Protein 8ONW (pdb70)

Solvent-accessible surface area: 35210 Å² total; per-residue (Å²): 64,42,19,74,6,66,66,0,68,36,19,103,2,47,3,63,102,60,84,73,0,0,101,6,78,17,0,17,3,14,59,143,78,42,27,9,99,0,1,17,1,23,104,18,36,130,97,32,21,154,33,184,54,201,29,27,89,13,38,8,182,5,4,100,32,32,52,132,53,0,54,0,117,16,79,34,124,162,191,47,150,111,72,154,216,62,119,178,88,65,111,138,164,39,50,7,132,63,4,70,199,44,41,0,21,20,107,80,46,24,63,0,0,34,7,141,9,5,3,0,0,24,35,34,0,15,2,7,1,1,13,0,108,34,54,29,78,13,100,62,12,84,70,45,153,47,21,0,4,0,20,5,57,11,6,132,33,14,166,115,124,0,42,0,35,127,192,70,38,21,71,5,58,72,0,50,30,27,82,0,2,0,36,57,0,70,56,0,0,111,4,70,16,0,9,0,6,20,107,90,63,30,7,77,0,0,13,0,18,107,18,35,133,92,32,22,155,34,186,40,175,31,26,85,11,42,16,188,28,9,84,2,31,36,70,0,0,1,0,112,11,78,30,127,154,176,27,140,113,69,132,216,77,88,179,90,78,106,137,138,104,10,56,8,130,60,4,72,165,52,38,0,21,15,86,112,58,47,64,0,0,20,8,123,12,5,6,0,0,26,28,38,2,18,5,13,1,1,22,0,65,50,108,65,135,9,119,60,14,59,92,57,166,44,34,1,3,0,18,2,44,8,2,105,32,14,145,120,107,0,40,0,38,184,217,150,83,19,62,4,61,67,0,56,34,37,103,0,48,5,65,128,55,124,73,5,0,104,3,82,17,0,26,0,15,51,79,50,71,12,2,80,0,0,18,1,24,110,28,40,158,91,64,36,144,40,200,49,170,30,33,101,13,46,16,156,9,23,113,49,34,46,139,50,0,57,3,113,44,153,147,27,54,6,114,62,4,60,173,52,33,0,21,8,74,89,58,52,58,0,0,31,5,122,11,4,13,0,28,35,175,90,1,53,6,46,29,1,18,0,97,46,108,76,128,10,102,68,12,153,122,108,161,41,28,3,37,0,62,4,134,8,4,153,34,16,153,114,104,0,37,0,36,92,241,153,96,18,75,5,63,67,0,68,34,36,72,0,2,2,40,37,0,64,58,2,0,100,4,84,16,0,6,7,8,38,116,87,78,25,8,121,0,0,19,2,24,119,40,34,183,98,27,11,145,39,185,62,204,21,29,91,14,52,13,196,5,24,101,10,37,25,78,0,0,1,5,114,30,106,122,89,144,22,41,9,134,70,8,66,207,47,31,0,16,25,70,108,45,74,65,0,1,21,10,128,7,6,15,0,24,35,151,92,0,53,7,45,32,2,22,0,102,46,107,80,140,22,125,77,15,154,103,104,160,31,38,1,43,0,54,10,133,13,20,154,34,26,167,112,128,0,33,0,35,177,241

Foldseek 3Di:
DDDDQCLQAQAWEEEPVGHTFAHFHHWDDDPVVRDTFWTWGAPGDVVQDDDDDRTDTGGCVQWDDDDSHTYGHDPSDFDFDDDDPDPDTHTD/DDDPVVLAQAWAAEPVGHTAATWDDWDADPVVRDTFWTWGQGDDDDPLFDDDPRTGTAGPVQFDDRDNYTYGYSD/DDDDPCVQAQAWEAEPVGHTFAHFHDWDADPVVGGTQWTKGAPTDCVQDPDPDRIDTDGPVQWDDDDSHTYGHRPRDFDFDDDDPDPDTHTD/DDDDPVVQAQAWEAEQVGHTAATWDDWDADVVPRDTFWTWGQGPDDDPLFDDDPRTGTGGCVQFDDRDSHTYGYSD/DDDDQVVQAQAWEAEPVGHTFAGFHHWDADPVVRDTQWTWGAVGPVPLDVDPDRTDTHGCVQFDDDDSHTYGHRD/DDDPVVQDQAWEAEPVGHTAATFHDWDADVVPRHTFWTWGQGDDDDPLFDDDPRTTTHGPVQFDDDDSHTYGHSD/DDDDPCVQAQAWEAEPVGHGFAHFHDWDDDPVVGDTQWTWGAPTDVVQDDDDDRTDTGGCVQFDDDDSHTYGHRDD/DDDDPVVLAQAWEAEPVRHGQATWHDWDADPVPRDTFWTWGQGPDDDDLFDADPNTTTGGPVQWDDDDRHTYGHSD

Organism: Archaeoglobus fulgidus (NCBI:txid2234)

B-factor: mean 68.23, std 17.53, range [33.17, 133.88]

Sequence (637 aa):
MIGEITTFFGMRVFTDEGRYVGRVEDVILDQNTKSIRGLAISDYNKALIDSHAKGVIIPYRVVKAVGDIIIIKDLFKRKSRVLDYESRELIEYVPARSLARKSVVLTDGTVVGTLYNITVDFKTGTIVNLLVKPENEIPDFKKEEGLYIIPFECVRSLKDFIVVDRRMIGEITTFFGMRVFTDEGRYVGRVEDVILDQNTKSIRGLAISDYNKALIDSHAKGVIIPYRVVKAVGDIIIIKDLFKRKSRVLDYESRELIEMYVPARSLARKSVVLTDGTVVGTLYNITVDFKTGTIVNLLVKPENEIPDFKKEEGLYIIPFECVRSLKDFIVVDRRMIGEITTFFGMRVFTDEGRYVGRVEDVILDQNTKSIRGLAISDYNKALIDSHAKGVIIPYRVVKAVGDIIIIKDLYVPARSLARKSVVLTDGTVVGTLYNITVDFKTGTIVNLLVKPENEIPDFKKEEGLYIIPFECVRSLKDFIVVDRRMIGEITTFFGMRVFTDEGRYVGRVEDVILDQNTKSIRGLAISDYNKALIDSHAKGVIIPYRVVKAVGDIIIIKDLFMYVPARSLARKSVVLTDGTVVGTLYNITVDFKTGTIVNLLVKPENEIPDFKKEEGLYIIPFECVRSLKDFIVVDRR

Secondary structure (DSSP, 8-state):
-EEEGGGGTT-EEEETTS-EEEEEEEEEEETTTTEEEEEEEES--TTT----SS-EEEEGGGEEEESSSEEE----S---EEETTEEEEE--/-EEEGGGGTT-EEEETTS-EEEEEEEEEEETTTTEEEEEEEES--TTT----SSEEEEEGGGEEEESSSEEE----SPPPEEPSS-SSEE--/--EEGGGGTT-EEEETTS-EEEEEEEEEEETTT-BEEEEEEEESS--SSS-EETTEEEEEGGGEEEESSSEEE---/-EEEGGGGTT-EEEETT--EEEEEEEEEEETTTTEEEEEEEES--TTT----SS-EEEEGGGEEEESSSEEE---/-EESGGGTT-EEEETTS-EEEEEEEEEEETTT-BEEEEEEEESS--TTSEEETTEEEEEGGGEEEESSSEEE---/-EEEGGGGTT-EEEETTS-EEEEEEEEEEETTTTEEEEEEEES--TTT----SS-EEEEGGGEEEESSSEEE----/--EESGGGTT-EEE-TTS-EEEEEEEEEEETTT-BEEEEEEEE-S--SSSEEETTEEEEEGGGEEEESSEEEE---/-EESGGGTT-EEE-SSS-EEEEEEEEEEETTT-BEEEEEEEESS--TTS-EETTEEEEEGGGEEEESSSEEE---

Radius of gyration: 32.05 Å; Cα contacts (8 Å, |Δi|>4): 1484; chains: 8; bounding box: 111×71×64 Å

Nearest PDB structures (foldseek):
  8onw-assembly3_D  TM=1.014E+00  e=5.701E-15  Archaeoglobus fulgidus
  8onw-assembly2_B  TM=1.003E+00  e=2.045E-14  Archaeoglobus fulgidus
  8qzo-assembly3_D  TM=1.014E+00  e=1.097E-13  Archaeoglobus fulgidus
  8qzo-assembly2_B  TM=1.003E+00  e=2.010E-13  Archaeoglobus fulgidus
  8qzo-assembly4_F  TM=1.005E+00  e=1.079E-12  Archaeoglobus fulgidus

InterPro domains:
  IPR011033 PRC-barrel-like superfamily [SSF50346] (7-76)
  IPR027275 PRC-barrel domain [PF05239] (7-76)

Structure (mmCIF, N/CA/C/O backbone):
data_8ONW
#
_entry.id   8ONW
#
_cell.length_a   71.086
_cell.length_b   102.633
_cell.length_c   112.323
_cell.angle_alpha   90.000
_cell.angle_beta   90.000
_cell.angle_gamma   90.000
#
_symmetry.space_group_name_H-M   'P 21 21 21'
#
loop_
_entity.id
_entity.type
_entity.pdbx_description
1 polymer 'PRC-barrel domain-containing protein'
2 polymer 'PRC-barrel domain-containing protein'
3 polymer 'PRC-barrel domain-containing protein'
4 water water
#
loop_
_atom_site.group_PDB
_atom_site.id
_atom_site.type_symbol
_atom_site.label_atom_id
_atom_site.label_alt_id
_atom_site.label_comp_id
_atom_site.label_asym_id
_atom_site.label_entity_id
_atom_site.label_seq_id
_atom_site.pdbx_PDB_ins_code
_atom_site.Cartn_x
_atom_site.Cartn_y
_atom_site.Cartn_z
_atom_site.occupancy
_atom_site.B_iso_or_equiv
_atom_site.auth_seq_id
_atom_site.auth_comp_id
_atom_site.auth_asym_id
_atom_site.auth_atom_id
_atom_site.pdbx_PDB_model_num
ATOM 1 N N . MET A 1 1 ? -1.08700 -32.10700 23.85300 1.000 50.58000 1 MET A N 1
ATOM 2 C CA . MET A 1 1 ? -0.77900 -31.98500 22.42400 1.000 56.93000 1 MET A CA 1
ATOM 3 C C . MET A 1 1 ? -1.21700 -30.66100 21.79300 1.000 62.24000 1 MET A C 1
ATOM 4 O O . MET A 1 1 ? -0.42700 -30.00600 21.09400 1.000 57.65000 1 MET A O 1
ATOM 9 N N . ILE A 1 2 ? -2.48300 -30.28900 22.00800 1.000 58.83000 2 ILE A N 1
ATOM 10 C CA . ILE A 1 2 ? -3.06600 -29.06000 21.47000 1.000 53.81000 2 ILE A CA 1
ATOM 11 C C . ILE A 1 2 ? -3.22600 -28.06000 22.60700 1.000 52.54000 2 ILE A C 1
ATOM 12 O O . ILE A 1 2 ? -3.67100 -28.42600 23.69900 1.000 56.63000 2 ILE A O 1
ATOM 17 N N . GLY A 1 3 ? -2.84000 -26.81400 22.36900 1.000 47.73000 3 GLY A N 1
ATOM 18 C CA . GLY A 1 3 ? -2.79700 -25.83700 23.43700 1.000 45.35000 3 GLY A CA 1
ATOM 19 C C . GLY A 1 3 ? -2.52800 -24.45300 22.90500 1.000 47.26000 3 GLY A C 1
ATOM 20 O O . GLY A 1 3 ? -2.59500 -24.20700 21.70100 1.000 49.30000 3 GLY A O 1
ATOM 21 N N . GLU A 1 4 ? -2.18300 -23.53800 23.79600 1.000 48.95000 4 GLU A N 1
ATOM 22 C CA . GLU A 1 4 ? -2.09300 -22.15300 23.37600 1.000 52.21000 4 GLU A CA 1
ATOM 23 C C . GLU A 1 4 ? -0.64400 -21.71400 23.17900 1.000 58.46000 4 GLU A C 1
ATOM 24 O O . GLU A 1 4 ? 0.27800 -22.21100 23.83500 1.000 55.61000 4 GLU A O 1
ATOM 30 N N . ILE A 1 5 ? -0.46700 -20.77600 22.23500 1.000 56.48000 5 ILE A N 1
ATOM 31 C CA . ILE A 1 5 ? 0.84600 -20.38900 21.72700 1.000 52.18000 5 ILE A CA 1
ATOM 32 C C . ILE A 1 5 ? 1.67300 -19.71800 22.80900 1.000 57.06000 5 ILE A C 1
ATOM 33 O O . ILE A 1 5 ? 2.90800 -19.79300 22.79800 1.000 57.10000 5 ILE A O 1
ATOM 38 N N . THR A 1 6 ? 1.01500 -19.04500 23.75200 1.000 54.47000 6 THR A N 1
ATOM 39 C CA . THR A 1 6 ? 1.72600 -18.39200 24.84300 1.000 56.50000 6 THR A CA 1
ATOM 40 C C . THR A 1 6 ? 2.51300 -19.37700 25.69000 1.000 54.14000 6 THR A C 1
ATOM 41 O O . THR A 1 6 ? 3.44000 -18.97100 26.40100 1.000 55.42000 6 THR A O 1
ATOM 45 N N . THR A 1 7 ? 2.15800 -20.66000 25.64100 1.000 51.70000 7 THR A N 1
ATOM 46 C CA . THR A 1 7 ? 2.87500 -21.65300 26.42700 1.000 45.68000 7 THR A CA 1
ATOM 47 C C . THR A 1 7 ? 4.35100 -21.71300 26.03800 1.000 47.15000 7 THR A C 1
ATOM 48 O O . THR A 1 7 ? 5.20900 -21.91100 26.90200 1.000 54.38000 7 THR A O 1
ATOM 52 N N . PHE A 1 8 ? 4.67400 -21.52200 24.74900 1.000 43.99000 8 PHE A N 1
ATOM 53 C CA . PHE A 1 8 ? 6.07200 -21.58200 24.31500 1.000 48.81000 8 PHE A CA 1
ATOM 54 C C . PHE A 1 8 ? 6.93900 -20.55300 25.00800 1.000 50.27000 8 PHE A C 1
ATOM 55 O O . PHE A 1 8 ? 8.14100 -20.76800 25.18100 1.000 51.94000 8 PHE A O 1
ATOM 63 N N . PHE A 1 9 ? 6.35400 -19.43400 25.38900 1.000 44.78000 9 PHE A N 1
ATOM 64 C CA . PHE A 1 9 ? 7.12300 -18.27500 25.79200 1.000 47.58000 9 PHE A CA 1
ATOM 65 C C . PHE A 1 9 ? 7.85100 -18.53900 27.10100 1.000 45.96000 9 PHE A C 1
ATOM 66 O O . PHE A 1 9 ? 7.24500 -18.95100 28.09200 1.000 49.82000 9 PHE A O 1
ATOM 74 N N . GLY A 1 10 ? 9.16400 -18.32200 27.09400 1.000 47.80000 10 GLY A N 1
ATOM 75 C CA . GLY A 1 10 ? 9.98800 -18.56900 28.25100 1.000 45.56000 10 GLY A CA 1
ATOM 76 C C . GLY A 1 10 ? 10.41800 -20.00400 28.45200 1.000 47.56000 10 GLY A C 1
ATOM 77 O O . GLY A 1 10 ? 11.20600 -20.26500 29.36700 1.000 54.80000 10 GLY A O 1
ATOM 78 N N . MET A 1 11 ? 9.95100 -20.94900 27.63500 1.000 41.22000 11 MET A N 1
ATOM 79 C CA . MET A 1 11 ? 10.34500 -22.33200 27.85800 1.000 48.53000 11 MET A CA 1
ATOM 80 C C . MET A 1 11 ? 11.79800 -22.57000 27.47100 1.000 46.64000 11 MET A C 1
ATOM 81 O O . MET A 1 11 ? 12.29100 -22.07500 26.45400 1.000 47.41000 11 MET A O 1
ATOM 86 N N . ARG A 1 12 ? 12.47400 -23.34100 28.30200 1.000 44.65000 12 ARG A N 1
ATOM 87 C CA . ARG A 1 12 ? 13.83100 -23.77200 28.02600 1.000 50.69000 12 ARG A CA 1
ATOM 88 C C . ARG A 1 12 ? 13.78600 -24.89400 27.00300 1.000 44.48000 12 ARG A C 1
ATOM 89 O O . ARG A 1 12 ? 12.87500 -25.72700 27.02100 1.000 44.58000 12 ARG A O 1
ATOM 97 N N . VAL A 1 13 ? 14.75600 -24.90600 26.09400 1.000 44.56000 13 VAL A N 1
ATOM 98 C CA . VAL A 1 13 ? 14.85100 -25.92600 25.05800 1.000 42.82000 13 VAL A CA 1
ATOM 99 C C . VAL A 1 13 ? 16.08000 -26.77500 25.34900 1.000 47.64000 13 VAL A C 1
ATOM 100 O O . VAL A 1 13 ? 17.16100 -26.23200 25.60400 1.000 44.95000 13 VAL A O 1
ATOM 104 N N . PHE A 1 14 ? 15.91900 -28.10500 25.35400 1.000 50.19000 14 PHE A N 1
ATOM 105 C CA . PHE A 1 14 ? 17.08900 -28.97700 25.42100 1.000 40.00000 14 PHE A CA 1
ATOM 106 C C . PHE A 1 14 ? 17.10000 -29.90200 24.21700 1.000 42.71000 14 PHE A C 1
ATOM 107 O O . PHE A 1 14 ? 16.08200 -30.09000 23.53700 1.000 47.86000 14 PHE A O 1
ATOM 115 N N . THR A 1 15 ? 18.25900 -30.51400 23.96900 1.000 39.22000 15 THR A N 1
ATOM 116 C CA . THR A 1 15 ? 18.34400 -31.52200 22.92400 1.000 44.00000 15 THR A CA 1
ATOM 117 C C . THR A 1 15 ? 17.99900 -32.88100 23.50300 1.000 43.58000 15 THR A C 1
ATOM 118 O O . THR A 1 15 ? 18.06800 -33.09800 24.71400 1.000 41.48000 15 THR A O 1
ATOM 122 N N . ASP A 1 16 ? 17.68500 -33.82600 22.61000 1.000 45.41000 16 ASP A N 1
ATOM 123 C CA . ASP A 1 16 ? 17.46200 -35.18800 23.06800 1.000 49.57000 16 ASP A CA 1
ATOM 124 C C . ASP A 1 16 ? 18.73100 -35.87500 23.50400 1.000 53.32000 16 ASP A C 1
ATOM 125 O O . ASP A 1 16 ? 18.74100 -37.08800 23.72500 1.000 55.05000 16 ASP A O 1
ATOM 130 N N . GLU A 1 17 ? 19.84500 -35.16900 23.64100 1.000 54.48000 17 GLU A N 1
ATOM 131 C CA . GLU A 1 17 ? 20.97300 -35.69900 24.38800 1.000 48.16000 17 GLU A CA 1
ATOM 132 C C . GLU A 1 17 ? 21.18200 -34.96100 25.69800 1.000 48.04000 17 GLU A C 1
ATOM 133 O O . GLU A 1 17 ? 22.23300 -35.09700 26.31900 1.000 51.76000 17 GLU A O 1
ATOM 139 N N . GLY A 1 18 ? 20.18000 -34.21800 26.15200 1.000 45.30000 18 GLY A N 1
ATOM 140 C CA . GLY A 1 18 ? 20.24900 -33.56100 27.43600 1.000 44.18000 18 GLY A CA 1
ATOM 141 C C . GLY A 1 18 ? 20.97000 -32.23500 27.44400 1.000 42.36000 18 GLY A C 1
ATOM 142 O O . GLY A 1 18 ? 21.24700 -31.70700 28.52400 1.000 44.08000 18 GLY A O 1
ATOM 143 N N . ARG A 1 19 ? 21.28500 -31.67100 26.28900 1.000 42.99000 19 ARG A N 1
ATOM 144 C CA . ARG A 1 19 ? 22.12700 -30.49100 26.24700 1.000 44.77000 19 ARG A CA 1
ATOM 145 C C . ARG A 1 19 ? 21.26500 -29.24700 26.08100 1.000 44.63000 19 ARG A C 1
ATOM 146 O O . ARG A 1 19 ? 20.36500 -29.20900 25.23300 1.000 45.84000 19 ARG A O 1
ATOM 154 N N . TYR A 1 20 ? 21.54400 -28.24100 26.90600 1.000 43.55000 20 TYR A N 1
ATOM 155 C CA . TYR A 1 20 ? 20.76100 -27.01300 26.92900 1.000 46.60000 20 TYR A CA 1
ATOM 156 C C . TYR A 1 20 ? 20.94400 -26.20700 25.65300 1.000 47.60000 20 TYR A C 1
ATOM 157 O O . TYR A 1 20 ? 22.07100 -25.98200 25.20400 1.000 50.70000 20 TYR A O 1
ATOM 166 N N . VAL A 1 21 ? 19.84300 -25.74300 25.07900 1.000 48.95000 21 VAL A N 1
ATOM 167 C CA . VAL A 1 21 ? 19.88200 -24.94400 23.86900 1.000 43.78000 21 VAL A CA 1
ATOM 168 C C . VAL A 1 21 ? 19.56200 -23.47600 24.15600 1.000 52.35000 21 VAL A C 1
ATOM 169 O O . VAL A 1 21 ? 20.31100 -22.58000 23.75900 1.000 53.29000 21 VAL A O 1
ATOM 173 N N . GLY A 1 22 ? 18.48300 -23.20700 24.87400 1.000 52.17000 22 GLY A N 1
ATOM 174 C CA . GLY A 1 22 ? 18.16000 -21.83500 25.21100 1.000 51.81000 22 GLY A CA 1
ATOM 175 C C . GLY A 1 22 ? 16.70400 -21.69700 25.60700 1.000 47.49000 22 GLY A C 1
ATOM 176 O O . GLY A 1 22 ? 16.03000 -22.67800 25.90300 1.000 48.16000 22 GLY A O 1
ATOM 177 N N . ARG A 1 23 ? 16.23900 -20.44700 25.60100 1.000 57.73000 23 ARG A N 1
ATOM 178 C CA . ARG A 1 23 ? 14.88400 -20.08300 26.01200 1.000 48.48000 23 ARG A CA 1
ATOM 179 C C . ARG A 1 23 ? 14.08700 -19.53700 24.84000 1.000 49.73000 23 ARG A C 1
ATOM 180 O O . ARG A 1 23 ? 14.56200 -18.65500 24.11500 1.000 51.96000 23 ARG A O 1
ATOM 188 N N . VAL A 1 24 ? 12.85700 -20.01700 24.68500 1.000 47.31000 24 VAL A N 1
ATOM 189 C CA . VAL A 1 24 ? 12.04800 -19.54300 23.57600 1.000 48.94000 24 VAL A CA 1
ATOM 190 C C . VAL A 1 24 ? 11.70600 -18.07600 23.77600 1.000 50.99000 24 VAL A C 1
ATOM 191 O O . VAL A 1 24 ? 11.21300 -17.66800 24.83500 1.000 52.65000 24 VAL A O 1
ATOM 195 N N . GLU A 1 25 ? 11.99200 -17.27000 22.75900 1.000 58.48000 25 GLU A N 1
ATOM 196 C CA . GLU A 1 25 ? 11.65300 -15.85600 22.75000 1.000 58.00000 25 GLU A CA 1
ATOM 197 C C . GLU A 1 25 ? 10.44500 -15.54400 21.88900 1.000 60.91000 25 GLU A C 1
ATOM 198 O O . GLU A 1 25 ? 9.66800 -14.65000 22.23400 1.000 62.14000 25 GLU A O 1
ATOM 204 N N . ASP A 1 26 ? 10.24500 -16.27200 20.79600 1.000 58.07000 26 ASP A N 1
ATOM 205 C CA . ASP A 1 26 ? 9.09300 -16.00700 19.95000 1.000 59.59000 26 ASP A CA 1
ATOM 206 C C . ASP A 1 26 ? 8.84900 -17.24400 19.10200 1.000 55.03000 26 ASP A C 1
ATOM 207 O O . ASP A 1 26 ? 9.65600 -18.17400 19.08200 1.000 58.32000 26 ASP A O 1
ATOM 212 N N . VAL A 1 27 ? 7.71600 -17.24400 18.40900 1.000 55.66000 27 VAL A N 1
ATOM 213 C CA . VAL A 1 27 ? 7.26300 -18.36800 17.59900 1.000 56.38000 27 VAL A CA 1
ATOM 214 C C . VAL A 1 27 ? 6.97500 -17.84700 16.19700 1.000 55.20000 27 VAL A C 1
ATOM 215 O O . VAL A 1 27 ? 6.24600 -16.86300 16.04200 1.000 63.47000 27 VAL A O 1
ATOM 219 N N . ILE A 1 28 ? 7.55300 -18.48900 15.18000 1.000 56.52000 28 ILE A N 1
ATOM 220 C CA . ILE A 1 28 ? 7.48000 -18.01200 13.80100 1.000 54.18000 28 ILE A CA 1
ATOM 221 C C . ILE A 1 28 ? 6.39200 -18.77800 13.05700 1.000 58.48000 28 ILE A C 1
ATOM 222 O O . ILE A 1 28 ? 6.44700 -20.01300 12.94700 1.000 53.47000 28 ILE A O 1
ATOM 227 N N . LEU A 1 29 ? 5.42600 -18.04500 12.50600 1.000 59.94000 29 LEU A N 1
ATOM 228 C CA . LEU A 1 29 ? 4.23200 -18.62800 11.91300 1.000 61.81000 29 LEU A CA 1
ATOM 229 C C . LEU A 1 29 ? 4.24300 -18.50300 10.39300 1.000 71.23000 29 LEU A C 1
ATOM 230 O O . LEU A 1 29 ? 5.00000 -17.72400 9.80600 1.000 71.90000 29 LEU A O 1
ATOM 235 N N . ASP A 1 30 ? 3.36300 -19.28500 9.76700 1.000 70.94000 30 ASP A N 1
ATOM 236 C CA . ASP A 1 30 ? 3.20100 -19.32300 8.31500 1.000 71.22000 30 ASP A CA 1
ATOM 237 C C . ASP A 1 30 ? 1.72000 -19.44700 7.99500 1.000 68.90000 30 ASP A C 1
ATOM 238 O O . ASP A 1 30 ? 1.11600 -20.49300 8.25100 1.000 66.73000 30 ASP A O 1
ATOM 243 N N . GLN A 1 31 ? 1.14000 -18.39900 7.40800 1.000 72.78000 31 GLN A N 1
ATOM 244 C CA . GLN A 1 31 ? -0.25700 -18.47900 6.99400 1.000 73.44000 31 GLN A CA 1
ATOM 245 C C . GLN A 1 31 ? -0.46600 -19.48100 5.86200 1.000 72.94000 31 GLN A C 1
ATOM 246 O O . GLN A 1 31 ? -1.49900 -20.15800 5.81300 1.000 76.16000 31 GLN A O 1
ATOM 252 N N . ASN A 1 32 ? 0.48900 -19.57700 4.93200 1.000 77.14000 32 ASN A N 1
ATOM 253 C CA . ASN A 1 32 ? 0.29300 -20.41400 3.75000 1.000 77.00000 32 ASN A CA 1
ATOM 254 C C . ASN A 1 32 ? 0.12000 -21.88400 4.11600 1.000 75.90000 32 ASN A C 1
ATOM 255 O O . ASN A 1 32 ? -0.72400 -22.57900 3.53900 1.000 78.13000 32 ASN A O 1
ATOM 260 N N . THR A 1 33 ? 0.90700 -22.38000 5.06700 1.000 77.52000 33 THR A N 1
ATOM 261 C CA . THR A 1 33 ? 0.80700 -23.76900 5.49400 1.000 73.61000 33 THR A CA 1
ATOM 262 C C . THR A 1 33 ? 0.09500 -23.94800 6.82200 1.000 66.65000 33 THR A C 1
ATOM 263 O O . THR A 1 33 ? 0.06000 -25.07200 7.32900 1.000 72.29000 33 THR A O 1
ATOM 267 N N . LYS A 1 34 ? -0.45200 -22.88100 7.40200 1.000 66.12000 34 LYS A N 1
ATOM 268 C CA . LYS A 1 34 ? -1.21200 -22.97300 8.64300 1.000 60.72000 34 LYS A CA 1
ATOM 269 C C . LYS A 1 34 ? -0.41800 -23.71200 9.71500 1.000 59.15000 34 LYS A C 1
ATOM 270 O O . LYS A 1 34 ? -0.91000 -24.62600 10.38100 1.000 54.05000 34 LYS A O 1
ATOM 276 N N . SER A 1 35 ? 0.84300 -23.33100 9.86700 1.000 56.82000 35 SER A N 1
ATOM 277 C CA . SER A 1 35 ? 1.69000 -24.12600 10.73200 1.000 55.84000 35 SER A CA 1
ATOM 278 C C . SER A 1 35 ? 2.77000 -23.25700 11.33800 1.000 55.36000 35 SER A C 1
ATOM 279 O O . SER A 1 35 ? 3.09800 -22.18300 10.83200 1.000 55.16000 35 SER A O 1
ATOM 282 N N . ILE A 1 36 ? 3.30900 -23.74600 12.44900 1.000 54.77000 36 ILE A N 1
ATOM 283 C CA . ILE A 1 36 ? 4.46900 -23.12700 13.05800 1.000 54.82000 36 ILE A CA 1
ATOM 284 C C . ILE A 1 36 ? 5.69000 -23.40800 12.19500 1.000 54.93000 36 ILE A C 1
ATOM 285 O O . ILE A 1 36 ? 5.94400 -24.55700 11.81000 1.000 48.22000 36 ILE A O 1
ATOM 290 N N . ARG A 1 37 ? 6.44900 -22.35600 11.88000 1.000 57.35000 37 ARG A N 1
ATOM 291 C CA . ARG A 1 37 ? 7.61200 -22.50500 11.00800 1.000 57.12000 37 ARG A CA 1
ATOM 292 C C . ARG A 1 37 ? 8.86600 -22.79900 11.82200 1.000 52.70000 37 ARG A C 1
ATOM 293 O O . ARG A 1 37 ? 9.62400 -23.72100 11.50500 1.000 57.22000 37 ARG A O 1
ATOM 301 N N . GLY A 1 38 ? 9.10700 -22.00700 12.86700 1.000 47.75000 38 GLY A N 1
ATOM 302 C CA . GLY A 1 38 ? 10.29900 -22.16100 13.67000 1.000 42.85000 38 GLY A CA 1
ATOM 303 C C . GLY A 1 38 ? 10.05100 -21.59100 15.04500 1.000 48.93000 38 GLY A C 1
ATOM 304 O O . GLY A 1 38 ? 8.99100 -21.02900 15.32800 1.000 45.23000 38 GLY A O 1
ATOM 305 N N . LEU A 1 39 ? 11.04900 -21.75100 15.90700 1.000 47.10000 39 LEU A N 1
ATOM 306 C CA . LEU A 1 39 ? 11.05200 -21.15900 17.23500 1.000 47.84000 39 LEU A CA 1
ATOM 307 C C . LEU A 1 39 ? 12.21400 -20.18700 17.34300 1.000 49.41000 39 LEU A C 1
ATOM 308 O O . LEU A 1 39 ? 13.35000 -20.54800 17.02700 1.000 55.39000 39 LEU A O 1
ATOM 313 N N . ALA A 1 40 ? 11.93900 -18.96700 17.79700 1.000 52.50000 40 ALA A N 1
ATOM 314 C CA . ALA A 1 40 ? 12.99100 -17.99000 18.04100 1.000 50.39000 40 ALA A CA 1
ATOM 315 C C . ALA A 1 40 ? 13.55600 -18.20800 19.43600 1.000 53.32000 40 ALA A C 1
ATOM 316 O O . ALA A 1 40 ? 12.81000 -18.18400 20.42000 1.000 54.73000 40 ALA A O 1
ATOM 318 N N . ILE A 1 41 ? 14.87200 -18.38800 19.51600 1.000 51.56000 41 ILE A N 1
ATOM 319 C CA . ILE A 1 41 ? 15.56400 -18.74800 20.74500 1.000 45.74000 41 ILE A CA 1
ATOM 320 C C . ILE A 1 41 ? 16.48500 -17.61000 21.14900 1.000 57.68000 41 ILE A C 1
ATOM 321 O O . ILE A 1 41 ? 17.10600 -16.97100 20.29400 1.000 60.39000 41 ILE A O 1
ATOM 326 N N . SER A 1 42 ? 16.59600 -17.36900 22.45000 1.000 56.29000 42 SER A N 1
ATOM 327 C CA . SER A 1 42 ? 17.56800 -16.42000 22.96400 1.000 59.70000 42 SER A CA 1
ATOM 328 C C . SER A 1 42 ? 18.21500 -17.02600 24.20500 1.000 59.84000 42 SER A C 1
ATOM 329 O O . SER A 1 42 ? 17.83500 -18.11500 24.65100 1.000 58.97000 42 SER A O 1
ATOM 332 N N . ASP A 1 43 ? 19.18200 -16.31100 24.78600 1.000 57.54000 43 ASP A N 1
ATOM 333 C CA . ASP A 1 43 ? 19.93800 -16.82600 25.93100 1.000 62.56000 43 ASP A CA 1
ATOM 334 C C . ASP A 1 43 ? 20.49800 -18.19900 25.58200 1.000 60.15000 43 ASP A C 1
ATOM 335 O O . ASP A 1 43 ? 20.38800 -19.16700 26.33200 1.000 60.84000 43 ASP A O 1
ATOM 340 N N . TYR A 1 44 ? 21.09100 -18.26600 24.40900 1.000 50.10000 44 TYR A N 1
ATOM 341 C CA . TYR A 1 44 ? 21.32600 -19.50400 23.69800 1.000 59.94000 44 TYR A CA 1
ATOM 342 C C . TYR A 1 44 ? 22.75200 -19.97000 23.97700 1.000 55.43000 44 TYR A C 1
ATOM 343 O O . TYR A 1 44 ? 23.61200 -19.17800 24.36100 1.000 56.24000 44 TYR A O 1
ATOM 352 N N . ASN A 1 45 ? 22.96700 -21.27400 23.87400 1.000 53.76000 45 ASN A N 1
ATOM 353 C CA . ASN A 1 45 ? 24.18900 -21.89700 24.38300 1.000 59.98000 45 ASN A CA 1
ATOM 354 C C . ASN A 1 45 ? 25.36300 -21.65600 23.42600 1.000 62.86000 45 ASN A C 1
ATOM 355 O O . ASN A 1 45 ? 25.36500 -22.14600 22.28900 1.000 55.12000 45 ASN A O 1
ATOM 360 N N . LYS A 1 46 ? 26.37200 -20.90400 23.88700 1.000 60.75000 46 LYS A N 1
ATOM 361 C CA . LYS A 1 46 ? 27.51300 -20.57100 23.03200 1.000 65.30000 46 LYS A CA 1
ATOM 362 C C . LYS A 1 46 ? 28.36900 -21.79400 22.72300 1.000 64.20000 46 LYS A C 1
ATOM 363 O O . LYS A 1 46 ? 28.90900 -21.91200 21.61600 1.000 65.45000 46 LYS A O 1
ATOM 369 N N . ALA A 1 47 ? 28.50100 -22.70800 23.68400 1.000 59.19000 47 ALA A N 1
ATOM 370 C CA . ALA A 1 47 ? 29.19700 -23.96900 23.45500 1.000 60.23000 47 ALA A CA 1
ATOM 371 C C . ALA A 1 47 ? 28.65400 -24.73900 22.25600 1.000 60.41000 47 ALA A C 1
ATOM 372 O O . ALA A 1 47 ? 29.39000 -25.53300 21.66000 1.000 62.14000 47 ALA A O 1
ATOM 374 N N . LEU A 1 48 ? 27.39100 -24.53400 21.89300 1.000 58.97000 48 LEU A N 1
ATOM 375 C CA . LEU A 1 48 ? 26.77400 -25.27400 20.80600 1.000 58.20000 48 LEU A CA 1
ATOM 376 C C . LEU A 1 48 ? 26.57000 -24.46300 19.54500 1.000 59.91000 48 LEU A C 1
ATOM 377 O O . LEU A 1 48 ? 26.56600 -25.04200 18.46100 1.000 60.09000 48 LEU A O 1
ATOM 382 N N . ILE A 1 49 ? 26.40200 -23.15000 19.65000 1.000 62.02000 49 ILE A N 1
ATOM 383 C CA . ILE A 1 49 ? 26.08800 -22.30900 18.50100 1.000 64.80000 49 ILE A CA 1
ATOM 384 C C . ILE A 1 49 ? 27.19400 -21.27800 18.32000 1.000 69.68000 49 ILE A C 1
ATOM 385 O O . ILE A 1 49 ? 27.49500 -20.51300 19.24500 1.000 62.43000 49 ILE A O 1
ATOM 390 N N . ASP A 1 50 ? 27.80100 -21.26600 17.13100 1.000 71.00000 50 ASP A N 1
ATOM 391 C CA . ASP A 1 50 ? 28.73900 -20.21200 16.74300 1.000 73.76000 50 ASP A CA 1
ATOM 392 C C . ASP A 1 50 ? 27.95600 -19.14100 15.99700 1.000 70.53000 50 ASP A C 1
ATOM 393 O O . ASP A 1 50 ? 27.57500 -19.32200 14.83600 1.000 73.40000 50 ASP A O 1
ATOM 398 N N . SER A 1 51 ? 27.71800 -18.02000 16.66500 1.000 63.58000 51 SER A N 1
ATOM 399 C CA . SER A 1 51 ? 26.83800 -17.01100 16.10700 1.000 73.20000 51 SER A CA 1
ATOM 400 C C . SER A 1 51 ? 26.88700 -15.78300 17.00000 1.000 76.74000 51 SER A C 1
ATOM 401 O O . SER A 1 51 ? 27.15400 -15.88400 18.20200 1.000 79.47000 51 SER A O 1
ATOM 404 N N . HIS A 1 52 ? 26.62100 -14.62300 16.39600 1.000 76.15000 52 HIS A N 1
ATOM 405 C CA . HIS A 1 52 ? 26.59800 -13.35400 17.11300 1.000 76.87000 52 HIS A CA 1
ATOM 406 C C . HIS A 1 52 ? 25.22100 -12.70400 17.10400 1.000 79.61000 52 HIS A C 1
ATOM 407 O O . HIS A 1 52 ? 25.07900 -11.57600 17.59000 1.000 79.73000 52 HIS A O 1
ATOM 414 N N . ALA A 1 53 ? 24.20400 -13.37900 16.57600 1.000 74.05000 53 ALA A N 1
ATOM 415 C CA . ALA A 1 53 ? 22.86600 -12.80600 16.55400 1.000 72.51000 53 ALA A CA 1
ATOM 416 C C . ALA A 1 53 ? 22.29000 -12.71100 17.96800 1.000 71.24000 53 ALA A C 1
ATOM 417 O O . ALA A 1 53 ? 22.67700 -13.45600 18.87300 1.000 75.64000 53 ALA A O 1
ATOM 419 N N . LYS A 1 54 ? 21.36600 -11.75900 18.15600 1.000 70.05000 54 LYS A N 1
ATOM 420 C CA . LYS A 1 54 ? 20.61600 -11.69600 19.41000 1.000 73.31000 54 LYS A CA 1
ATOM 421 C C . LYS A 1 54 ? 19.91300 -13.02000 19.68100 1.000 70.36000 54 LYS A C 1
ATOM 422 O O . LYS A 1 54 ? 19.84200 -13.47700 20.82900 1.000 71.83000 54 LYS A O 1
ATOM 428 N N . GLY A 1 55 ? 19.37300 -13.63600 18.63500 1.000 62.30000 55 GLY A N 1
ATOM 429 C CA . GLY A 1 55 ? 18.66100 -14.88900 18.76500 1.000 60.44000 55 GLY A CA 1
ATOM 430 C C . GLY A 1 55 ? 18.78000 -15.68500 17.48600 1.000 64.96000 55 GLY A C 1
ATOM 431 O O . GLY A 1 55 ? 19.12800 -15.15300 16.42800 1.000 68.36000 55 GLY A O 1
ATOM 432 N N . VAL A 1 56 ? 18.50800 -16.98200 17.59900 1.000 54.96000 56 VAL A N 1
ATOM 433 C CA . VAL A 1 56 ? 18.55400 -17.88600 16.46200 1.000 53.28000 56 VAL A CA 1
ATOM 434 C C . VAL A 1 56 ? 17.19200 -18.54400 16.32100 1.000 56.63000 56 VAL A C 1
ATOM 435 O O . VAL A 1 56 ? 16.40700 -18.61200 17.26900 1.000 55.92000 56 VAL A O 1
ATOM 439 N N . ILE A 1 57 ? 16.91600 -19.03400 15.11600 1.000 54.47000 57 ILE A N 1
ATOM 440 C CA . ILE A 1 57 ? 15.65100 -19.68100 14.79700 1.000 51.34000 57 ILE A CA 1
ATOM 441 C C . ILE A 1 57 ? 15.91100 -21.15200 14.53200 1.000 56.85000 57 ILE A C 1
ATOM 442 O O . ILE A 1 57 ? 16.73800 -21.50500 13.68400 1.000 65.29000 57 ILE A O 1
ATOM 447 N N . ILE A 1 58 ? 15.20300 -22.00000 15.25800 1.000 56.98000 58 ILE A N 1
ATOM 448 C CA . ILE A 1 58 ? 15.24300 -23.44400 15.07000 1.000 52.57000 58 ILE A CA 1
ATOM 449 C C . ILE A 1 58 ? 14.00300 -23.83700 14.27700 1.000 51.71000 58 ILE A C 1
ATOM 450 O O . ILE A 1 58 ? 12.89900 -23.41000 14.63500 1.000 55.21000 58 ILE A O 1
ATOM 455 N N . PRO A 1 59 ? 14.13100 -24.60700 13.20800 1.000 52.52000 59 PRO A N 1
ATOM 456 C CA . PRO A 1 59 ? 12.94000 -24.97800 12.43800 1.000 52.28000 59 PRO A CA 1
ATOM 457 C C . PRO A 1 59 ? 12.07700 -25.91200 13.26300 1.000 53.69000 59 PRO A C 1
ATOM 458 O O . PRO A 1 59 ? 12.58200 -26.68000 14.08500 1.000 51.26000 59 PRO A O 1
ATOM 462 N N . TYR A 1 60 ? 10.75500 -25.82500 13.06700 1.000 44.76000 60 TYR A N 1
ATOM 463 C CA . TYR A 1 60 ? 9.88600 -26.51400 14.01300 1.000 49.35000 60 TYR A CA 1
ATOM 464 C C . TYR A 1 60 ? 9.94500 -28.02500 13.83900 1.000 46.29000 60 TYR A C 1
ATOM 465 O O . TYR A 1 60 ? 9.68400 -28.75600 14.79700 1.000 47.86000 60 TYR A O 1
ATOM 474 N N . ARG A 1 61 ? 10.31900 -28.50000 12.65000 1.000 52.62000 61 ARG A N 1
ATOM 475 C CA . ARG A 1 61 ? 10.36100 -29.92700 12.36600 1.000 49.35000 61 ARG A CA 1
ATOM 476 C C . ARG A 1 61 ? 11.35400 -30.68400 13.23700 1.000 50.06000 61 ARG A C 1
ATOM 477 O O . ARG A 1 61 ? 11.26000 -31.91000 13.32800 1.000 49.34000 61 ARG A O 1
ATOM 485 N N . VAL A 1 62 ? 12.32500 -30.00900 13.86000 1.000 46.79000 62 VAL A N 1
ATOM 486 C CA . VAL A 1 62 ? 13.24100 -30.73200 14.73500 1.000 50.14000 62 VAL A CA 1
ATOM 487 C C . VAL A 1 62 ? 12.74100 -30.78700 16.16900 1.000 47.72000 62 VAL A C 1
ATOM 488 O O . VAL A 1 62 ? 13.42800 -31.35000 17.03000 1.000 45.22000 62 VAL A O 1
ATOM 492 N N . VAL A 1 63 ? 11.56000 -30.23200 16.45000 1.000 47.56000 63 VAL A N 1
ATOM 493 C CA . VAL A 1 63 ? 10.97900 -30.30500 17.78500 1.000 44.23000 63 VAL A CA 1
ATOM 494 C C . VAL A 1 63 ? 10.38700 -31.69000 17.99800 1.000 45.17000 63 VAL A C 1
ATOM 495 O O . VAL A 1 63 ? 9.61400 -32.18900 17.17000 1.000 44.52000 63 VAL A O 1
ATOM 499 N N . LYS A 1 64 ? 10.74700 -32.31900 19.11000 1.000 47.46000 64 LYS A N 1
ATOM 500 C CA . LYS A 1 64 ? 10.27700 -33.66100 19.40700 1.000 45.78000 64 LYS A CA 1
ATOM 501 C C . LYS A 1 64 ? 9.18800 -33.68200 20.45900 1.000 50.87000 64 LYS A C 1
ATOM 502 O O . LYS A 1 64 ? 8.28400 -34.51600 20.37500 1.000 50.81000 64 LYS A O 1
ATOM 508 N N . ALA A 1 65 ? 9.23800 -32.77500 21.43200 1.000 47.70000 65 ALA A N 1
ATOM 509 C CA . ALA A 1 65 ? 8.31500 -32.83000 22.55200 1.000 42.03000 65 ALA A CA 1
ATOM 510 C C . ALA A 1 65 ? 8.19000 -31.44400 23.15400 1.000 47.58000 65 ALA A C 1
ATOM 511 O O . ALA A 1 65 ? 9.16800 -30.69100 23.19000 1.000 47.55000 65 ALA A O 1
ATOM 513 N N . VAL A 1 66 ? 6.97900 -31.10600 23.60400 1.000 46.62000 66 VAL A N 1
ATOM 514 C CA . VAL A 1 66 ? 6.71900 -29.88000 24.35500 1.000 49.70000 66 VAL A CA 1
ATOM 515 C C . VAL A 1 66 ? 5.99900 -30.28000 25.63400 1.000 55.08000 66 VAL A C 1
ATOM 516 O O . VAL A 1 66 ? 4.86200 -30.77600 25.58900 1.000 51.25000 66 VAL A O 1
ATOM 520 N N . GLY A 1 67 ? 6.65300 -30.07100 26.76700 1.000 49.70000 67 GLY A N 1
ATOM 521 C CA . GLY A 1 67 ? 6.09100 -30.45800 28.03900 1.000 48.11000 67 GLY A CA 1
ATOM 522 C C . GLY A 1 67 ? 6.31400 -29.36300 29.05100 1.000 50.18000 67 GLY A C 1
ATOM 523 O O . GLY A 1 67 ? 5.71600 -28.29100 28.94700 1.000 54.15000 67 GLY A O 1
ATOM 524 N N . ASP A 1 68 ? 7.16200 -29.63000 30.04400 1.000 48.18000 68 ASP A N 1
ATOM 525 C CA . ASP A 1 68 ? 7.69900 -28.58000 30.89800 1.000 44.47000 68 ASP A CA 1
ATOM 526 C C . ASP A 1 68 ? 8.91100 -27.91900 30.26300 1.000 43.09000 68 ASP A C 1
ATOM 527 O O . ASP A 1 68 ? 9.22400 -26.76500 30.57800 1.000 45.19000 68 ASP A O 1
ATOM 532 N N . ILE A 1 69 ? 9.57000 -28.63100 29.35000 1.000 45.56000 69 ILE A N 1
ATOM 533 C CA . ILE A 1 69 ? 10.66400 -28.14100 28.52700 1.000 43.96000 69 ILE A CA 1
ATOM 534 C C . ILE A 1 69 ? 10.35900 -28.56300 27.09900 1.000 41.64000 69 ILE A C 1
ATOM 535 O O . ILE A 1 69 ? 9.47900 -29.38600 26.84700 1.000 42.35000 69 ILE A O 1
ATOM 540 N N . ILE A 1 70 ? 11.09200 -27.98500 26.15900 1.000 44.68000 70 ILE A N 1
ATOM 541 C CA . ILE A 1 70 ? 11.02800 -28.38800 24.76000 1.000 39.50000 70 ILE A CA 1
ATOM 542 C C . ILE A 1 70 ? 12.26600 -29.21500 24.46600 1.000 42.12000 70 ILE A C 1
ATOM 543 O O . ILE A 1 70 ? 13.38900 -28.78600 24.75700 1.000 40.46000 70 ILE A O 1
ATOM 548 N N . ILE A 1 71 ? 12.07000 -30.39500 23.89100 1.000 44.96000 71 ILE A N 1
ATOM 549 C CA . ILE A 1 71 ? 13.16400 -31.26300 23.48400 1.000 44.79000 71 ILE A CA 1
ATOM 550 C C . ILE A 1 71 ? 13.25000 -31.23600 21.96900 1.000 44.68000 71 ILE A C 1
ATOM 551 O O . ILE A 1 71 ? 12.23800 -31.44700 21.29000 1.000 42.76000 71 ILE A O 1
ATOM 556 N N . ILE A 1 72 ? 14.45400 -31.02000 21.43300 1.000 40.99000 72 ILE A N 1
ATOM 557 C CA . ILE A 1 72 ? 14.64400 -31.05700 19.98700 1.000 45.58000 72 ILE A CA 1
ATOM 558 C C . ILE A 1 72 ? 15.69600 -32.10600 19.62800 1.000 47.63000 72 ILE A C 1
ATOM 559 O O . ILE A 1 72 ? 16.46900 -32.56900 20.47200 1.000 47.85000 72 ILE A O 1
ATOM 564 N N . LYS A 1 73 ? 15.69600 -32.50000 18.35500 1.000 47.55000 73 LYS A N 1
ATOM 565 C CA . LYS A 1 73 ? 16.75700 -33.35000 17.82200 1.000 52.52000 73 LYS A CA 1
ATOM 566 C C . LYS A 1 73 ? 18.10600 -32.65600 17.94300 1.000 50.02000 73 LYS A C 1
ATOM 567 O O . LYS A 1 73 ? 18.25400 -31.50200 17.53600 1.000 50.77000 73 LYS A O 1
ATOM 573 N N . ASP A 1 74 ? 19.09700 -33.35800 18.49100 1.000 52.55000 74 ASP A N 1
ATOM 574 C CA . ASP A 1 74 ? 20.41500 -32.75300 18.66300 1.000 55.32000 74 ASP A CA 1
ATOM 575 C C . ASP A 1 74 ? 21.09200 -32.63600 17.31300 1.000 61.26000 74 ASP A C 1
ATOM 576 O O . ASP A 1 74 ? 21.47600 -33.63900 16.70800 1.000 68.19000 74 ASP A O 1
ATOM 581 N N . LEU A 1 75 ? 21.24800 -31.40600 16.84700 1.000 57.96000 75 LEU A N 1
ATOM 582 C CA . LEU A 1 75 ? 21.87600 -31.16100 15.56100 1.000 62.01000 75 LEU A CA 1
ATOM 583 C C . LEU A 1 75 ? 23.17000 -30.36100 15.69400 1.000 59.59000 75 LEU A C 1
ATOM 584 O O . LEU A 1 75 ? 23.70600 -29.89100 14.68800 1.000 63.91000 75 LEU A O 1
ATOM 589 N N . PHE A 1 76 ? 23.70400 -30.24000 16.90600 1.000 52.48000 76 PHE A N 1
ATOM 590 C CA . PHE A 1 76 ? 24.86200 -29.38700 17.17700 1.000 58.47000 76 PHE A CA 1
ATOM 591 C C . PHE A 1 76 ? 26.14400 -30.21700 17.21200 1.000 62.34000 76 PHE A C 1
ATOM 592 O O . PHE A 1 76 ? 26.90300 -30.22600 18.17800 1.000 63.69000 76 PHE A O 1
ATOM 600 N N . LYS A 1 77 ? 26.36900 -30.92000 16.11100 1.000 58.70000 77 LYS A N 1
ATOM 601 C CA . LYS A 1 77 ? 27.47900 -31.83900 15.96300 1.000 62.45000 77 LYS A CA 1
ATOM 602 C C . LYS A 1 77 ? 28.16700 -31.55800 14.64000 1.000 63.39000 77 LYS A C 1
ATOM 603 O O . LYS A 1 77 ? 27.67400 -30.79800 13.80400 1.000 66.09000 77 LYS A O 1
ATOM 609 N N . ARG A 1 78 ? 29.31200 -32.18900 14.44200 1.000 64.83000 78 ARG A N 1
ATOM 610 C CA . ARG A 1 78 ? 30.03900 -32.06200 13.19200 1.000 66.07000 78 ARG A CA 1
ATOM 611 C C . ARG A 1 78 ? 29.96300 -33.37700 12.44000 1.000 67.74000 78 ARG A C 1
ATOM 612 O O . ARG A 1 78 ? 30.18300 -34.44800 13.02200 1.000 65.68000 78 ARG A O 1
ATOM 620 N N . LYS A 1 79 ? 29.60200 -33.28800 11.16400 1.000 65.75000 79 LYS A N 1
ATOM 621 C CA . LYS A 1 79 ? 29.79300 -34.39200 10.24700 1.000 68.27000 79 LYS A CA 1
ATOM 622 C C . LYS A 1 79 ? 31.28400 -34.56600 9.97300 1.000 63.48000 79 LYS A C 1
ATOM 623 O O . LYS A 1 79 ? 32.07500 -33.62500 10.08500 1.000 62.38000 79 LYS A O 1
ATOM 629 N N . SER A 1 80 ? 31.66200 -35.78200 9.59000 1.000 68.34000 80 SER A N 1
ATOM 630 C CA . SER A 1 80 ? 33.03000 -36.10700 9.20000 1.000 71.20000 80 SER A CA 1
ATOM 631 C C . SER A 1 80 ? 33.09300 -36.44100 7.71000 1.000 73.70000 80 SER A C 1
ATOM 632 O O . SER A 1 80 ? 32.36900 -37.32300 7.24100 1.000 70.47000 80 SER A O 1
ATOM 635 N N . ARG A 1 81 ? 33.96000 -35.73500 6.97300 1.000 72.06000 81 ARG A N 1
ATOM 636 C CA . ARG A 1 81 ? 34.13000 -35.96900 5.54000 1.000 68.02000 81 ARG A CA 1
ATOM 637 C C . ARG A 1 81 ? 34.87800 -37.27200 5.31500 1.000 68.92000 81 ARG A C 1
ATOM 638 O O . ARG A 1 81 ? 35.83300 -37.58300 6.02800 1.000 68.92000 81 ARG A O 1
ATOM 646 N N . VAL A 1 82 ? 34.47100 -38.01300 4.29500 1.000 74.00000 82 VAL A N 1
ATOM 647 C CA . VAL A 1 82 ? 35.11100 -39.28500 3.98600 1.000 75.74000 82 VAL A CA 1
ATOM 648 C C . VAL A 1 82 ? 36.38900 -39.03500 3.19600 1.000 74.95000 82 VAL A C 1
ATOM 649 O O . VAL A 1 82 ? 36.47300 -38.10000 2.39600 1.000 83.46000 82 VAL A O 1
ATOM 653 N N . LEU A 1 83 ? 37.40700 -39.85300 3.44500 1.000 78.22000 83 LEU A N 1
ATOM 654 C CA . LEU A 1 83 ? 38.67900 -39.75700 2.74400 1.000 84.18000 83 LEU A CA 1
ATOM 655 C C . LEU A 1 83 ? 38.88900 -41.02500 1.93900 1.000 93.66000 83 LEU A C 1
ATOM 656 O O . LEU A 1 83 ? 38.66200 -42.13100 2.44200 1.000 95.04000 83 LEU A O 1
ATOM 661 N N . ASP A 1 84 ? 39.33200 -40.86000 0.69200 1.000 100.80000 84 ASP A N 1
ATOM 662 C CA . ASP A 1 84 ? 39.35700 -41.98900 -0.23200 1.000 105.68000 84 ASP A CA 1
ATOM 663 C C . ASP A 1 84 ? 40.45700 -42.98300 0.13100 1.000 105.02000 84 ASP A C 1
ATOM 664 O O . ASP A 1 84 ? 40.27300 -44.20000 -0.00900 1.000 107.36000 84 ASP A O 1
ATOM 669 N N . TYR A 1 85 ? 41.60200 -42.49300 0.60600 1.000 98.73000 85 TYR A N 1
ATOM 670 C CA . TYR A 1 85 ? 42.73200 -43.35400 0.92400 1.000 103.24000 85 TYR A CA 1
ATOM 671 C C . TYR A 1 85 ? 42.90300 -43.55200 2.42900 1.000 103.55000 85 TYR A C 1
ATOM 672 O O . TYR A 1 85 ? 43.91600 -44.10000 2.87500 1.000 105.63000 85 TYR A O 1
ATOM 681 N N . GLU A 1 86 ? 41.90700 -43.17400 3.22100 1.000 100.64000 86 GLU A N 1
ATOM 682 C CA . GLU A 1 86 ? 41.98100 -43.27700 4.67000 1.000 90.96000 86 GLU A CA 1
ATOM 683 C C . GLU A 1 86 ? 40.66100 -43.83400 5.18400 1.000 85.26000 86 GLU A C 1
ATOM 684 O O . GLU A 1 86 ? 39.59500 -43.29300 4.87600 1.000 87.79000 86 GLU A O 1
ATOM 690 N N . SER A 1 87 ? 40.72800 -44.92100 5.95700 1.000 79.75000 87 SER A N 1
ATOM 691 C CA . SER A 1 87 ? 39.52800 -45.40800 6.63600 1.000 74.85000 87 SER A CA 1
ATOM 692 C C . SER A 1 87 ? 39.03400 -44.41900 7.68700 1.000 74.43000 87 SER A C 1
ATOM 693 O O . SER A 1 87 ? 37.84700 -44.42000 8.03000 1.000 71.16000 87 SER A O 1
ATOM 696 N N . ARG A 1 88 ? 39.92400 -43.59400 8.23000 1.000 71.15000 88 ARG A N 1
ATOM 697 C CA . ARG A 1 88 ? 39.49200 -42.54000 9.12700 1.000 68.33000 88 ARG A CA 1
ATOM 698 C C . ARG A 1 88 ? 38.79700 -41.45000 8.31900 1.000 63.72000 88 ARG A C 1
ATOM 699 O O . ARG A 1 88 ? 38.94000 -41.36600 7.09700 1.000 71.07000 88 ARG A O 1
ATOM 707 N N . GLU A 1 89 ? 38.02700 -40.61600 9.00400 1.000 60.17000 89 GLU A N 1
ATOM 708 C CA . GLU A 1 89 ? 37.34100 -39.51200 8.35200 1.000 63.99000 89 GLU A CA 1
ATOM 709 C C . GLU A 1 89 ? 37.77600 -38.18300 8.95700 1.000 56.25000 89 GLU A C 1
ATOM 710 O O . GLU A 1 89 ? 38.16900 -38.10600 10.12100 1.000 56.96000 89 GLU A O 1
ATOM 716 N N . LEU A 1 90 ? 37.70000 -37.13800 8.14900 1.000 60.70000 90 LEU A N 1
ATOM 717 C CA . LEU A 1 90 ? 38.22700 -35.82800 8.49500 1.000 59.41000 90 LEU A CA 1
ATOM 718 C C . LEU A 1 90 ? 37.15400 -34.94400 9.12900 1.000 63.07000 90 LEU A C 1
ATOM 719 O O . LEU A 1 90 ? 35.96000 -35.08400 8.85300 1.000 64.48000 90 LEU A O 1
ATOM 724 N N . ILE A 1 91 ? 37.59400 -34.02300 9.98700 1.000 60.46000 91 ILE A N 1
ATOM 725 C CA . ILE A 1 91 ? 36.72900 -33.01800 10.59400 1.000 60.81000 91 ILE A CA 1
ATOM 726 C C . ILE A 1 91 ? 37.41300 -31.67100 10.47800 1.000 56.82000 91 ILE A C 1
ATOM 727 O O . ILE A 1 91 ? 38.50100 -31.48900 11.02900 1.000 60.38000 91 ILE A O 1
ATOM 732 N N . GLU A 1 92 ? 36.77400 -30.72200 9.80200 1.000 68.13000 92 GLU A N 1
ATOM 733 C CA . GLU A 1 92 ? 37.27400 -29.34400 9.78300 1.000 68.39000 92 GLU A CA 1
ATOM 734 C C . GLU A 1 92 ? 36.27100 -28.30900 10.25700 1.000 58.84000 92 GLU A C 1
ATOM 735 O O . GLU A 1 92 ? 36.58400 -27.11600 10.29400 1.000 70.40000 92 GLU A O 1
ATOM 741 N N . TYR B 2 2 ? 6.45100 -14.94000 6.40800 1.000 90.11000 2 TYR H N 1
ATOM 742 C CA . TYR B 2 2 ? 6.53900 -15.46200 7.76800 1.000 84.63000 2 TYR H CA 1
ATOM 743 C C . TYR B 2 2 ? 6.29500 -14.37900 8.80500 1.000 78.09000 2 TYR H C 1
ATOM 744 O O . TYR B 2 2 ? 6.74900 -13.25100 8.64800 1.000 75.91000 2 TYR H O 1
ATOM 753 N N . VAL B 2 3 ? 5.60200 -14.72700 9.88400 1.000 70.97000 3 VAL H N 1
ATOM 754 C CA . VAL B 2 3 ? 5.21100 -13.74200 10.88900 1.000 70.75000 3 VAL H CA 1
ATOM 755 C C . VAL B 2 3 ? 5.55200 -14.24000 12.29100 1.000 68.79000 3 VAL H C 1
ATOM 756 O O . VAL B 2 3 ? 5.14100 -15.34800 12.66400 1.000 68.32000 3 VAL H O 1
ATOM 760 N N . PRO B 2 4 ? 6.29400 -13.47700 13.09700 1.000 69.45000 4 PRO H N 1
ATOM 761 C CA . PRO B 2 4 ? 6.47600 -13.86100 14.49900 1.000 67.52000 4 PRO H CA 1
ATOM 762 C C . PRO B 2 4 ? 5.17200 -13.67900 15.24800 1.000 65.71000 4 PRO H C 1
ATOM 763 O O . PRO B 2 4 ? 4.37100 -12.79600 14.94100 1.000 73.99000 4 PRO H O 1
ATOM 767 N N . ALA B 2 5 ? 4.95000 -14.54800 16.22800 1.000 62.94000 5 ALA H N 1
ATOM 768 C CA . ALA B 2 5 ? 3.66300 -14.56900 16.90900 1.000 61.82000 5 ALA H CA 1
ATOM 769 C C . ALA B 2 5 ? 3.47400 -13.33200 17.78000 1.000 66.20000 5 ALA H C 1
ATOM 770 O O . ALA B 2 5 ? 2.37400 -12.76500 17.83400 1.000 73.36000 5 ALA H O 1
ATOM 772 N N . ARG B 2 6 ? 4.52400 -12.90800 18.48700 1.000 62.31000 6 ARG H N 1
ATOM 773 C CA . ARG B 2 6 ? 4.39600 -11.77600 19.40100 1.000 65.78000 6 ARG H CA 1
ATOM 774 C C . ARG B 2 6 ? 4.09000 -10.48200 18.66600 1.000 72.96000 6 ARG H C 1
ATOM 775 O O . ARG B 2 6 ? 3.47300 -9.58500 19.24400 1.000 75.46000 6 ARG H O 1
ATOM 783 N N . SER B 2 7 ? 4.49800 -10.36700 17.40300 1.000 73.15000 7 SER H N 1
ATOM 784 C CA . SER B 2 7 ? 4.13400 -9.20400 16.60700 1.000 71.07000 7 SER H CA 1
ATOM 785 C C . SER B 2 7 ? 2.65000 -9.16300 16.26000 1.000 74.58000 7 SER H C 1
ATOM 786 O O . SER B 2 7 ? 2.19300 -8.15600 15.71300 1.000 79.13000 7 SER H O 1
ATOM 789 N N . LEU B 2 8 ? 1.89700 -10.22900 16.53200 1.000 73.57000 8 LEU H N 1
ATOM 790 C CA . LEU B 2 8 ? 0.44600 -10.21800 16.40200 1.000 74.23000 8 LEU H CA 1
ATOM 791 C C . LEU B 2 8 ? -0.24400 -9.87900 17.71300 1.000 77.74000 8 LEU H C 1
ATOM 792 O O . LEU B 2 8 ? -1.46900 -10.02000 17.81400 1.000 75.93000 8 LEU H O 1
ATOM 797 N N . ALA B 2 9 ? 0.51500 -9.45500 18.71900 1.000 76.18000 9 ALA H N 1
ATOM 798 C CA . ALA B 2 9 ? -0.03900 -9.26900 20.05100 1.000 82.71000 9 ALA H CA 1
ATOM 799 C C . ALA B 2 9 ? -1.15300 -8.23300 20.02800 1.000 82.02000 9 ALA H C 1
ATOM 800 O O . ALA B 2 9 ? -0.93100 -7.07800 19.65200 1.000 81.74000 9 ALA H O 1
ATOM 802 N N . ARG B 2 10 ? -2.35700 -8.67200 20.40200 1.000 78.61000 10 ARG H N 1
ATOM 803 C CA . ARG B 2 10 ? -3.51200 -7.79700 20.59300 1.000 77.58000 10 ARG H CA 1
ATOM 804 C C . ARG B 2 10 ? -3.79100 -6.92800 19.37000 1.000 82.66000 10 ARG H C 1
ATOM 805 O O . ARG B 2 10 ? -4.26600 -5.79800 19.49500 1.000 87.57000 10 ARG H O 1
ATOM 813 N N . LYS B 2 11 ? -3.50700 -7.44100 18.17400 1.000 79.92000 11 LYS H N 1
ATOM 814 C CA . LYS B 2 11 ? -3.91800 -6.72700 16.97800 1.000 80.05000 11 LYS H CA 1
ATOM 815 C C . LYS B 2 11 ? -5.43100 -6.78200 16.83600 1.000 80.39000 11 LYS H C 1
ATOM 816 O O . LYS B 2 11 ? -6.11100 -7.58600 17.47600 1.000 76.80000 11 LYS H O 1
ATOM 822 N N . SER B 2 12 ? -5.95000 -5.92900 15.95900 1.000 82.93000 12 SER H N 1
ATOM 823 C CA . SER B 2 12 ? -7.36800 -5.91000 15.64400 1.000 79.71000 12 SER H CA 1
ATOM 824 C C . SER B 2 12 ? -7.67500 -6.91600 14.54700 1.000 76.96000 12 SER H C 1
ATOM 825 O O . SER B 2 12 ? -6.89700 -7.09100 13.60600 1.000 83.27000 12 SER H O 1
ATOM 828 N N . VAL B 2 13 ? -8.82600 -7.56400 14.67800 1.000 75.24000 13 VAL H N 1
ATOM 829 C CA . VAL B 2 13 ? -9.28200 -8.61500 13.78000 1.000 74.03000 13 VAL H CA 1
ATOM 830 C C . VAL B 2 13 ? -10.53400 -8.10500 13.08500 1.000 80.85000 13 VAL H C 1
ATOM 831 O O . VAL B 2 13 ? -11.46400 -7.64200 13.75200 1.000 86.50000 13 VAL H O 1
ATOM 835 N N . VAL B 2 14 ? -10.56100 -8.17800 11.75100 1.000 84.57000 14 VAL H N 1
ATOM 836 C CA . VAL B 2 14 ? -11.65600 -7.61900 10.96600 1.000 83.54000 14 VAL H CA 1
ATOM 837 C C . VAL B 2 14 ? -12.15600 -8.64400 9.95100 1.000 87.08000 14 VAL H C 1
ATOM 838 O O . VAL B 2 14 ? -11.43300 -9.55900 9.55100 1.000 90.75000 14 VAL H O 1
ATOM 842 N N . LEU B 2 15 ? -13.41600 -8.48000 9.53500 1.000 90.37000 15 LEU H N 1
ATOM 843 C CA . LEU B 2 15 ? -14.01400 -9.34400 8.52100 1.000 91.99000 15 LEU H CA 1
ATOM 844 C C . LEU B 2 15 ? -13.65300 -8.88900 7.10700 1.000 96.66000 15 LEU H C 1
ATOM 845 O O . LEU B 2 15 ? -12.89000 -7.94000 6.90100 1.000 96.58000 15 LEU H O 1
ATOM 850 N N . THR B 2 16 ? -14.21700 -9.59000 6.11000 1.000 94.59000 16 THR H N 1
ATOM 851 C CA . THR B 2 16 ? -13.96600 -9.27100 4.70300 1.000 99.29000 16 THR H CA 1
ATOM 852 C C . THR B 2 16 ? -14.61100 -7.95300 4.28600 1.000 101.53000 16 THR H C 1
ATOM 853 O O . THR B 2 16 ? -14.09500 -7.27000 3.39200 1.000 98.93000 16 THR H O 1
ATOM 857 N N . ASP B 2 17 ? -15.72900 -7.58400 4.92200 1.000 102.43000 17 ASP H N 1
ATOM 858 C CA . ASP B 2 17 ? -16.44200 -6.35600 4.58600 1.000 98.40000 17 ASP H CA 1
ATOM 859 C C . ASP B 2 17 ? -15.84600 -5.13600 5.28500 1.000 97.56000 17 ASP H C 1
ATOM 860 O O . ASP B 2 17 ? -15.77900 -4.05800 4.68500 1.000 100.91000 17 ASP H O 1
ATOM 865 N N . GLY B 2 18 ? -15.38900 -5.29000 6.52900 1.000 94.90000 18 GLY H N 1
ATOM 866 C CA . GLY B 2 18 ? -14.76200 -4.20200 7.25900 1.000 90.45000 18 GLY H CA 1
ATOM 867 C C . GLY B 2 18 ? -15.12900 -4.15600 8.73200 1.000 88.30000 18 GLY H C 1
ATOM 868 O O . GLY B 2 18 ? -14.55100 -3.37300 9.49100 1.000 88.78000 18 GLY H O 1
ATOM 869 N N . THR B 2 19 ? -16.10000 -4.98100 9.13400 1.000 83.71000 19 THR H N 1
ATOM 870 C CA . THR B 2 19 ? -16.48900 -5.11700 10.53600 1.000 85.65000 19 THR H CA 1
ATOM 871 C C . THR B 2 19 ? -15.27700 -5.34500 11.43300 1.000 89.42000 19 THR H C 1
ATOM 872 O O . THR B 2 19 ? -14.40200 -6.15500 11.12000 1.000 90.44000 19 THR H O 1
ATOM 876 N N . VAL B 2 20 ? -15.24100 -4.65300 12.56800 1.000 86.03000 20 VAL H N 1
ATOM 877 C CA . VAL B 2 20 ? -14.19300 -4.84800 13.56700 1.000 83.88000 20 VAL H CA 1
ATOM 878 C C . VAL B 2 20 ? -14.62400 -5.97300 14.50900 1.000 85.13000 20 VAL H C 1
ATOM 879 O O . VAL B 2 20 ? -15.55900 -5.81100 15.29700 1.000 76.05000 20 VAL H O 1
ATOM 883 N N . VAL B 2 21 ? -13.92200 -7.11100 14.43900 1.000 86.59000 21 VAL H N 1
ATOM 884 C CA . VAL B 2 21 ? -14.32700 -8.30200 15.18500 1.000 84.66000 21 VAL H CA 1
ATOM 885 C C . VAL B 2 21 ? -13.82200 -8.24100 16.62100 1.000 80.96000 21 VAL H C 1
ATOM 886 O O . VAL B 2 21 ? -14.53400 -8.61900 17.56000 1.000 76.36000 21 VAL H O 1
ATOM 890 N N . GLY B 2 22 ? -12.59000 -7.79000 16.81600 1.000 80.09000 22 GLY H N 1
ATOM 891 C CA . GLY B 2 22 ? -12.06300 -7.64500 18.15800 1.000 78.52000 22 GLY H CA 1
ATOM 892 C C . GLY B 2 22 ? -10.55300 -7.53600 18.11700 1.000 72.96000 22 GLY H C 1
ATOM 893 O O . GLY B 2 22 ? -9.97200 -7.19200 17.09000 1.000 74.21000 22 GLY H O 1
ATOM 894 N N . THR B 2 23 ? -9.94200 -7.82800 19.25900 1.000 70.76000 23 THR H N 1
ATOM 895 C CA . THR B 2 23 ? -8.49400 -7.87800 19.38200 1.000 69.55000 23 THR H CA 1
ATOM 896 C C . THR B 2 23 ? -8.05600 -9.31100 19.65800 1.000 74.87000 23 THR H C 1
ATOM 897 O O . THR B 2 23 ? -8.65800 -10.00500 20.48500 1.000 71.04000 23 THR H O 1
ATOM 901 N N . LEU B 2 24 ? -7.01500 -9.75000 18.94600 1.000 79.43000 24 LEU H N 1
ATOM 902 C CA . LEU B 2 24 ? -6.48500 -11.09800 19.11800 1.000 71.21000 24 LEU H CA 1
ATOM 903 C C . LEU B 2 24 ? -6.05100 -11.32700 20.55600 1.000 65.68000 24 LEU H C 1
ATOM 904 O O . LEU B 2 24 ? -5.29100 -10.53600 21.12000 1.000 71.57000 24 LEU H O 1
ATOM 909 N N . TYR B 2 25 ? -6.52000 -12.42100 21.15100 1.000 65.10000 25 TYR H N 1
ATOM 910 C CA . TYR B 2 25 ? -6.10400 -12.76500 22.50400 1.000 68.11000 25 TYR H CA 1
ATOM 911 C C . TYR B 2 25 ? -5.03300 -13.84700 22.53600 1.000 71.69000 25 TYR H C 1
ATOM 912 O O . TYR B 2 25 ? -4.05500 -13.72300 23.28300 1.000 71.67000 25 TYR H O 1
ATOM 921 N N . ASN B 2 26 ? -5.17800 -14.89700 21.73400 1.000 66.13000 26 ASN H N 1
ATOM 922 C CA . ASN B 2 26 ? -4.23400 -16.00000 21.78300 1.000 65.16000 26 ASN H CA 1
ATOM 923 C C . ASN B 2 26 ? -4.42000 -16.84100 20.52600 1.000 65.35000 26 ASN H C 1
ATOM 924 O O . ASN B 2 26 ? -5.29600 -16.57400 19.69900 1.000 62.33000 26 ASN H O 1
ATOM 929 N N . ILE B 2 27 ? -3.58100 -17.86100 20.38200 1.000 59.16000 27 ILE H N 1
ATOM 930 C CA . ILE B 2 27 ? -3.57000 -18.70600 19.19800 1.000 55.13000 27 ILE H CA 1
ATOM 931 C C . ILE B 2 27 ? -3.47900 -20.15100 19.65900 1.000 53.55000 27 ILE H C 1
ATOM 932 O O . ILE B 2 27 ? -2.60800 -20.49400 20.46300 1.000 58.09000 27 ILE H O 1
ATOM 937 N N . THR B 2 28 ? -4.38000 -20.99000 19.16900 1.000 54.73000 28 THR H N 1
ATOM 938 C CA . THR B 2 28 ? -4.37900 -22.40900 19.49700 1.000 53.31000 28 THR H CA 1
ATOM 939 C C . THR B 2 28 ? -3.55800 -23.18200 18.46900 1.000 59.11000 28 THR H C 1
ATOM 940 O O . THR B 2 28 ? -3.76000 -23.02200 17.25900 1.000 57.21000 28 THR H O 1
ATOM 944 N N . VAL B 2 29 ? -2.65100 -24.03700 18.94800 1.000 55.02000 29 VAL H N 1
ATOM 945 C CA . VAL B 2 29 ? -1.77200 -24.80400 18.07100 1.000 54.90000 29 VAL H CA 1
ATOM 946 C C . VAL B 2 29 ? -1.64100 -26.23600 18.57500 1.000 47.00000 29 VAL H C 1
ATOM 947 O O . VAL B 2 29 ? -1.77300 -26.50900 19.77200 1.000 48.00000 29 VAL H O 1
ATOM 951 N N . ASP B 2 30 ? -1.37300 -27.15100 17.64300 1.000 47.71000 30 ASP H N 1
ATOM 952 C CA . ASP B 2 30 ? -0.99000 -28.53100 17.95000 1.000 51.83000 30 ASP H CA 1
ATOM 953 C C . ASP B 2 30 ? 0.53000 -28.62800 18.10600 1.000 49.65000 30 ASP H C 1
ATOM 954 O O . ASP B 2 30 ? 1.27800 -28.32600 17.17000 1.000 48.02000 30 ASP H O 1
ATOM 959 N N . PHE B 2 31 ? 0.98800 -29.08000 19.27900 1.000 49.98000 31 PHE H N 1
ATOM 960 C CA . PHE B 2 31 ? 2.42200 -29.01800 19.56600 1.000 49.63000 31 PHE H CA 1
ATOM 961 C C . PHE B 2 31 ? 3.21100 -30.09600 18.83300 1.000 48.46000 31 PHE H C 1
ATOM 962 O O . PHE B 2 31 ? 4.38400 -29.88800 18.50400 1.000 42.61000 31 PHE H O 1
ATOM 970 N N . LYS B 2 32 ? 2.61500 -31.26600 18.60200 1.000 48.58000 32 LYS H N 1
ATOM 971 C CA . LYS B 2 32 ? 3.31900 -32.30700 17.85600 1.000 55.62000 32 LYS H CA 1
ATOM 972 C C . LYS B 2 32 ? 3.34400 -31.97200 16.37700 1.000 55.02000 32 LYS H C 1
ATOM 973 O O . LYS B 2 32 ? 4.40400 -31.91900 15.74600 1.000 59.57000 32 LYS H O 1
ATOM 979 N N . THR B 2 33 ? 2.17300 -31.71200 15.82200 1.000 57.71000 33 THR H N 1
ATOM 980 C CA . THR B 2 33 ? 2.03500 -31.44900 14.40000 1.000 51.47000 33 THR H CA 1
ATOM 981 C C . THR B 2 33 ? 2.57700 -30.07900 14.01700 1.000 49.55000 33 THR H C 1
ATOM 982 O O . THR B 2 33 ? 3.10400 -29.90300 12.91300 1.000 52.15000 33 THR H O 1
ATOM 986 N N . GLY B 2 34 ? 2.44800 -29.09100 14.89600 1.000 52.27000 34 GLY H N 1
ATOM 987 C CA . GLY B 2 34 ? 2.74600 -27.72600 14.50800 1.000 52.80000 34 GLY H CA 1
ATOM 988 C C . GLY B 2 34 ? 1.65100 -27.02200 13.73000 1.000 49.65000 34 GLY H C 1
ATOM 989 O O . GLY B 2 34 ? 1.86100 -25.88400 13.29200 1.000 52.45000 34 GLY H O 1
ATOM 990 N N . THR B 2 35 ? 0.50200 -27.66100 13.53000 1.000 52.60000 35 THR H N 1
ATOM 991 C CA . THR B 2 35 ? -0.62100 -27.00400 12.86900 1.000 54.51000 35 THR H CA 1
ATOM 992 C C . THR B 2 35 ? -1.21400 -25.92000 13.76400 1.000 52.35000 35 THR H C 1
ATOM 993 O O . THR B 2 35 ? -1.40800 -26.11700 14.96700 1.000 52.80000 35 THR H O 1
ATOM 997 N N . ILE B 2 36 ? -1.48400 -24.76400 13.16500 1.000 54.22000 36 ILE H N 1
ATOM 998 C CA . ILE B 2 36 ? -2.29600 -23.73300 13.79300 1.000 54.84000 36 ILE H CA 1
ATOM 999 C C . ILE B 2 36 ? -3.76300 -24.11800 13.66900 1.000 55.32000 36 ILE H C 1
ATOM 1000 O O . ILE B 2 36 ? -4.23700 -24.44000 12.57300 1.000 56.56000 36 ILE H O 1
ATOM 1005 N N . VAL B 2 37 ? -4.49100 -24.09900 14.79100 1.000 53.39000 37 VAL H N 1
ATOM 1006 C CA . VAL B 2 37 ? -5.87700 -24.58700 14.82500 1.000 56.14000 37 VAL H CA 1
ATOM 1007 C C . VAL B 2 37 ? -6.87300 -23.41100 14.83300 1.000 60.73000 37 VAL H C 1
ATOM 1008 O O . VAL B 2 37 ? -7.68100 -23.26000 13.91900 1.000 60.11000 37 VAL H O 1
ATOM 1012 N N . ASN B 2 38 ? -6.80300 -22.54400 15.85300 1.000 57.18000 38 ASN H N 1
ATOM 1013 C CA . ASN B 2 38 ? -7.80000 -21.48700 16.03500 1.000 58.06000 38 ASN H CA 1
ATOM 1014 C C . ASN B 2 38 ? -7.12900 -20.13400 16.22200 1.000 62.65000 38 ASN H C 1
ATOM 1015 O O . ASN B 2 38 ? -5.94600 -20.03600 16.55200 1.000 61.23000 38 ASN H O 1
ATOM 1020 N N . LEU B 2 39 ? -7.91900 -19.08500 16.05000 1.000 63.71000 39 LEU H N 1
ATOM 1021 C CA . LEU B 2 39 ? -7.64100 -17.80900 16.68100 1.000 59.00000 39 LEU H CA 1
ATOM 1022 C C . LEU B 2 39 ? -8.58300 -17.67000 17.85900 1.000 57.23000 39 LEU H C 1
ATOM 1023 O O . LEU B 2 39 ? -9.67400 -18.24200 17.85800 1.000 61.85000 39 LEU H O 1
ATOM 1028 N N . LEU B 2 40 ? -8.14300 -16.94300 18.88000 1.000 55.33000 40 LEU H N 1
ATOM 1029 C CA . LEU B 2 40 ? -9.00600 -16.59500 20.00000 1.000 59.85000 40 LEU H CA 1
ATOM 1030 C C . LEU B 2 40 ? -9.05300 -15.07100 20.05900 1.000 65.72000 40 LEU H C 1
ATOM 1031 O O . LEU B 2 40 ? -8.03500 -14.42400 20.33700 1.000 57.73000 40 LEU H O 1
ATOM 1036 N N . VAL B 2 41 ? -10.21700 -14.49400 19.75800 1.000 63.68000 41 VAL H N 1
ATOM 1037 C CA . VAL B 2 41 ? -10.35100 -13.04600 19.61800 1.000 70.15000 41 VAL H CA 1
ATOM 1038 C C . VAL B 2 41 ? -11.22400 -12.51100 20.74500 1.000 63.55000 41 VAL H C 1
ATOM 1039 O O . VAL B 2 41 ? -12.36500 -12.95700 20.92900 1.000 61.44000 41 VAL H O 1
ATOM 1043 N N . LYS B 2 42 ? -10.68000 -11.55400 21.49000 1.000 62.81000 42 LYS H N 1
ATOM 1044 C CA . LYS B 2 42 ? -11.44900 -10.75400 22.43500 1.000 70.93000 42 LYS H CA 1
ATOM 1045 C C . LYS B 2 42 ? -12.52200 -9.97300 21.67700 1.000 73.59000 42 LYS H C 1
ATOM 1046 O O . LYS B 2 42 ? -12.18000 -9.14600 20.81500 1.000 71.46000 42 LYS H O 1
ATOM 1052 N N . PRO B 2 43 ? -13.80900 -10.20200 21.95000 1.000 69.58000 43 PRO H N 1
ATOM 1053 C CA . PRO B 2 43 ? -14.86300 -9.63200 21.09800 1.000 73.85000 43 PRO H CA 1
ATOM 1054 C C . PRO B 2 43 ? -15.06100 -8.13300 21.30300 1.000 78.79000 43 PRO H C 1
ATOM 1055 O O . PRO B 2 43 ? -14.81900 -7.57700 22.37800 1.000 70.27000 43 PRO H O 1
ATOM 1059 N N . GLU B 2 44 ? -15.50500 -7.47300 20.23900 1.000 82.06000 44 GLU H N 1
ATOM 1060 C CA . GLU B 2 44 ? -15.89200 -6.06900 20.31800 1.000 84.24000 44 GLU H CA 1
ATOM 1061 C C . GLU B 2 44 ? -17.26400 -5.84900 19.68200 1.000 85.43000 44 GLU H C 1
ATOM 1062 O O . GLU B 2 44 ? -18.04500 -5.02000 20.16000 1.000 91.59000 44 GLU H O 1
ATOM 1068 N N . ASN B 2 45 ? -17.57400 -6.58700 18.61700 1.000 81.76000 45 ASN H N 1
ATOM 1069 C CA . ASN B 2 45 ? -18.88900 -6.55600 17.99900 1.000 84.41000 45 ASN H CA 1
ATOM 1070 C C . ASN B 2 45 ? -19.56300 -7.91800 18.17200 1.000 85.05000 45 ASN H C 1
ATOM 1071 O O . ASN B 2 45 ? -19.05200 -8.80700 18.85700 1.000 91.53000 45 ASN H O 1
ATOM 1076 N N . GLU B 2 46 ? -20.72200 -8.08600 17.54200 1.000 82.54000 46 GLU H N 1
ATOM 1077 C CA . GLU B 2 46 ? -21.52200 -9.30500 17.66700 1.000 91.43000 46 GLU H CA 1
ATOM 1078 C C . GLU B 2 46 ? -21.72200 -9.87800 16.27600 1.000 96.42000 46 GLU H C 1
ATOM 1079 O O . GLU B 2 46 ? -22.74500 -9.65400 15.62400 1.000 96.04000 46 GLU H O 1
ATOM 1085 N N . ILE B 2 47 ? -20.72900 -10.63000 15.82200 1.000 95.60000 47 ILE H N 1
ATOM 1086 C CA . ILE B 2 47 ? -20.85900 -11.39100 14.58700 1.000 92.98000 47 ILE H CA 1
ATOM 1087 C C . ILE B 2 47 ? -21.40000 -12.76500 14.95400 1.000 93.05000 47 ILE H C 1
ATOM 1088 O O . ILE B 2 47 ? -20.86800 -13.41500 15.86400 1.000 93.51000 47 ILE H O 1
ATOM 1093 N N . PRO B 2 48 ? -22.47500 -13.22500 14.31700 1.000 96.90000 48 PRO H N 1
ATOM 1094 C CA . PRO B 2 48 ? -22.94900 -14.59200 14.55100 1.000 96.37000 48 PRO H CA 1
ATOM 1095 C C . PRO B 2 48 ? -22.16000 -15.66600 13.81300 1.000 94.26000 48 PRO H C 1
ATOM 1096 O O . PRO B 2 48 ? -22.44800 -16.85600 13.99800 1.000 96.86000 48 PRO H O 1
ATOM 1100 N N . ASP B 2 49 ? -21.17000 -15.29000 12.99900 1.000 95.83000 49 ASP H N 1
ATOM 1101 C CA . ASP B 2 49 ? -20.45400 -16.25000 12.16500 1.000 99.05000 49 ASP H CA 1
ATOM 1102 C C . ASP B 2 49 ? -19.43200 -17.09100 12.92800 1.000 95.62000 49 ASP H C 1
ATOM 1103 O O . ASP B 2 49 ? -18.95500 -18.08900 12.37500 1.000 95.41000 49 ASP H O 1
ATOM 1108 N N . PHE B 2 50 ? -19.08500 -16.73400 14.16700 1.000 91.24000 50 PHE H N 1
ATOM 1109 C CA . PHE B 2 50 ? -18.09000 -17.47200 14.93900 1.000 87.89000 50 PHE H CA 1
ATOM 1110 C C . PHE B 2 50 ? -18.67000 -17.88300 16.28200 1.000 83.79000 50 PHE H C 1
ATOM 1111 O O . PHE B 2 50 ? -19.23600 -17.04900 16.99500 1.000 80.83000 50 PHE H O 1
ATOM 1119 N N . LYS B 2 51 ? -18.50900 -19.15800 16.63100 1.000 80.64000 51 LYS H N 1
ATOM 1120 C CA . LYS B 2 51 ? -18.95200 -19.64700 17.92600 1.000 75.49000 51 LYS H CA 1
ATOM 1121 C C . LYS B 2 51 ? -18.04300 -19.11400 19.03400 1.000 70.83000 51 LYS H C 1
ATOM 1122 O O . LYS B 2 51 ? -17.00600 -18.48700 18.78800 1.000 70.94000 51 LYS H O 1
ATOM 1128 N N . LYS B 2 52 ? -18.45000 -19.35900 20.27700 1.000 73.00000 52 LYS H N 1
ATOM 1129 C CA . LYS B 2 52 ? -17.80900 -18.74700 21.43100 1.000 74.20000 52 LYS H CA 1
ATOM 1130 C C . LYS B 2 52 ? -17.50000 -19.79100 22.49300 1.000 72.72000 52 LYS H C 1
ATOM 1131 O O . LYS B 2 52 ? -18.17800 -20.81700 22.59500 1.000 77.58000 52 LYS H O 1
ATOM 1137 N N . GLU B 2 53 ? -16.46200 -19.51200 23.28300 1.000 71.63000 53 GLU H N 1
ATOM 1138 C CA . GLU B 2 53 ? -16.09700 -20.31600 24.44500 1.000 79.66000 53 GLU H CA 1
ATOM 1139 C C . GLU B 2 53 ? -15.31200 -19.41800 25.38800 1.000 79.62000 53 GLU H C 1
ATOM 1140 O O . GLU B 2 53 ? -14.39700 -18.72000 24.94200 1.000 74.63000 53 GLU H O 1
ATOM 1146 N N . GLU B 2 54 ? -15.66300 -19.43300 26.67700 1.000 80.40000 54 GLU H N 1
ATOM 1147 C CA . GLU B 2 54 ? -15.05000 -18.53000 27.65400 1.000 82.46000 54 GLU H CA 1
ATOM 1148 C C . GLU B 2 54 ? -15.04700 -17.08200 27.16900 1.000 85.47000 54 GLU H C 1
ATOM 1149 O O . GLU B 2 54 ? -14.13100 -16.31200 27.47300 1.000 81.53000 54 GLU H O 1
ATOM 1155 N N . GLY B 2 55 ? -16.06100 -16.70800 26.38900 1.000 80.50000 55 GLY H N 1
ATOM 1156 C CA . GLY B 2 55 ? -16.21000 -15.33000 25.95800 1.000 82.61000 55 GLY H CA 1
ATOM 1157 C C . GLY B 2 55 ? -15.22200 -14.85700 24.91500 1.000 80.97000 55 GLY H C 1
ATOM 1158 O O . GLY B 2 55 ? -14.96300 -13.65200 24.82000 1.000 77.95000 55 GLY H O 1
ATOM 1159 N N . LEU B 2 56 ? -14.66000 -15.77000 24.12700 1.000 76.10000 56 LEU H N 1
ATOM 1160 C CA . LEU B 2 56 ? -13.77900 -15.41800 23.02500 1.000 70.54000 56 LEU H CA 1
ATOM 1161 C C . LEU B 2 56 ? -14.32500 -16.02100 21.74100 1.000 68.59000 56 LEU H C 1
ATOM 1162 O O . LEU B 2 56 ? -14.95100 -17.08500 21.75900 1.000 69.70000 56 LEU H O 1
ATOM 1167 N N . TYR B 2 57 ? -14.09800 -15.32600 20.62500 1.000 65.21000 57 TYR H N 1
ATOM 1168 C CA . TYR B 2 57 ? -14.41000 -15.89900 19.32100 1.000 71.78000 57 TYR H CA 1
ATOM 1169 C C . TYR B 2 57 ? -13.41900 -16.99600 18.94900 1.000 70.04000 57 TYR H C 1
ATOM 1170 O O . TYR B 2 57 ? -12.19900 -16.80700 19.02800 1.000 61.30000 57 TYR H O 1
ATOM 1179 N N . ILE B 2 58 ? -13.95400 -18.13000 18.51100 1.000 69.85000 58 ILE H N 1
ATOM 1180 C CA . ILE B 2 58 ? -13.15300 -19.25900 18.05400 1.000 62.97000 58 ILE H CA 1
ATOM 1181 C C . ILE B 2 58 ? -13.14900 -19.20900 16.53100 1.000 67.37000 58 ILE H C 1
ATOM 1182 O O . ILE B 2 58 ? -14.04000 -19.74300 15.87300 1.000 72.71000 58 ILE H O 1
ATOM 1187 N N . ILE B 2 59 ? -12.12200 -18.58900 15.96100 1.000 64.23000 59 ILE H N 1
ATOM 1188 C CA . ILE B 2 59 ? -11.99600 -18.45200 14.51000 1.000 69.03000 59 ILE H CA 1
ATOM 1189 C C . ILE B 2 59 ? -11.07800 -19.54700 14.00200 1.000 69.86000 59 ILE H C 1
ATOM 1190 O O . ILE B 2 59 ? -9.85000 -19.47600 14.21700 1.000 64.29000 59 ILE H O 1
ATOM 1195 N N . PRO B 2 60 ? -11.58700 -20.57000 13.30200 1.000 67.37000 60 PRO H N 1
ATOM 1196 C CA . PRO B 2 60 ? -10.71700 -21.55200 12.64900 1.000 67.73000 60 PRO H CA 1
ATOM 1197 C C . PRO B 2 60 ? -9.69300 -20.87000 11.75900 1.000 68.04000 60 PRO H C 1
ATOM 1198 O O . PRO B 2 60 ? -10.02200 -19.96200 10.99500 1.000 69.47000 60 PRO H O 1
ATOM 1202 N N . PHE B 2 61 ? -8.43900 -21.32000 11.85400 1.000 68.18000 61 PHE H N 1
ATOM 1203 C CA . PHE B 2 61 ? -7.39100 -20.65800 11.08900 1.000 65.44000 61 PHE H CA 1
ATOM 1204 C C . PHE B 2 61 ? -7.56700 -20.86700 9.58600 1.000 67.23000 61 PHE H C 1
ATOM 1205 O O . PHE B 2 61 ? -7.02500 -20.08700 8.79400 1.000 67.56000 61 PHE H O 1
ATOM 1213 N N . GLU B 2 62 ? -8.34100 -21.88300 9.18900 1.000 67.29000 62 GLU H N 1
ATOM 1214 C CA . GLU B 2 62 ? -8.74500 -22.06800 7.79700 1.000 77.07000 62 GLU H CA 1
ATOM 1215 C C . GLU B 2 62 ? -9.33000 -20.79700 7.18900 1.000 80.01000 62 GLU H C 1
ATOM 1216 O O . GLU B 2 62 ? -9.19400 -20.56400 5.98200 1.000 87.41000 62 GLU H O 1
ATOM 1222 N N . CYS B 2 63 ? -9.98900 -19.96900 8.00400 1.000 77.49000 63 CYS H N 1
ATOM 1223 C CA . CYS B 2 63 ? -10.74000 -18.80600 7.54100 1.000 83.04000 63 CYS H CA 1
ATOM 1224 C C . CYS B 2 63 ? -9.91400 -17.52500 7.49500 1.000 80.82000 63 CYS H C 1
ATOM 1225 O O . CYS B 2 63 ? -10.42900 -16.49300 7.05100 1.000 86.74000 63 CYS H O 1
ATOM 1228 N N . VAL B 2 64 ? -8.66600 -17.56300 7.95300 1.000 72.62000 64 VAL H N 1
ATOM 1229 C CA . VAL B 2 64 ? -7.80200 -16.39000 7.93300 1.000 75.57000 64 VAL H CA 1
ATOM 1230 C C . VAL B 2 64 ? -7.26900 -16.19500 6.52600 1.000 82.44000 64 VAL H C 1
ATOM 1231 O O . VAL B 2 64 ? -6.82200 -17.14700 5.87900 1.000 84.27000 64 VAL H O 1
ATOM 1235 N N . ARG B 2 65 ? -7.27300 -14.94800 6.05800 1.000 82.81000 65 ARG H N 1
ATOM 1236 C CA . ARG B 2 65 ? -6.87200 -14.67100 4.69200 1.000 82.93000 65 ARG H CA 1
ATOM 1237 C C . ARG B 2 65 ? -5.69200 -13.73100 4.58200 1.000 86.14000 65 ARG H C 1
ATOM 1238 O O . ARG B 2 65 ? -5.07200 -13.68900 3.51700 1.000 87.80000 65 ARG H O 1
ATOM 1246 N N . SER B 2 66 ? -5.35200 -12.99700 5.64100 1.000 85.79000 66 SER H N 1
ATOM 1247 C CA . SER B 2 66 ? -4.07600 -12.29300 5.68900 1.000 89.09000 66 SER H CA 1
ATOM 1248 C C . SER B 2 66 ? -3.79400 -11.90500 7.13300 1.000 89.80000 66 SER H C 1
ATOM 1249 O O . SER B 2 66 ? -4.66300 -11.97600 8.00700 1.000 87.62000 66 SER H O 1
ATOM 1252 N N . LEU B 2 67 ? -2.55900 -11.48600 7.36700 1.000 90.16000 67 LEU H N 1
ATOM 1253 C CA . LEU B 2 67 ? -2.08500 -11.20600 8.70900 1.000 85.80000 67 LEU H CA 1
ATOM 1254 C C . LEU B 2 67 ? -1.09200 -10.05500 8.66600 1.000 89.97000 67 LEU H C 1
ATOM 1255 O O . LEU B 2 67 ? -0.03100 -10.10000 9.28600 1.000 93.16000 67 LEU H O 1
ATOM 1260 N N . LYS B 2 68 ? -1.40800 -9.00100 7.91500 1.000 92.90000 68 LYS H N 1
ATOM 1261 C CA . LYS B 2 68 ? -0.52200 -7.83900 7.97000 1.000 92.82000 68 LYS H CA 1
ATOM 1262 C C . LYS B 2 68 ? -0.96300 -6.89800 9.07700 1.000 102.01000 68 LYS H C 1
ATOM 1263 O O . LYS B 2 68 ? -1.12200 -7.34500 10.21400 1.000 106.37000 68 LYS H O 1
ATOM 1269 N N . ASP B 2 69 ? -1.14600 -5.60600 8.80000 1.000 102.83000 69 ASP H N 1
ATOM 1270 C CA . ASP B 2 69 ? -1.39900 -4.70900 9.92900 1.000 104.85000 69 ASP H CA 1
ATOM 1271 C C . ASP B 2 69 ? -2.77100 -4.93600 10.54700 1.000 100.31000 69 ASP H C 1
ATOM 1272 O O . ASP B 2 69 ? -2.98300 -4.53800 11.69400 1.000 98.41000 69 ASP H O 1
ATOM 1277 N N . PHE B 2 70 ? -3.69700 -5.55400 9.81500 1.000 98.89000 70 PHE H N 1
ATOM 1278 C CA . PHE B 2 70 ? -4.99000 -5.95700 10.34700 1.000 94.47000 70 PHE H CA 1
ATOM 1279 C C . PHE B 2 70 ? -5.17700 -7.43800 10.05000 1.000 90.50000 70 PHE H C 1
ATOM 1280 O O . PHE B 2 70 ? -4.99900 -7.87300 8.90500 1.000 89.91000 70 PHE H O 1
ATOM 1288 N N . ILE B 2 71 ? -5.51900 -8.21300 11.07800 1.000 85.43000 71 ILE H N 1
ATOM 1289 C CA . ILE B 2 71 ? -5.87800 -9.61000 10.86300 1.000 83.89000 71 ILE H CA 1
ATOM 1290 C C . ILE B 2 71 ? -7.21200 -9.66900 10.14400 1.000 79.92000 71 ILE H C 1
ATOM 1291 O O . ILE B 2 71 ? -8.22300 -9.16300 10.64500 1.000 84.42000 71 ILE H O 1
ATOM 1296 N N . VAL B 2 72 ? -7.23000 -10.31500 8.98500 1.000 81.77000 72 VAL H N 1
ATOM 1297 C CA . VAL B 2 72 ? -8.39100 -10.32600 8.10300 1.000 81.78000 72 VAL H CA 1
ATOM 1298 C C . VAL B 2 72 ? -8.95300 -11.73600 8.05900 1.000 78.51000 72 VAL H C 1
ATOM 1299 O O . VAL B 2 72 ? -8.20200 -12.69800 7.86900 1.000 85.78000 72 VAL H O 1
ATOM 1303 N N . VAL B 2 73 ? -10.27600 -11.85700 8.18800 1.000 80.35000 73 VAL H N 1
ATOM 1304 C CA . VAL B 2 73 ? -10.93800 -13.12700 8.45800 1.000 82.95000 73 VAL H CA 1
ATOM 1305 C C . VAL B 2 73 ? -12.22400 -13.21000 7.65400 1.000 85.68000 73 VAL H C 1
ATOM 1306 O O . VAL B 2 73 ? -12.92500 -12.21200 7.47900 1.000 96.37000 73 VAL H O 1
ATOM 1310 N N . ASP B 2 74 ? -12.56400 -14.41500 7.20400 1.000 86.08000 74 ASP H N 1
ATOM 1311 C CA . ASP B 2 74 ? -13.77400 -14.62200 6.42400 1.000 90.38000 74 ASP H CA 1
ATOM 1312 C C . ASP B 2 74 ? -14.64400 -15.66800 7.10100 1.000 96.12000 74 ASP H C 1
ATOM 1313 O O . ASP B 2 74 ? -14.19100 -16.41800 7.96800 1.000 96.00000 74 ASP H O 1
ATOM 1318 N N . ARG B 2 75 ? -15.91400 -15.71700 6.69200 1.000 104.40000 75 ARG H N 1
ATOM 1319 C CA . ARG B 2 75 ? -16.85100 -16.66100 7.29800 1.000 103.21000 75 ARG H CA 1
ATOM 1320 C C . ARG B 2 75 ? -16.55400 -18.10100 6.88100 1.000 104.82000 75 ARG H C 1
ATOM 1321 O O . ARG B 2 75 ? -16.88400 -19.03700 7.61800 1.000 104.02000 75 ARG H O 1
ATOM 1329 N N . ARG B 2 76 ? -15.93100 -18.30700 5.72000 1.000 106.61000 76 ARG H N 1
ATOM 1330 C CA . ARG B 2 76 ? -15.55600 -19.65600 5.29000 1.000 106.32000 76 ARG H CA 1
ATOM 1331 C C . ARG B 2 76 ? -14.08800 -19.73500 4.85700 1.000 102.30000 76 ARG H C 1
ATOM 1332 O O . ARG B 2 76 ? -13.47200 -20.80600 4.90300 1.000 100.15000 76 ARG H O 1
ATOM 1340 N N . MET C 1 1 ? -12.87500 -28.01700 24.70200 1.000 59.66000 1 MET B N 1
ATO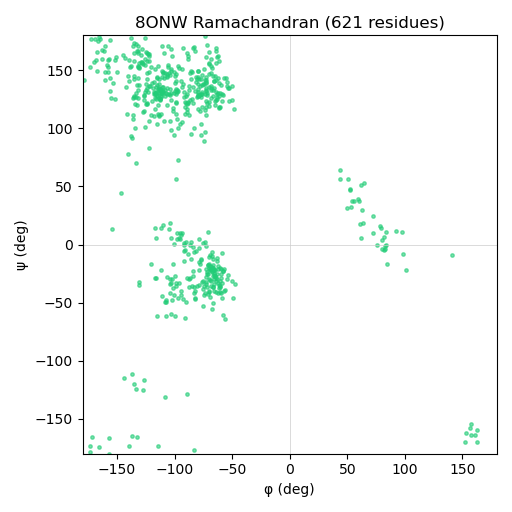M 1341 C CA . MET C 1 1 ? -13.07300 -27.57500 23.31900 1.000 61.05000 1 MET B CA 1
ATOM 1342 C C . MET C 1 1 ? -12.65900 -28.56400 22.22700 1.000 59.42000 1 MET B C 1
ATOM 1343 O O . MET C 1 1 ? -13.42100 -28.76700 21.27900 1.000 60.09000 1 MET B O 1
ATOM 1348 N N . ILE C 1 2 ? -11.45100 -29.13400 22.32400 1.000 53.76000 2 ILE B N 1
ATOM 1349 C CA . ILE C 1 2 ? -10.93600 -30.08100 21.33500 1.000 50.96000 2 ILE B CA 1
ATOM 1350 C C . ILE C 1 2 ? -10.66800 -31.41800 22.00800 1.000 48.72000 2 ILE B C 1
ATOM 1351 O O . ILE C 1 2 ? -10.09500 -31.46300 23.09800 1.000 53.70000 2 ILE B O 1
ATOM 1356 N N . GLY C 1 3 ? -11.08800 -32.50100 21.36800 1.000 48.28000 3 GLY B N 1
ATOM 1357 C CA . GLY C 1 3 ? -10.99400 -33.79900 22.00300 1.000 43.62000 3 GLY B CA 1
ATOM 1358 C C . GLY C 1 3 ? -11.36800 -34.91100 21.05100 1.000 46.37000 3 GLY B C 1
ATOM 1359 O O . GLY C 1 3 ? -11.58900 -34.69100 19.86000 1.000 50.82000 3 GLY B O 1
ATOM 1360 N N . GLU C 1 4 ? -11.44000 -36.12000 21.59300 1.000 44.94000 4 GLU B N 1
ATOM 1361 C CA . GLU C 1 4 ? -11.65100 -37.28700 20.75600 1.000 46.93000 4 GLU B CA 1
ATOM 1362 C C . GLU C 1 4 ? -13.10800 -37.37600 20.31900 1.000 52.10000 4 GLU B C 1
ATOM 1363 O O . GLU C 1 4 ? -14.02700 -37.00800 21.05600 1.000 54.06000 4 GLU B O 1
ATOM 1369 N N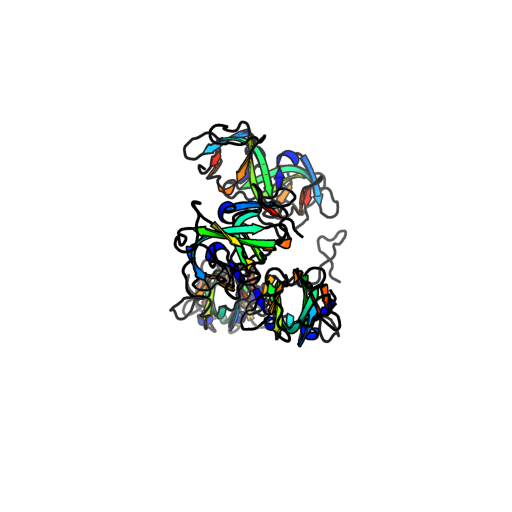 . ILE C 1 5 ? -13.31900 -37.88200 19.10000 1.000 47.20000 5 ILE B N 1
ATOM 1370 C CA . ILE C 1 5 ? -14.66900 -37.91600 18.56700 1.000 50.60000 5 ILE B CA 1
ATOM 1371 C C . ILE C 1 5 ? -15.52800 -38.92200 19.31700 1.000 55.57000 5 ILE B C 1
ATOM 1372 O O . ILE C 1 5 ? -16.76000 -38.80400 19.31600 1.000 52.47000 5 ILE B O 1
ATOM 1377 N N . THR C 1 6 ? -14.91300 -39.90300 19.98100 1.000 51.47000 6 THR B N 1
ATOM 1378 C CA . THR C 1 6 ? -15.69300 -40.92500 20.66500 1.000 54.71000 6 THR B CA 1
ATOM 1379 C C . THR C 1 6 ? -16.51000 -40.37100 21.83200 1.000 53.51000 6 THR B C 1
ATOM 1380 O O . THR C 1 6 ? -17.54700 -40.95400 22.16600 1.000 52.03000 6 THR B O 1
ATOM 1384 N N . THR C 1 7 ? -16.10100 -39.24100 22.42600 1.000 53.18000 7 THR B N 1
ATOM 1385 C CA . THR C 1 7 ? -16.81600 -38.71300 23.58600 1.000 50.88000 7 THR B CA 1
ATOM 1386 C C . THR C 1 7 ? -18.26300 -38.33600 23.25800 1.000 51.47000 7 THR B C 1
ATOM 1387 O O . THR C 1 7 ? -19.08300 -38.23800 24.17600 1.000 56.84000 7 THR B O 1
ATOM 1391 N N . PHE C 1 8 ? -18.59000 -38.10600 21.98000 1.000 49.40000 8 PHE B N 1
ATOM 1392 C CA . PHE C 1 8 ? -19.98200 -37.88100 21.59000 1.000 50.07000 8 PHE B CA 1
ATOM 1393 C C . PHE C 1 8 ? -20.86200 -39.07400 21.92100 1.000 50.68000 8 PHE B C 1
ATOM 1394 O O . PHE C 1 8 ? -22.03800 -38.90800 22.26500 1.000 52.43000 8 PHE B O 1
ATOM 1402 N N . PHE C 1 9 ? -20.32300 -40.28200 21.77900 1.000 45.34000 9 PHE B N 1
ATOM 1403 C CA . PHE C 1 9 ? -21.16700 -41.46600 21.73200 1.000 49.53000 9 PHE B CA 1
ATOM 1404 C C . PHE C 1 9 ? -21.91900 -41.61800 23.03800 1.000 48.62000 9 PHE B C 1
ATOM 1405 O O . PHE C 1 9 ? -21.33000 -41.52700 24.11900 1.000 50.85000 9 PHE B O 1
ATOM 1413 N N . GLY C 1 10 ? -23.23200 -41.81700 22.93500 1.000 49.15000 10 GLY B N 1
ATOM 1414 C CA . GLY C 1 10 ? -24.07100 -42.00800 24.09900 1.000 49.57000 10 GLY B CA 1
ATOM 1415 C C . GLY C 1 10 ? -24.38100 -40.75800 24.89600 1.000 50.44000 10 GLY B C 1
ATOM 1416 O O . GLY C 1 10 ? -25.09200 -40.85400 25.90300 1.000 52.78000 10 GLY B O 1
ATOM 1417 N N . MET C 1 11 ? -23.88000 -39.59200 24.49500 1.000 44.43000 11 MET B N 1
ATOM 1418 C CA . MET C 1 11 ? -24.25700 -38.38000 25.20000 1.000 41.95000 11 MET B CA 1
ATOM 1419 C C . MET C 1 11 ? -25.71200 -38.02400 24.94500 1.000 43.98000 11 MET B C 1
ATOM 1420 O O . MET C 1 11 ? -26.30300 -38.39100 23.92700 1.000 45.64000 11 MET B O 1
ATOM 1425 N N . ARG C 1 12 ? -26.27200 -37.27100 25.88500 1.000 48.42000 12 ARG B N 1
ATOM 1426 C CA . ARG C 1 12 ? -27.65900 -36.83500 25.85400 1.000 47.49000 12 ARG B CA 1
ATOM 1427 C C . ARG C 1 12 ? -27.75100 -35.47500 25.19600 1.000 47.13000 12 ARG B C 1
ATOM 1428 O O . ARG C 1 12 ? -26.93100 -34.59000 25.46400 1.000 48.02000 12 ARG B O 1
ATOM 1436 N N . VAL C 1 13 ? -28.76600 -35.30300 24.35300 1.000 45.00000 13 VAL B N 1
ATOM 1437 C CA . VAL C 1 13 ? -28.97400 -34.07600 23.60000 1.000 45.68000 13 VAL B CA 1
ATOM 1438 C C . VAL C 1 13 ? -30.22900 -33.39300 24.12300 1.000 45.20000 13 VAL B C 1
ATOM 1439 O O . VAL C 1 13 ? -31.28000 -34.03200 24.25100 1.000 48.35000 13 VAL B O 1
ATOM 1443 N N . PHE C 1 14 ? -30.12500 -32.09000 24.38300 1.000 51.80000 14 PHE B N 1
ATOM 1444 C CA . PHE C 1 14 ? -31.21000 -31.24600 24.87700 1.000 43.52000 14 PHE B CA 1
ATOM 1445 C C . PHE C 1 14 ? -31.28800 -29.99500 24.01200 1.000 47.60000 14 PHE B C 1
ATOM 1446 O O . PHE C 1 14 ? -30.28400 -29.55700 23.44900 1.000 49.71000 14 PHE B O 1
ATOM 1454 N N . THR C 1 15 ? -32.48100 -29.40200 23.90400 1.000 48.15000 15 THR B N 1
ATOM 1455 C CA . THR C 1 15 ? -32.57400 -28.12400 23.21300 1.000 50.45000 15 THR B CA 1
ATOM 1456 C C . THR C 1 15 ? -32.22000 -26.99400 24.16000 1.000 51.03000 15 THR B C 1
ATOM 1457 O O . THR C 1 15 ? -32.13000 -27.17500 25.37500 1.000 53.52000 15 THR B O 1
ATOM 1461 N N . ASP C 1 16 ? -32.06100 -25.79700 23.59900 1.000 51.13000 16 ASP B N 1
ATOM 1462 C CA . ASP C 1 16 ? -31.75200 -24.64800 24.44100 1.000 54.45000 16 ASP B CA 1
ATOM 1463 C C . ASP C 1 16 ? -32.98000 -24.09300 25.15300 1.000 60.34000 16 ASP B C 1
ATOM 1464 O O . ASP C 1 16 ? -32.87200 -23.06400 25.83300 1.000 63.88000 16 ASP B O 1
ATOM 1469 N N . GLU C 1 17 ? -34.13500 -24.74600 25.01100 1.000 55.30000 17 GLU B N 1
ATOM 1470 C CA . GLU C 1 17 ? -35.28700 -24.54100 25.87700 1.000 54.53000 17 GLU B CA 1
ATOM 1471 C C . GLU C 1 17 ? -35.47700 -25.67300 26.88300 1.000 54.41000 17 GLU B C 1
ATOM 1472 O O . GLU C 1 17 ? -36.57400 -25.83300 27.42600 1.000 55.58000 17 GLU B O 1
ATOM 1478 N N . GLY C 1 18 ? -34.43900 -26.46600 27.12200 1.000 49.90000 18 GLY B N 1
ATOM 1479 C CA . GLY C 1 18 ? -34.47500 -27.49000 28.14200 1.000 50.63000 18 GLY B CA 1
ATOM 1480 C C . GLY C 1 18 ? -35.19800 -28.77300 27.79000 1.000 53.36000 18 GLY B C 1
ATOM 1481 O O . GLY C 1 18 ? -35.48000 -29.57200 28.69100 1.000 53.56000 18 GLY B O 1
ATOM 1482 N N . ARG C 1 19 ? -35.51000 -29.02000 26.52400 1.000 48.65000 19 ARG B N 1
ATOM 1483 C CA . ARG C 1 19 ? -36.28600 -30.20200 26.16800 1.000 50.09000 19 ARG B CA 1
ATOM 1484 C C . ARG C 1 19 ? -35.36000 -31.32200 25.67900 1.000 53.78000 19 ARG B C 1
ATOM 1485 O O . ARG C 1 19 ? -34.37400 -31.06300 24.98200 1.000 49.17000 19 ARG B O 1
ATOM 1493 N N . TYR C 1 20 ? -35.67200 -32.56900 26.06700 1.000 48.46000 20 TYR B N 1
ATOM 1494 C CA . TYR C 1 20 ? -34.81900 -33.72100 25.76200 1.000 47.99000 20 TYR B CA 1
ATOM 1495 C C . TYR C 1 20 ? -35.04400 -34.18600 24.33200 1.000 51.59000 20 TYR B C 1
ATOM 1496 O O . TYR C 1 20 ? -36.19100 -34.31700 23.88800 1.000 51.06000 20 TYR B O 1
ATOM 1505 N N . VAL C 1 21 ? -33.95000 -34.43500 23.60400 1.000 47.60000 21 VAL B N 1
ATOM 1506 C CA . VAL C 1 21 ? -34.02300 -34.82900 22.20400 1.000 43.99000 21 VAL B CA 1
ATOM 1507 C C . VAL C 1 21 ? -33.67200 -36.30400 22.01200 1.000 46.55000 21 VAL B C 1
ATOM 1508 O O . VAL C 1 21 ? -34.39900 -37.03500 21.34000 1.000 53.45000 21 VAL B O 1
ATOM 1512 N N . GLY C 1 22 ? -32.58200 -36.76600 22.60200 1.000 45.75000 22 GLY B N 1
ATOM 1513 C CA . GLY C 1 22 ? -32.19300 -38.15100 22.43500 1.000 46.35000 22 GLY B CA 1
ATOM 1514 C C . GLY C 1 22 ? -30.74500 -38.36100 22.82800 1.000 46.81000 22 GLY B C 1
ATOM 1515 O O . GLY C 1 22 ? -30.11200 -37.49300 23.42400 1.000 47.61000 22 GLY B O 1
ATOM 1516 N N . ARG C 1 23 ? -30.24600 -39.55300 22.51100 1.000 52.39000 23 ARG B N 1
ATOM 1517 C CA . ARG C 1 23 ? -28.86200 -39.91600 22.77800 1.000 48.01000 23 ARG B CA 1
ATOM 1518 C C . ARG C 1 23 ? -28.12000 -40.02600 21.45200 1.000 49.09000 23 ARG B C 1
ATOM 1519 O O . ARG C 1 23 ? -28.70800 -40.42200 20.43900 1.000 46.45000 23 ARG B O 1
ATOM 1527 N N . VAL C 1 24 ? -26.84800 -39.61800 21.44600 1.000 48.34000 24 VAL B N 1
ATOM 1528 C CA . VAL C 1 24 ? -26.04400 -39.66000 20.22600 1.000 46.08000 24 VAL B CA 1
ATOM 1529 C C . VAL C 1 24 ? -25.58900 -41.08300 19.97000 1.000 45.09000 24 VAL B C 1
ATOM 1530 O O . VAL C 1 24 ? -24.98400 -41.72900 20.83400 1.000 50.36000 24 VAL B O 1
ATOM 1534 N N . GLU C 1 25 ? -25.83700 -41.55400 18.76200 1.000 49.13000 25 GLU B N 1
ATOM 1535 C CA . GLU C 1 25 ? -25.48000 -42.89100 18.32800 1.000 50.45000 25 GLU B CA 1
ATOM 1536 C C . GLU C 1 25 ? -24.22500 -42.89600 17.48100 1.000 55.93000 25 GLU B C 1
ATOM 1537 O O . GLU C 1 25 ? -23.41600 -43.83000 17.56000 1.000 57.93000 25 GLU B O 1
ATOM 1543 N N . ASP C 1 26 ? -24.06900 -41.86700 16.65300 1.000 55.05000 26 ASP B N 1
ATOM 1544 C CA . ASP C 1 26 ? -22.94000 -41.77700 15.74600 1.000 53.23000 26 ASP B CA 1
ATOM 1545 C C . ASP C 1 26 ? -22.78900 -40.32500 15.30400 1.000 50.05000 26 ASP B C 1
ATOM 1546 O O . ASP C 1 26 ? -23.67900 -39.49600 15.50600 1.000 50.30000 26 ASP B O 1
ATOM 1551 N N . VAL C 1 27 ? -21.64200 -40.02800 14.70800 1.000 46.73000 27 VAL B N 1
ATOM 1552 C CA . VAL C 1 27 ? -21.29100 -38.69000 14.25200 1.000 50.67000 27 VAL B CA 1
ATOM 1553 C C . VAL C 1 27 ? -21.02100 -38.76900 12.75800 1.000 52.93000 27 VAL B C 1
ATOM 1554 O O . VAL C 1 27 ? -20.38300 -39.72100 12.29200 1.000 55.24000 27 VAL B O 1
ATOM 1558 N N . ILE C 1 28 ? -21.52700 -37.80500 11.99800 1.000 48.81000 28 ILE B N 1
ATOM 1559 C CA . ILE C 1 28 ? -21.39200 -37.83700 10.54500 1.000 52.77000 28 ILE B CA 1
ATOM 1560 C C . ILE C 1 28 ? -20.33200 -36.82600 10.13100 1.000 49.11000 28 ILE B C 1
ATOM 1561 O O . ILE C 1 28 ? -20.39100 -35.65200 10.51700 1.000 54.27000 28 ILE B O 1
ATOM 1566 N N . LEU C 1 29 ? -19.38000 -37.26700 9.32500 1.000 49.14000 29 LEU B N 1
ATOM 1567 C CA . LEU C 1 29 ? -18.23500 -36.44600 8.96400 1.000 56.83000 29 LEU B CA 1
ATOM 1568 C C . LEU C 1 29 ? -18.31600 -36.05100 7.49600 1.000 58.88000 29 LEU B C 1
ATOM 1569 O O . LEU C 1 29 ? -18.85500 -36.79400 6.67200 1.000 58.26000 29 LEU B O 1
ATOM 1574 N N . ASP C 1 30 ? -17.77400 -34.86700 7.17300 1.000 65.03000 30 ASP B N 1
ATOM 1575 C CA . ASP C 1 30 ? -17.66500 -34.38800 5.79100 1.000 68.60000 30 ASP B CA 1
ATOM 1576 C C . ASP C 1 30 ? -16.18800 -34.27900 5.43100 1.000 56.26000 30 ASP B C 1
ATOM 1577 O O . ASP C 1 30 ? -15.51500 -33.33300 5.84400 1.000 60.89000 30 ASP B O 1
ATOM 1582 N N . GLN C 1 31 ? -15.68600 -35.23500 4.65100 1.000 62.35000 31 GLN B N 1
ATOM 1583 C CA . GLN C 1 31 ? -14.26900 -35.20400 4.29700 1.000 66.34000 31 GLN B CA 1
ATOM 1584 C C . GLN C 1 31 ? -13.91500 -33.95100 3.50300 1.000 67.07000 31 GLN B C 1
ATOM 1585 O O . GLN C 1 31 ? -12.82200 -33.39900 3.67000 1.000 68.38000 31 GLN B O 1
ATOM 1591 N N . ASN C 1 32 ? -14.84700 -33.46200 2.68100 1.000 70.86000 32 ASN B N 1
ATOM 1592 C CA . ASN C 1 32 ? -14.57800 -32.32700 1.80400 1.000 67.60000 32 ASN B CA 1
ATOM 1593 C C . ASN C 1 32 ? -14.35600 -31.04500 2.59600 1.000 67.96000 32 ASN B C 1
ATOM 1594 O O . ASN C 1 32 ? -13.37000 -30.33100 2.37800 1.000 65.51000 32 ASN B O 1
ATOM 1599 N N . THR C 1 33 ? -15.26300 -30.73000 3.51700 1.000 70.18000 33 THR B N 1
ATOM 1600 C CA . THR C 1 33 ? -15.15200 -29.51700 4.31500 1.000 61.79000 33 THR B CA 1
ATOM 1601 C C . THR C 1 33 ? -14.42200 -29.72900 5.62800 1.000 57.49000 33 THR B C 1
ATOM 1602 O O . THR C 1 33 ? -14.31700 -28.77700 6.41200 1.000 60.05000 33 THR B O 1
ATOM 1606 N N . LYS C 1 34 ? -13.94900 -30.94600 5.90500 1.000 54.96000 34 LYS B N 1
ATOM 1607 C CA . LYS C 1 34 ? -13.12000 -31.21600 7.08300 1.000 58.20000 34 LYS B CA 1
ATOM 1608 C C . LYS C 1 34 ? -13.85400 -30.89100 8.38700 1.000 55.18000 34 LYS B C 1
ATOM 1609 O O . LYS C 1 34 ? -13.26400 -30.38700 9.34800 1.000 51.98000 34 LYS B O 1
ATOM 1615 N N . SER C 1 35 ? -15.15300 -31.16600 8.42200 1.000 51.59000 35 SER B N 1
ATOM 1616 C CA . SER C 1 35 ? -15.94300 -30.84300 9.59700 1.000 54.07000 35 SER B CA 1
ATOM 1617 C C . SER C 1 35 ? -17.00800 -31.90100 9.82600 1.000 53.49000 35 SER B C 1
ATOM 1618 O O . SER C 1 35 ? -17.33000 -32.70800 8.94700 1.000 56.50000 35 SER B O 1
ATOM 1621 N N . ILE C 1 36 ? -17.53900 -31.88500 11.04500 1.000 54.28000 36 ILE B N 1
ATOM 1622 C CA . ILE C 1 36 ? -18.65800 -32.74500 11.38700 1.000 53.87000 36 ILE B CA 1
ATOM 1623 C C . ILE C 1 36 ? -19.90500 -32.23600 10.69300 1.000 44.40000 36 ILE B C 1
ATOM 1624 O O . ILE C 1 36 ? -20.25500 -31.05700 10.79800 1.000 45.67000 36 ILE B O 1
ATOM 1629 N N . ARG C 1 37 ? -20.59100 -33.11800 9.98900 1.000 49.16000 37 ARG B N 1
ATOM 1630 C CA . ARG C 1 37 ? -21.80300 -32.64900 9.33600 1.000 53.78000 37 ARG B CA 1
ATOM 1631 C C . ARG C 1 37 ? -23.02000 -32.74300 10.23900 1.000 50.31000 37 ARG B C 1
ATOM 1632 O O . ARG C 1 37 ? -23.91800 -31.89800 10.16600 1.000 50.83000 37 ARG B O 1
ATOM 1640 N N . GLY C 1 38 ? -23.10000 -33.77800 11.06200 1.000 53.38000 38 GLY B N 1
ATOM 1641 C CA . GLY C 1 38 ? -24.23900 -33.84900 11.95400 1.000 49.01000 38 GLY B CA 1
ATOM 1642 C C . GLY C 1 38 ? -24.10200 -34.99000 12.93400 1.000 54.61000 38 GLY B C 1
ATOM 1643 O O . GLY C 1 38 ? -23.11900 -35.74100 12.93000 1.000 50.60000 38 GLY B O 1
ATOM 1644 N N . LEU C 1 39 ? -25.13200 -35.12200 13.76600 1.000 53.94000 39 LEU B N 1
ATOM 1645 C CA . LEU C 1 39 ? -25.17900 -36.12500 14.82200 1.000 50.90000 39 LEU B CA 1
ATOM 1646 C C . LEU C 1 39 ? -26.31300 -37.09800 14.54200 1.000 49.64000 39 LEU B C 1
ATOM 1647 O O . LEU C 1 39 ? -27.43600 -36.67800 14.24700 1.000 46.42000 39 LEU B O 1
ATOM 1652 N N . ALA C 1 40 ? -26.00800 -38.38900 14.60400 1.000 49.85000 40 ALA B N 1
ATOM 1653 C CA . ALA C 1 40 ? -27.02100 -39.43100 14.51700 1.000 53.84000 40 ALA B CA 1
ATOM 1654 C C . ALA C 1 40 ? -27.55700 -39.71700 15.91400 1.000 52.20000 40 ALA B C 1
ATOM 1655 O O . ALA C 1 40 ? -26.79400 -40.09400 16.81000 1.000 46.95000 40 ALA B O 1
ATOM 1657 N N . ILE C 1 41 ? -28.87000 -39.57700 16.08000 1.000 49.27000 41 ILE B N 1
ATOM 1658 C CA . ILE C 1 41 ? -29.53200 -39.63800 17.37600 1.000 49.93000 41 ILE B CA 1
ATOM 1659 C C . ILE C 1 41 ? -30.53000 -40.78800 17.37900 1.000 52.64000 41 ILE B C 1
ATOM 1660 O O . ILE C 1 41 ? -31.23800 -41.00400 16.39000 1.000 52.00000 41 ILE B O 1
ATOM 1665 N N . SER C 1 42 ? -30.58200 -41.52600 18.48900 1.000 52.77000 42 SER B N 1
ATOM 1666 C CA . SER C 1 42 ? -31.52900 -42.61800 18.68400 1.000 54.25000 42 SER B CA 1
ATOM 1667 C C . SER C 1 42 ? -32.16000 -42.49700 20.06800 1.000 54.06000 42 SER B C 1
ATOM 1668 O O . SER C 1 42 ? -31.73500 -41.68300 20.89200 1.000 53.10000 42 SER B O 1
ATOM 1671 N N . ASP C 1 43 ? -33.16300 -43.33600 20.33800 1.000 54.06000 43 ASP B N 1
ATOM 1672 C CA . ASP C 1 43 ? -33.94800 -43.26400 21.58000 1.000 56.63000 43 ASP B CA 1
ATOM 1673 C C . ASP C 1 43 ? -34.43400 -41.83600 21.79400 1.000 56.02000 43 ASP B C 1
ATOM 1674 O O . ASP C 1 43 ? -34.20400 -41.19000 22.81900 1.000 58.58000 43 ASP B O 1
ATOM 1679 N N . TYR C 1 44 ? -35.13100 -41.37100 20.78500 1.000 46.27000 44 TYR B N 1
ATOM 1680 C CA . TYR C 1 44 ? -35.31700 -39.96400 20.51500 1.000 55.85000 44 TYR B CA 1
ATOM 1681 C C . TYR C 1 44 ? -36.74600 -39.58800 20.89700 1.000 55.89000 44 TYR B C 1
ATOM 1682 O O . TYR C 1 44 ? -37.63600 -40.44300 20.93400 1.000 54.66000 44 TYR B O 1
ATOM 1691 N N . ASN C 1 45 ? -36.95500 -38.32700 21.24800 1.000 53.43000 45 ASN B N 1
ATOM 1692 C CA . ASN C 1 45 ? -38.18600 -37.94500 21.93200 1.000 55.26000 45 ASN B CA 1
ATOM 1693 C C . ASN C 1 45 ? -39.33600 -37.87300 20.93300 1.000 50.39000 45 ASN B C 1
ATOM 1694 O O . ASN C 1 45 ? -39.42900 -36.92600 20.14800 1.000 48.73000 45 ASN B O 1
ATOM 1699 N N . LYS C 1 46 ? -40.20600 -38.89000 20.95300 1.000 57.78000 46 LYS B N 1
ATOM 1700 C CA . LYS C 1 46 ? -41.35900 -38.95000 20.05300 1.000 59.05000 46 LYS B CA 1
ATOM 1701 C C . LYS C 1 46 ? -42.28600 -37.74900 20.19300 1.000 59.68000 46 LYS B C 1
ATOM 1702 O O . LYS C 1 46 ? -43.03900 -37.44600 19.25800 1.000 62.92000 46 LYS B O 1
ATOM 1708 N N . ALA C 1 47 ? -42.25700 -37.06400 21.33500 1.000 54.90000 47 ALA B N 1
ATOM 1709 C CA . ALA C 1 47 ? -43.06000 -35.85600 21.49200 1.000 63.73000 47 ALA B CA 1
ATOM 1710 C C . ALA C 1 47 ? -42.59700 -34.72000 20.57900 1.000 62.51000 47 ALA B C 1
ATOM 1711 O O . ALA C 1 47 ? -43.41000 -33.86600 20.20300 1.000 59.65000 47 ALA B O 1
ATOM 1713 N N . LEU C 1 48 ? -41.31700 -34.69300 20.20300 1.000 55.39000 48 LEU B N 1
ATOM 1714 C CA . LEU C 1 48 ? -40.77000 -33.61300 19.39200 1.000 55.08000 48 LEU B CA 1
ATOM 1715 C C . LEU C 1 48 ? -40.61900 -33.96800 17.92400 1.000 57.87000 48 LEU B C 1
ATOM 1716 O O . LEU C 1 48 ? -40.48600 -33.06200 17.09400 1.000 58.77000 48 LEU B O 1
ATOM 1721 N N . ILE C 1 49 ? -40.66200 -35.25100 17.58300 1.000 59.21000 49 ILE B N 1
ATOM 1722 C CA . ILE C 1 49 ? -40.29100 -35.72600 16.26000 1.000 59.22000 49 ILE B CA 1
ATOM 1723 C C . ILE C 1 49 ? -41.34800 -36.70400 15.80900 1.000 54.10000 49 ILE B C 1
ATOM 1724 O O . ILE C 1 49 ? -41.56000 -37.73000 16.46100 1.000 60.00000 49 ILE B O 1
ATOM 1729 N N . ASP C 1 50 ? -41.99600 -36.41200 14.69500 1.000 66.95000 50 ASP B N 1
ATOM 1730 C CA . ASP C 1 50 ? -42.85800 -37.40700 14.07500 1.000 69.16000 50 ASP B CA 1
ATOM 1731 C C . ASP C 1 50 ? -42.04700 -38.11600 13.00500 1.000 69.89000 50 ASP B C 1
ATOM 1732 O O . ASP C 1 50 ? -41.79600 -37.57400 11.92400 1.000 70.48000 50 ASP B O 1
ATOM 1737 N N . SER C 1 51 ? -41.62200 -39.33200 13.31700 1.000 69.31000 51 SER B N 1
ATOM 1738 C CA . SER C 1 51 ? -40.84100 -40.09000 12.36400 1.000 66.34000 51 SER B CA 1
ATOM 1739 C C . SER C 1 51 ? -40.97500 -41.55700 12.71700 1.000 66.44000 51 SER B C 1
ATOM 1740 O O . SER C 1 51 ? -41.12900 -41.92000 13.88700 1.000 61.72000 51 SER B O 1
ATOM 1743 N N . HIS C 1 52 ? -40.91500 -42.38700 11.68600 1.000 69.34000 52 HIS B N 1
ATOM 1744 C CA . HIS C 1 52 ? -40.82200 -43.82700 11.84800 1.000 76.07000 52 HIS B CA 1
ATOM 1745 C C . HIS C 1 52 ? -39.38500 -44.32900 11.88300 1.000 79.24000 52 HIS B C 1
ATOM 1746 O O . HIS C 1 52 ? -39.15300 -45.47600 12.28900 1.000 77.58000 52 HIS B O 1
ATOM 1753 N N . ALA C 1 53 ? -38.42000 -43.49800 11.48600 1.000 71.35000 53 ALA B N 1
ATOM 1754 C CA . ALA C 1 53 ? -37.03600 -43.93700 11.40000 1.000 62.57000 53 ALA B CA 1
ATOM 1755 C C . ALA C 1 53 ? -36.49000 -44.29800 12.77500 1.000 64.46000 53 ALA B C 1
ATOM 1756 O O . ALA C 1 53 ? -36.84300 -43.69600 13.79200 1.000 68.36000 53 ALA B O 1
ATOM 1758 N N . LYS C 1 54 ? -35.62100 -45.31000 12.80000 1.000 66.46000 54 LYS B N 1
ATOM 1759 C CA . LYS C 1 54 ? -35.01700 -45.72300 14.06000 1.000 65.53000 54 LYS B CA 1
ATOM 1760 C C . LYS C 1 54 ? -34.12400 -44.62900 14.62100 1.000 62.39000 54 LYS B C 1
ATOM 1761 O O . LYS C 1 54 ? -34.03900 -44.45700 15.84400 1.000 67.33000 54 LYS B O 1
ATOM 1767 N N . GLY C 1 55 ? -33.46500 -43.87600 13.74600 1.000 56.50000 55 GLY B N 1
ATOM 1768 C CA . GLY C 1 55 ? -32.63000 -42.77800 14.17400 1.000 56.23000 55 GLY B CA 1
ATOM 1769 C C . GLY C 1 55 ? -32.80000 -41.59500 13.24400 1.000 56.54000 55 GLY B C 1
ATOM 1770 O O . GLY C 1 55 ? -33.26000 -41.73000 12.10500 1.000 57.28000 55 GLY B O 1
ATOM 1771 N N . VAL C 1 56 ? -32.44600 -40.42100 13.76000 1.000 48.91000 56 VAL B N 1
ATOM 1772 C CA . VAL C 1 56 ? -32.51400 -39.18800 12.99300 1.000 52.81000 56 VAL B CA 1
ATOM 1773 C C . VAL C 1 56 ? -31.16500 -38.49800 13.06000 1.000 47.47000 56 VAL B C 1
ATOM 1774 O O . VAL C 1 56 ? -30.38900 -38.68600 14.00100 1.000 51.36000 56 VAL B O 1
ATOM 1778 N N . ILE C 1 57 ? -30.89500 -37.68200 12.05200 1.000 49.83000 57 ILE B N 1
ATOM 1779 C CA . ILE C 1 57 ? -29.65500 -36.93500 11.95900 1.000 52.07000 57 ILE B CA 1
ATOM 1780 C C . ILE C 1 57 ? -29.97000 -35.45900 12.09200 1.000 55.58000 57 ILE B C 1
ATOM 1781 O O . ILE C 1 57 ? -30.85700 -34.94300 11.40400 1.000 55.86000 57 ILE B O 1
ATOM 1786 N N . ILE C 1 58 ? -29.23900 -34.79500 12.97500 1.000 55.92000 58 ILE B N 1
ATOM 1787 C CA . ILE C 1 58 ? -29.37300 -33.36900 13.25800 1.000 53.43000 58 ILE B CA 1
ATOM 1788 C C . ILE C 1 58 ? -28.15100 -32.65700 12.68500 1.000 55.85000 58 ILE B C 1
ATOM 1789 O O . ILE C 1 58 ? -27.02700 -33.12100 12.89800 1.000 52.41000 58 ILE B O 1
ATOM 1794 N N . PRO C 1 59 ? -28.32000 -31.54700 11.96300 1.000 57.03000 59 PRO B N 1
ATOM 1795 C CA . PRO C 1 59 ? -27.15600 -30.82300 11.43800 1.000 54.51000 59 PRO B CA 1
ATOM 1796 C C . PRO C 1 59 ? -26.26600 -30.30500 12.55400 1.000 52.57000 59 PRO B C 1
ATOM 1797 O O . PRO C 1 59 ? -26.74000 -29.87200 13.60600 1.000 52.46000 59 PRO B O 1
ATOM 1801 N N . TYR C 1 60 ? -24.95800 -30.33100 12.31700 1.000 49.89000 60 TYR B N 1
ATOM 1802 C CA . TYR C 1 60 ? -24.08100 -29.92100 13.39800 1.000 48.78000 60 TYR B CA 1
ATOM 1803 C C . TYR C 1 60 ? -24.16500 -28.42600 13.64600 1.000 49.08000 60 TYR B C 1
ATOM 1804 O O . TYR C 1 60 ? -23.91200 -27.98000 14.77000 1.000 50.31000 60 TYR B O 1
ATOM 1813 N N . ARG C 1 61 ? -24.54500 -27.64600 12.63900 1.000 52.28000 61 ARG B N 1
ATOM 1814 C CA . ARG C 1 61 ? -24.57400 -26.19900 12.80800 1.000 54.15000 61 ARG B CA 1
ATOM 1815 C C . ARG C 1 61 ? -25.63200 -25.71600 13.78800 1.000 54.60000 61 ARG B C 1
ATOM 1816 O O . ARG C 1 61 ? -25.63200 -24.52500 14.10800 1.000 58.42000 61 ARG B O 1
ATOM 1824 N N . VAL C 1 62 ? -26.55400 -26.57100 14.25300 1.000 49.83000 62 VAL B N 1
ATOM 1825 C CA . VAL C 1 62 ? -27.46900 -26.12600 15.30000 1.000 53.42000 62 VAL B CA 1
ATOM 1826 C C . VAL C 1 62 ? -26.98500 -26.51200 16.68400 1.000 49.95000 62 VAL B C 1
ATOM 1827 O O . VAL C 1 62 ? -27.68800 -26.24300 17.66400 1.000 53.59000 62 VAL B O 1
ATOM 1831 N N . VAL C 1 63 ? -25.79700 -27.10100 16.80200 1.000 43.48000 63 VAL B N 1
ATOM 1832 C CA . VAL C 1 63 ? -25.21700 -27.39200 18.10800 1.000 48.60000 63 VAL B CA 1
ATOM 1833 C C . VAL C 1 63 ? -24.66100 -26.11100 18.71400 1.000 51.16000 63 VAL B C 1
ATOM 1834 O O . VAL C 1 63 ? -23.91300 -25.37100 18.06400 1.000 53.17000 63 VAL B O 1
ATOM 1838 N N . LYS C 1 64 ? -25.00800 -25.85800 19.97300 1.000 60.58000 64 LYS B N 1
ATOM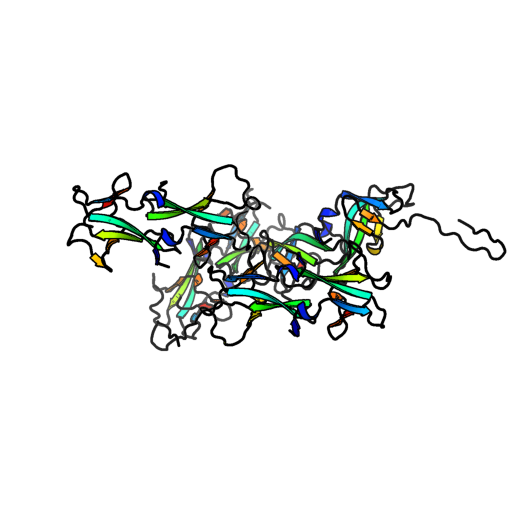 1839 C CA . LYS C 1 64 ? -24.51500 -24.69500 20.69900 1.000 51.60000 64 LYS B CA 1
ATOM 1840 C C . LYS C 1 64 ? -23.43000 -25.02900 21.70700 1.000 56.57000 64 LYS B C 1
ATOM 1841 O O . LYS C 1 64 ? -22.58000 -24.18200 21.99000 1.000 62.80000 64 LYS B O 1
ATOM 1847 N N . ALA C 1 65 ? -23.43600 -26.23000 22.27000 1.000 56.82000 65 ALA B N 1
ATOM 1848 C CA . ALA C 1 65 ? -22.51100 -26.51600 23.35000 1.000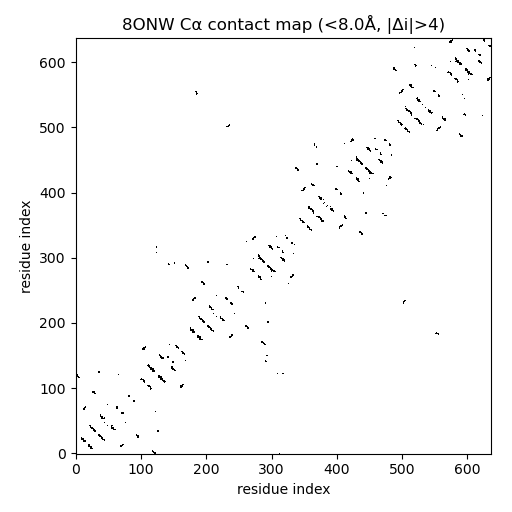 53.48000 65 ALA B CA 1
ATOM 1849 C C . ALA C 1 65 ? -22.37700 -28.01800 23.47800 1.000 58.48000 65 ALA B C 1
ATOM 1850 O O . ALA C 1 65 ? -23.35900 -28.74700 23.31100 1.000 56.79000 65 ALA B O 1
ATOM 1852 N N . VAL C 1 66 ? -21.15900 -28.47500 23.75800 1.000 55.66000 66 VAL B N 1
ATOM 1853 C CA . VAL C 1 66 ? -20.90200 -29.87200 24.06000 1.000 48.88000 66 VAL B CA 1
ATOM 1854 C C . VAL C 1 66 ? -20.17200 -29.89900 25.38400 1.000 58.68000 66 VAL B C 1
ATOM 1855 O O . VAL C 1 66 ? -19.03900 -29.41200 25.48100 1.000 66.53000 66 VAL B O 1
ATOM 1859 N N . GLY C 1 67 ? -20.81000 -30.46900 26.40200 1.000 59.80000 67 GLY B N 1
ATOM 1860 C CA . GLY C 1 67 ? -20.19200 -30.55300 27.70800 1.000 52.51000 67 GLY B CA 1
ATOM 1861 C C . GLY C 1 67 ? -20.54600 -31.83700 28.41900 1.000 61.42000 67 GLY B C 1
ATOM 1862 O O . GLY C 1 67 ? -20.15500 -32.92500 27.98800 1.000 62.92000 67 GLY B O 1
ATOM 1863 N N . ASP C 1 68 ? -21.26700 -31.72500 29.53300 1.000 55.45000 68 ASP B N 1
ATOM 1864 C CA . ASP C 1 68 ? -21.86200 -32.91800 30.11400 1.000 57.73000 68 ASP B CA 1
ATOM 1865 C C . ASP C 1 68 ? -23.03900 -33.38000 29.26400 1.000 54.98000 68 ASP B C 1
ATOM 1866 O O . ASP C 1 68 ? -23.29100 -34.58100 29.13700 1.000 57.31000 68 ASP B O 1
ATOM 1871 N N . ILE C 1 69 ? -23.73400 -32.43800 28.63600 1.000 53.51000 69 ILE B N 1
ATOM 1872 C CA . ILE C 1 69 ? -24.76400 -32.71800 27.65500 1.000 54.43000 69 ILE B CA 1
ATOM 1873 C C . ILE C 1 69 ? -24.46100 -31.90000 26.41000 1.000 50.49000 69 ILE B C 1
ATOM 1874 O O . ILE C 1 69 ? -23.62800 -30.99300 26.41600 1.000 53.41000 69 ILE B O 1
ATOM 1879 N N . ILE C 1 70 ? -25.16200 -32.22100 25.34300 1.000 49.35000 70 ILE B N 1
ATOM 1880 C CA . ILE C 1 70 ? -25.14800 -31.42200 24.13000 1.000 48.63000 70 ILE B CA 1
ATOM 1881 C C . ILE C 1 70 ? -26.38400 -30.54700 24.14800 1.000 45.08000 70 ILE B C 1
ATOM 1882 O O . ILE C 1 70 ? -27.48500 -31.02800 24.43900 1.000 50.91000 70 ILE B O 1
ATOM 1887 N N . ILE C 1 71 ? -26.21400 -29.26700 23.84700 1.000 49.23000 71 ILE B N 1
ATOM 1888 C CA . ILE C 1 71 ? -27.33200 -28.35100 23.66100 1.000 47.68000 71 ILE B CA 1
ATOM 1889 C C . ILE C 1 71 ? -27.39900 -27.97600 22.18900 1.000 54.21000 71 ILE B C 1
ATOM 1890 O O . ILE C 1 71 ? -26.37400 -27.63800 21.58100 1.000 55.02000 71 ILE B O 1
ATOM 1895 N N . ILE C 1 72 ? -28.60400 -28.05000 21.61700 1.000 48.03000 72 ILE B N 1
ATOM 1896 C CA . ILE C 1 72 ? -28.85900 -27.66200 20.24000 1.000 46.85000 72 ILE B CA 1
ATOM 1897 C C . ILE C 1 72 ? -29.96600 -26.62000 20.22600 1.000 50.44000 72 ILE B C 1
ATOM 1898 O O . ILE C 1 72 ? -30.77400 -26.52500 21.14900 1.000 54.54000 72 ILE B O 1
ATOM 1903 N N . LYS C 1 73 ? -30.00600 -25.83700 19.15100 1.000 49.56000 73 LYS B N 1
ATOM 1904 C CA . LYS C 1 73 ? -31.12000 -24.92100 18.96200 1.000 58.04000 73 LYS B CA 1
ATOM 1905 C C . LYS C 1 73 ? -32.43000 -25.70000 18.89600 1.000 60.52000 73 LYS B C 1
ATOM 1906 O O . LYS C 1 73 ? -32.50200 -26.76400 18.27300 1.000 54.77000 73 LYS B O 1
ATOM 1912 N N . ASP C 1 74 ? -33.45600 -25.18400 19.57400 1.000 57.84000 74 ASP B N 1
ATOM 1913 C CA . ASP C 1 74 ? -34.74900 -25.86100 19.63500 1.000 58.87000 74 ASP B CA 1
ATOM 1914 C C . ASP C 1 74 ? -35.47000 -25.64400 18.32100 1.000 55.26000 74 ASP B C 1
ATOM 1915 O O . ASP C 1 74 ? -36.16300 -24.64500 18.13900 1.000 62.26000 74 ASP B O 1
ATOM 1920 N N . LEU C 1 75 ? -35.34300 -26.57800 17.40200 1.000 54.95000 75 LEU B N 1
ATOM 1921 C CA . LEU C 1 75 ? -36.01100 -26.43200 16.12400 1.000 60.86000 75 LEU B CA 1
ATOM 1922 C C . LEU C 1 75 ? -37.32300 -27.19800 16.06400 1.000 62.01000 75 LEU B C 1
ATOM 1923 O O . LEU C 1 75 ? -37.91400 -27.31600 14.98600 1.000 65.18000 75 LEU B O 1
ATOM 1928 N N . PHE C 1 76 ? -37.80200 -27.71500 17.18900 1.000 60.21000 76 PHE B N 1
ATOM 1929 C CA . PHE C 1 76 ? -38.96500 -28.59500 17.17100 1.000 61.55000 76 PHE B CA 1
ATOM 1930 C C . PHE C 1 76 ? -40.21700 -27.78600 17.50300 1.000 64.63000 76 PHE B C 1
ATOM 1931 O O . PHE C 1 76 ? -40.79400 -27.85800 18.59000 1.000 65.96000 76 PHE B O 1
ATOM 1939 N N . LYS C 1 77 ? -40.62000 -26.98300 16.52700 1.000 58.95000 77 LYS B N 1
ATOM 1940 C CA . LYS C 1 77 ? -41.73600 -26.07400 16.69700 1.000 59.18000 77 LYS B CA 1
ATOM 1941 C C . LYS C 1 77 ? -42.50100 -26.00700 15.38800 1.000 67.18000 77 LYS B C 1
ATOM 1942 O O . LYS C 1 77 ? -41.99600 -26.38600 14.33000 1.000 72.64000 77 LYS B O 1
ATOM 1948 N N . ARG C 1 78 ? -43.74000 -25.55600 15.47200 1.000 61.48000 78 ARG B N 1
ATOM 1949 C CA . ARG C 1 78 ? -44.51700 -25.22100 14.29400 1.000 62.93000 78 ARG B CA 1
ATOM 1950 C C . ARG C 1 78 ? -44.46000 -23.72100 14.08700 1.000 69.72000 78 ARG B C 1
ATOM 1951 O O . ARG C 1 78 ? -44.83100 -22.95500 14.98200 1.000 74.65000 78 ARG B O 1
ATOM 1959 N N . LYS C 1 79 ? -43.96900 -23.30800 12.92700 1.000 68.93000 79 LYS B N 1
ATOM 1960 C CA . LYS C 1 79 ? -44.04600 -21.91400 12.54600 1.000 68.46000 79 LYS B CA 1
ATOM 1961 C C . LYS C 1 79 ? -45.44800 -21.62400 12.02500 1.000 70.52000 79 LYS B C 1
ATOM 1962 O O . LYS C 1 79 ? -46.12600 -22.50100 11.48300 1.000 72.21000 79 LYS B O 1
ATOM 1968 N N . SER C 1 80 ? -45.89500 -20.39300 12.21600 1.000 69.68000 80 SER B N 1
ATOM 1969 C CA . SER C 1 80 ? -47.21200 -19.97700 11.76500 1.000 69.61000 80 SER B CA 1
ATOM 1970 C C . SER C 1 80 ? -47.12200 -19.18700 10.46200 1.000 70.73000 80 SER B C 1
ATOM 1971 O O . SER C 1 80 ? -46.14300 -18.47900 10.21500 1.000 75.87000 80 SER B O 1
ATOM 1974 N N . ARG C 1 81 ? -48.15900 -19.31200 9.62900 1.000 65.96000 81 ARG B N 1
ATOM 1975 C CA . ARG C 1 81 ? -48.24900 -18.58500 8.36800 1.000 66.78000 81 ARG B CA 1
ATOM 1976 C C . ARG C 1 81 ? -49.14300 -17.35700 8.52700 1.000 68.28000 81 ARG B C 1
ATOM 1977 O O . ARG C 1 81 ? -50.11400 -17.36500 9.28700 1.000 70.65000 81 ARG B O 1
ATOM 1985 N N . VAL C 1 82 ? -48.80800 -16.29600 7.79900 1.000 64.26000 82 VAL B N 1
ATOM 1986 C CA . VAL C 1 82 ? -49.51300 -15.02800 7.94500 1.000 63.52000 82 VAL B CA 1
ATOM 1987 C C . VAL C 1 82 ? -50.82900 -15.07400 7.17700 1.000 66.47000 82 VAL B C 1
ATOM 1988 O O . VAL C 1 82 ? -50.92000 -15.68200 6.10300 1.000 64.43000 82 VAL B O 1
ATOM 1992 N N . LEU C 1 83 ? -51.86100 -14.43800 7.73300 1.000 70.53000 83 LEU B N 1
ATOM 1993 C CA . LEU C 1 83 ? -53.13600 -14.26100 7.05100 1.000 76.81000 83 LEU B CA 1
ATOM 1994 C C . LEU C 1 83 ? -53.27600 -12.84900 6.51100 1.000 85.48000 83 LEU B C 1
ATOM 1995 O O . LEU C 1 83 ? -52.60500 -11.91100 6.94700 1.000 86.19000 83 LEU B O 1
ATOM 2000 N N . ASP C 1 84 ? -54.21300 -12.70900 5.57800 1.000 91.32000 84 ASP B N 1
ATOM 2001 C CA . ASP C 1 84 ? -54.33300 -11.48500 4.79900 1.000 99.26000 84 ASP B CA 1
ATOM 2002 C C . ASP C 1 84 ? -54.92700 -10.35600 5.61500 1.000 96.86000 84 ASP B C 1
ATOM 2003 O O . ASP C 1 84 ? -54.45400 -9.21500 5.55000 1.000 98.15000 84 ASP B O 1
ATOM 2008 N N . TYR C 1 85 ? -55.96100 -10.64900 6.37400 1.000 95.55000 85 TYR B N 1
ATOM 2009 C CA . TYR C 1 85 ? -56.63900 -9.61900 7.13100 1.000 97.90000 85 TYR B CA 1
ATOM 2010 C C . TYR C 1 85 ? -56.55900 -9.82400 8.62500 1.000 94.04000 85 TYR B C 1
ATOM 2011 O O . TYR C 1 85 ? -56.58000 -8.84200 9.36500 1.000 96.61000 85 TYR B O 1
ATOM 2020 N N . GLU C 1 86 ? -56.45000 -11.06200 9.08500 1.000 92.51000 86 GLU B N 1
ATOM 2021 C CA . GLU C 1 86 ? -56.16700 -11.30000 10.48900 1.000 88.66000 86 GLU B CA 1
ATOM 2022 C C . GLU C 1 86 ? -54.77200 -10.80200 10.85200 1.000 89.76000 86 GLU B C 1
ATOM 2023 O O . GLU C 1 86 ? -53.81900 -10.92400 10.07300 1.000 88.95000 86 GLU B O 1
ATOM 2029 N N . SER C 1 87 ? -54.66500 -10.20900 12.04100 1.000 87.06000 87 SER B N 1
ATOM 2030 C CA . SER C 1 87 ? -53.36500 -9.95800 12.64400 1.000 81.57000 87 SER B CA 1
ATOM 2031 C C . SER C 1 87 ? -52.78200 -11.21800 13.26000 1.000 77.92000 87 SER B C 1
ATOM 2032 O O . SER C 1 87 ? -51.57700 -11.27000 13.52500 1.000 80.03000 87 SER B O 1
ATOM 2035 N N . ARG C 1 88 ? -53.61100 -12.22800 13.48600 1.000 78.10000 88 ARG B N 1
ATOM 2036 C CA . ARG C 1 88 ? -53.15800 -13.50600 13.99600 1.000 73.41000 88 ARG B CA 1
ATOM 2037 C C . ARG C 1 88 ? -52.62000 -14.36000 12.84800 1.000 72.32000 88 ARG B C 1
ATOM 2038 O O . ARG C 1 88 ? -52.83000 -14.06400 11.66700 1.000 77.84000 88 ARG B O 1
ATOM 2046 N N . GLU C 1 89 ? -51.92800 -15.43900 13.19800 1.000 67.11000 89 GLU B N 1
ATOM 2047 C CA . GLU C 1 89 ? -51.31200 -16.30700 12.20600 1.000 68.74000 89 GLU B CA 1
ATOM 2048 C C . GLU C 1 89 ? -51.82300 -17.73700 12.35100 1.000 61.58000 89 GLU B C 1
ATOM 2049 O O . GLU C 1 89 ? -52.15000 -18.19200 13.44700 1.000 64.53000 89 GLU B O 1
ATOM 2055 N N . LEU C 1 90 ? -51.89000 -18.43900 11.23000 1.000 60.43000 90 LEU B N 1
ATOM 2056 C CA . LEU C 1 90 ? -52.45100 -19.77700 11.17400 1.000 61.68000 90 LEU B CA 1
ATOM 2057 C C . LEU C 1 90 ? -51.39100 -20.81700 11.49100 1.000 63.68000 90 LEU B C 1
ATOM 2058 O O . LEU C 1 90 ? -50.21500 -20.64500 11.17100 1.000 65.47000 90 LEU B O 1
ATOM 2063 N N . ILE C 1 91 ? -51.81500 -21.90700 12.11400 1.000 64.39000 91 ILE B N 1
ATOM 2064 C CA . ILE C 1 91 ? -50.95600 -23.06500 12.31800 1.000 64.11000 91 ILE B CA 1
ATOM 2065 C C . ILE C 1 91 ? -51.64700 -24.27400 11.72700 1.000 70.13000 91 ILE B C 1
ATOM 2066 O O . ILE C 1 91 ? -52.84100 -24.48500 11.95500 1.000 71.28000 91 ILE B O 1
ATOM 2071 N N . GLU C 1 92 ? -50.89900 -25.07500 10.98800 1.000 68.54000 92 GLU B N 1
ATOM 2072 C CA . GLU C 1 92 ? -51.53000 -26.08100 10.16900 1.000 68.91000 92 GLU B CA 1
ATOM 2073 C C . GLU C 1 92 ? -50.72800 -27.36800 10.16500 1.000 71.74000 92 GLU B C 1
ATOM 2074 O O . GLU C 1 92 ? -49.72800 -27.47200 10.87600 1.000 73.11000 92 GLU B O 1
ATOM 2080 N N . MET D 2 1 ? -20.61800 -34.93900 3.70600 1.000 85.86000 1 MET C N 1
ATOM 2081 C CA . MET D 2 1 ? -21.99600 -35.34600 3.98700 1.000 78.03000 1 MET C CA 1
ATOM 2082 C C . MET D 2 1 ? -22.24800 -36.82800 4.22300 1.000 83.38000 1 MET C C 1
ATOM 2083 O O . MET D 2 1 ? -23.40300 -37.22700 4.27900 1.000 92.46000 1 MET C O 1
ATOM 2088 N N . TYR D 2 2 ? -21.21500 -37.65200 4.40100 1.000 76.64000 2 TYR C N 1
ATOM 2089 C CA . TYR D 2 2 ? -21.28900 -38.94900 3.75200 1.000 72.50000 2 TYR C CA 1
ATOM 2090 C C . TYR D 2 2 ? -20.46900 -40.05900 4.40800 1.000 66.63000 2 TYR C C 1
ATOM 2091 O O . TYR D 2 2 ? -20.32300 -41.13400 3.81100 1.000 75.43000 2 TYR C O 1
ATOM 2100 N N . VAL D 2 3 ? -19.96500 -39.87500 5.63500 1.000 61.69000 3 VAL C N 1
ATOM 2101 C CA . VAL D 2 3 ? -19.26100 -40.91700 6.37100 1.000 65.15000 3 VAL C CA 1
ATOM 2102 C C . VAL D 2 3 ? -19.73000 -40.93200 7.83000 1.000 56.94000 3 VAL C C 1
ATOM 2103 O O . VAL D 2 3 ? -19.46900 -39.95200 8.55200 1.000 52.51000 3 VAL C O 1
ATOM 2107 N N . PRO D 2 4 ? -20.44400 -41.95700 8.28500 1.000 63.57000 4 PRO C N 1
ATOM 2108 C CA . PRO D 2 4 ? -20.63200 -42.14500 9.73100 1.000 53.69000 4 PRO C CA 1
ATOM 2109 C C . PRO D 2 4 ? -19.30200 -42.48700 10.39800 1.000 55.33000 4 PRO C C 1
ATOM 2110 O O . PRO D 2 4 ? -18.58200 -43.36900 9.94000 1.000 61.60000 4 PRO C O 1
ATOM 2114 N N . ALA D 2 5 ? -18.99000 -41.82100 11.51400 1.000 53.01000 5 ALA C N 1
ATOM 2115 C CA . ALA D 2 5 ? -17.67300 -41.99900 12.13000 1.000 54.11000 5 ALA C CA 1
ATOM 2116 C C . ALA D 2 5 ? -17.43300 -43.44500 12.57000 1.000 54.74000 5 ALA C C 1
ATOM 2117 O O . ALA D 2 5 ? -16.30300 -43.94600 12.49000 1.000 52.09000 5 ALA C O 1
ATOM 2119 N N . ARG D 2 6 ? -18.47400 -44.13700 13.02800 1.000 53.12000 6 ARG C N 1
ATOM 2120 C CA . ARG D 2 6 ? -18.28400 -45.52500 13.43500 1.000 57.50000 6 ARG C CA 1
ATOM 2121 C C . ARG D 2 6 ? -17.94900 -46.43800 12.26800 1.000 54.83000 6 ARG C C 1
ATOM 2122 O O . ARG D 2 6 ? -17.36200 -47.50100 12.48300 1.000 55.32000 6 ARG C O 1
ATOM 2130 N N . SER D 2 7 ? -18.28800 -46.05500 11.04000 1.000 54.33000 7 SER C N 1
ATOM 2131 C CA . SER D 2 7 ? -17.85100 -46.86500 9.91000 1.000 54.89000 7 SER C CA 1
ATOM 2132 C C . SER D 2 7 ? -16.35000 -46.77900 9.66500 1.000 62.01000 7 SER C C 1
ATOM 2133 O O . SER D 2 7 ? -15.82800 -47.55900 8.86300 1.000 64.11000 7 SER C O 1
ATOM 2136 N N . LEU D 2 8 ? -15.64100 -45.86000 10.31400 1.000 58.05000 8 LEU C N 1
ATOM 2137 C CA . LEU D 2 8 ? -14.21100 -45.73900 10.09300 1.000 50.52000 8 LEU C CA 1
ATOM 2138 C C . LEU D 2 8 ? -13.40400 -46.57000 11.06500 1.000 57.85000 8 LEU C C 1
ATOM 2139 O O . LEU D 2 8 ? -12.17400 -46.62500 10.93300 1.000 56.96000 8 LEU C O 1
ATOM 2144 N N . ALA D 2 9 ? -14.06400 -47.19800 12.03300 1.000 56.27000 9 ALA C N 1
ATOM 2145 C CA . ALA D 2 9 ? -13.37700 -47.83700 13.14800 1.000 55.24000 9 ALA C CA 1
ATOM 2146 C C . ALA D 2 9 ? -12.30000 -48.79300 12.66000 1.000 51.55000 9 ALA C C 1
ATOM 2147 O O . ALA D 2 9 ? -12.57100 -49.69500 11.86300 1.000 54.50000 9 ALA C O 1
ATOM 2149 N N . ARG D 2 10 ? -11.06900 -48.57200 13.11200 1.000 53.52000 10 ARG C N 1
ATOM 2150 C CA . ARG D 2 10 ? -9.95800 -49.48500 12.86400 1.000 59.99000 10 ARG C CA 1
ATOM 2151 C C . ARG D 2 10 ? -9.63000 -49.66700 11.38100 1.000 57.08000 10 ARG C C 1
ATOM 2152 O O . ARG D 2 10 ? -8.95800 -50.63500 11.01900 1.000 58.61000 10 ARG C O 1
ATOM 2160 N N . LYS D 2 11 ? -10.07900 -48.78200 10.49500 1.000 54.96000 11 LYS C N 1
ATOM 2161 C CA . LYS D 2 11 ? -9.67300 -48.91500 9.10100 1.000 49.17000 11 LYS C CA 1
ATOM 2162 C C . LYS D 2 11 ? -8.16600 -48.72500 8.94700 1.000 49.85000 11 LYS C C 1
ATOM 2163 O O . LYS D 2 11 ? -7.49800 -48.10300 9.77500 1.000 50.29000 11 LYS C O 1
ATOM 2169 N N . SER D 2 12 ? -7.63100 -49.28400 7.86700 1.000 52.16000 12 SER C N 1
ATOM 2170 C CA . SER D 2 12 ? -6.21600 -49.14900 7.57400 1.000 55.38000 12 SER C CA 1
ATOM 2171 C C . SER D 2 12 ? -5.95500 -47.79900 6.92500 1.000 57.13000 12 SER C C 1
ATOM 2172 O O . SER D 2 12 ? -6.76400 -47.30800 6.13300 1.000 50.89000 12 SER C O 1
ATOM 2175 N N . VAL D 2 13 ? -4.81800 -47.20300 7.27400 1.000 54.10000 13 VAL C N 1
ATOM 2176 C CA . VAL D 2 13 ? -4.39700 -45.90800 6.76700 1.000 51.69000 13 VAL C CA 1
ATOM 2177 C C . VAL D 2 13 ? -3.18300 -46.12600 5.87900 1.000 57.38000 13 VAL C C 1
ATOM 2178 O O . VAL D 2 13 ? -2.20700 -46.75800 6.29900 1.000 59.22000 13 VAL C O 1
ATOM 2182 N N . VAL D 2 14 ? -3.23700 -45.60000 4.66000 1.000 58.34000 14 VAL C N 1
ATOM 2183 C CA . VAL D 2 14 ? -2.15800 -45.74900 3.69600 1.000 54.30000 14 VAL C CA 1
ATOM 2184 C C . VAL D 2 14 ? -1.82500 -44.39100 3.10000 1.000 57.49000 14 VAL C C 1
ATOM 2185 O O . VAL D 2 14 ? -2.71500 -43.56000 2.88000 1.000 52.31000 14 VAL C O 1
ATOM 2189 N N . LEU D 2 15 ? -0.53500 -44.16500 2.85000 1.000 57.81000 15 LEU C N 1
ATOM 2190 C CA . LEU D 2 15 ? -0.12000 -42.99800 2.09900 1.000 50.41000 15 LEU C CA 1
ATOM 2191 C C . LEU D 2 15 ? -0.66300 -43.06700 0.68500 1.000 52.67000 15 LEU C C 1
ATOM 2192 O O . LEU D 2 15 ? -1.15300 -44.09600 0.21500 1.000 46.21000 15 LEU C O 1
ATOM 2197 N N . THR D 2 16 ? -0.54000 -41.95100 -0.00900 1.000 51.27000 16 THR C N 1
ATOM 2198 C CA . THR D 2 16 ? -1.14000 -41.84600 -1.32300 1.000 56.03000 16 THR C CA 1
ATOM 2199 C C . THR D 2 16 ? -0.41600 -42.69800 -2.36600 1.000 56.49000 16 THR C C 1
ATOM 2200 O O . THR D 2 16 ? -0.99700 -42.99100 -3.41500 1.000 56.07000 16 THR C O 1
ATOM 2204 N N . ASP D 2 17 ? 0.82000 -43.12500 -2.09500 1.000 52.26000 17 ASP C N 1
ATOM 2205 C CA . ASP D 2 17 ? 1.58100 -43.98100 -2.99900 1.000 56.71000 17 ASP C CA 1
ATOM 2206 C C . ASP D 2 17 ? 1.50900 -45.46000 -2.62900 1.000 58.62000 17 ASP C C 1
ATOM 2207 O O . ASP D 2 17 ? 2.19300 -46.27700 -3.25000 1.000 62.44000 17 ASP C O 1
ATOM 2212 N N . GLY D 2 18 ? 0.72000 -45.82100 -1.62300 1.000 60.79000 18 GLY C N 1
ATOM 2213 C CA . GLY D 2 18 ? 0.53500 -47.21100 -1.26600 1.000 56.35000 18 GLY C CA 1
ATOM 2214 C C . GLY D 2 18 ? 1.38300 -47.71100 -0.12200 1.000 55.26000 18 GLY C C 1
ATOM 2215 O O . GLY D 2 18 ? 1.45100 -48.92700 0.08900 1.000 56.07000 18 GLY C O 1
ATOM 2216 N N . THR D 2 19 ? 2.05100 -46.81900 0.59900 1.000 54.46000 19 THR C N 1
ATOM 2217 C CA . THR D 2 19 ? 2.76200 -47.16900 1.81900 1.000 55.02000 19 THR C CA 1
ATOM 2218 C C . THR D 2 19 ? 1.75900 -47.32900 2.95200 1.000 56.97000 19 THR C C 1
ATOM 2219 O O . THR D 2 19 ? 0.95300 -46.42900 3.20000 1.000 60.50000 19 THR C O 1
ATOM 2223 N N . VAL D 2 20 ? 1.80500 -48.46800 3.63900 1.000 59.89000 20 VAL C N 1
ATOM 2224 C CA . VAL D 2 20 ? 0.96500 -48.66000 4.81300 1.000 56.87000 20 VAL C CA 1
ATOM 2225 C C . VAL D 2 20 ? 1.39600 -47.69600 5.90700 1.000 55.60000 20 VAL C C 1
ATOM 2226 O O . VAL D 2 20 ? 2.59200 -47.44200 6.10200 1.000 58.80000 20 VAL C O 1
ATOM 2230 N N . VAL D 2 21 ? 0.42900 -47.13600 6.62000 1.000 55.11000 21 VAL C N 1
ATOM 2231 C CA . VAL D 2 21 ? 0.70200 -46.32600 7.79700 1.000 58.75000 21 VAL C CA 1
ATOM 2232 C C . VAL D 2 21 ? 0.29500 -47.05700 9.07100 1.000 56.18000 21 VAL C C 1
ATOM 2233 O O . VAL D 2 21 ? 1.08900 -47.18100 10.00400 1.000 54.42000 21 VAL C O 1
ATOM 2237 N N . GLY D 2 22 ? -0.92100 -47.58900 9.10900 1.000 53.23000 22 GLY C N 1
ATOM 2238 C CA . GLY D 2 22 ? -1.35100 -48.31300 10.29600 1.000 58.41000 22 GLY C CA 1
ATOM 2239 C C . GLY D 2 22 ? -2.87000 -48.36500 10.39600 1.000 58.72000 22 GLY C C 1
ATOM 2240 O O . GLY D 2 22 ? -3.57400 -48.27100 9.38700 1.000 56.17000 22 GLY C O 1
ATOM 2241 N N . THR D 2 23 ? -3.34300 -48.51400 11.63500 1.000 56.07000 23 THR C N 1
ATOM 2242 C CA . THR D 2 23 ? -4.75700 -48.69600 11.95000 1.000 59.24000 23 THR C CA 1
ATOM 2243 C C . THR D 2 23 ? -5.30000 -47.46700 12.66400 1.000 54.59000 23 THR C C 1
ATOM 2244 O O . THR D 2 23 ? -4.66300 -46.94400 13.58900 1.000 53.57000 23 THR C O 1
ATOM 2248 N N . LEU D 2 24 ? -6.48700 -47.02600 12.25000 1.000 57.21000 24 LEU C N 1
ATOM 2249 C CA . LEU D 2 24 ? -7.12200 -45.87900 12.89500 1.000 56.14000 24 LEU C CA 1
ATOM 2250 C C . LEU D 2 24 ? -7.43800 -46.20300 14.34300 1.000 55.33000 24 LEU C C 1
ATOM 2251 O O . LEU D 2 24 ? -8.10900 -47.19500 14.63800 1.000 57.22000 24 LEU C O 1
ATOM 2256 N N . TYR D 2 25 ? -6.93900 -45.37100 15.24400 1.000 52.88000 25 TYR C N 1
ATOM 2257 C CA . TYR D 2 25 ? -7.29300 -45.47900 16.64600 1.000 57.35000 25 TYR C CA 1
ATOM 2258 C C . TYR D 2 25 ? -8.41100 -44.52000 17.03200 1.000 62.86000 25 TYR C C 1
ATOM 2259 O O . TYR D 2 25 ? -9.36200 -44.93100 17.71000 1.000 59.08000 25 TYR C O 1
ATOM 2268 N N . ASN D 2 26 ? -8.33900 -43.25500 16.61300 1.000 56.80000 26 ASN C N 1
ATOM 2269 C CA . ASN D 2 26 ? -9.39000 -42.30800 16.97500 1.000 56.09000 26 ASN C CA 1
ATOM 2270 C C . ASN D 2 26 ? -9.25600 -41.07000 16.08800 1.000 54.20000 26 ASN C C 1
ATOM 2271 O O . ASN D 2 26 ? -8.35200 -40.97300 15.24900 1.000 52.18000 26 ASN C O 1
ATOM 2276 N N . ILE D 2 27 ? -10.17600 -40.12100 16.27900 1.000 53.04000 27 ILE C N 1
ATOM 2277 C CA . ILE D 2 27 ? -10.23700 -38.88300 15.51400 1.000 48.24000 27 ILE C CA 1
ATOM 2278 C C . ILE D 2 27 ? -10.37600 -37.73100 16.49400 1.000 52.10000 27 ILE C C 1
ATOM 2279 O O . ILE D 2 27 ? -11.15500 -37.81000 17.44900 1.000 54.49000 27 ILE C O 1
ATOM 2284 N N . THR D 2 28 ? -9.63500 -36.65900 16.25300 1.000 50.16000 28 THR C N 1
ATOM 2285 C CA . THR D 2 28 ? -9.66300 -35.47200 17.09200 1.000 46.97000 28 THR C CA 1
ATOM 2286 C C . THR D 2 28 ? -10.56700 -34.43100 16.43900 1.000 49.73000 28 THR C C 1
ATOM 2287 O O . THR D 2 28 ? -10.39800 -34.12300 15.25400 1.000 48.86000 28 THR C O 1
ATOM 2291 N N . VAL D 2 29 ? -11.51800 -33.88100 17.20100 1.000 49.03000 29 VAL C N 1
ATOM 2292 C CA . VAL D 2 29 ? -12.40800 -32.85200 16.67200 1.000 51.31000 29 VAL C CA 1
ATOM 2293 C C . VAL D 2 29 ? -12.42600 -31.63300 17.58300 1.000 49.76000 29 VAL C C 1
ATOM 2294 O O . VAL D 2 29 ? -12.13200 -31.70500 18.77700 1.000 48.54000 29 VAL C O 1
ATOM 2298 N N . ASP D 2 30 ? -12.80000 -30.50400 16.99000 1.000 50.86000 30 ASP C N 1
ATOM 2299 C CA . ASP D 2 30 ? -13.04000 -29.25300 17.70700 1.000 54.82000 30 ASP C CA 1
ATOM 2300 C C . ASP D 2 30 ? -14.54700 -29.09700 17.93100 1.000 55.16000 30 ASP C C 1
ATOM 2301 O O . ASP D 2 30 ? -15.29900 -28.88300 16.97400 1.000 55.03000 30 ASP C O 1
ATOM 2306 N N . PHE D 2 31 ? -14.98700 -29.17400 19.19600 1.000 54.00000 31 PHE C N 1
ATOM 2307 C CA . PHE D 2 31 ? -16.42300 -29.27100 19.47700 1.000 53.81000 31 PHE C CA 1
ATOM 2308 C C . PHE D 2 31 ? -17.16300 -27.96700 19.18100 1.000 54.84000 31 PHE C C 1
ATOM 2309 O O . PHE D 2 31 ? -18.28700 -27.99000 18.66200 1.000 53.07000 31 PHE C O 1
ATOM 2317 N N . LYS D 2 32 ? -16.56700 -26.82200 19.51000 1.000 55.38000 32 LYS C N 1
ATOM 2318 C CA . LYS D 2 32 ? -17.22700 -25.55000 19.23600 1.000 57.19000 32 LYS C CA 1
ATOM 2319 C C . LYS D 2 32 ? -17.29900 -25.25900 17.74700 1.000 59.34000 32 LYS C C 1
ATOM 2320 O O . LYS D 2 32 ? -18.24700 -24.61900 17.27800 1.000 69.38000 32 LYS C O 1
ATOM 2326 N N . THR D 2 33 ? -16.32700 -25.73500 16.98900 1.000 58.76000 33 THR C N 1
ATOM 2327 C CA . THR D 2 33 ? -16.17100 -25.35400 15.59900 1.000 49.97000 33 THR C CA 1
ATOM 2328 C C . THR D 2 33 ? -16.72800 -26.38100 14.63600 1.000 46.42000 33 THR C C 1
ATOM 2329 O O . THR D 2 33 ? -17.14900 -26.01800 13.53200 1.000 48.76000 33 THR C O 1
ATOM 2333 N N . GLY D 2 34 ? -16.77100 -27.64800 15.03200 1.000 42.70000 34 GLY C N 1
ATOM 2334 C CA . GLY D 2 34 ? -17.07800 -28.72400 14.11800 1.000 41.77000 34 GLY C CA 1
ATOM 2335 C C . GLY D 2 34 ? -15.90600 -29.22100 13.29600 1.000 50.83000 34 GLY C C 1
ATOM 2336 O O . GLY D 2 34 ? -16.06400 -30.20100 12.55900 1.000 51.19000 34 GLY C O 1
ATOM 2337 N N . THR D 2 35 ? -14.73300 -28.59600 13.41000 1.000 50.51000 35 THR C N 1
ATOM 2338 C CA . THR D 2 35 ? -13.58200 -28.98200 12.60000 1.000 54.21000 35 THR C CA 1
ATOM 2339 C C . THR D 2 35 ? -13.00100 -30.31200 13.06200 1.000 47.18000 35 THR C C 1
ATOM 2340 O O . THR D 2 35 ? -12.82300 -30.54800 14.26000 1.000 48.03000 35 THR C O 1
ATOM 2344 N N . ILE D 2 36 ? -12.71300 -31.18700 12.10300 1.000 45.49000 36 ILE C N 1
ATOM 2345 C CA . ILE D 2 36 ? -11.87600 -32.35000 12.36900 1.000 46.90000 36 ILE C CA 1
ATOM 2346 C C . ILE D 2 36 ? -10.42500 -31.89800 12.35800 1.000 46.38000 36 ILE C C 1
ATOM 2347 O O . ILE D 2 36 ? -9.97300 -31.25500 11.40800 1.000 50.52000 36 ILE C O 1
ATOM 2352 N N . VAL D 2 37 ? -9.69000 -32.22200 13.41700 1.000 49.21000 37 VAL C N 1
ATOM 2353 C CA . VAL D 2 37 ? -8.33200 -31.71400 13.57200 1.000 52.10000 37 VAL C CA 1
ATOM 2354 C C . VAL D 2 37 ? -7.30200 -32.76600 13.15100 1.000 53.28000 37 VAL C C 1
ATOM 2355 O O . VAL D 2 37 ? -6.54400 -32.53800 12.20000 1.000 54.58000 37 VAL C O 1
ATOM 2359 N N . ASN D 2 38 ? -7.28000 -33.92500 13.82700 1.000 47.44000 38 ASN C N 1
ATOM 2360 C CA . ASN D 2 38 ? -6.29200 -34.97900 13.59800 1.000 54.48000 38 ASN C CA 1
ATOM 2361 C C . ASN D 2 38 ? -6.95600 -36.31200 13.28800 1.000 54.44000 38 ASN C C 1
ATOM 2362 O O . ASN D 2 38 ? -8.14800 -36.52000 13.52500 1.000 55.92000 38 ASN C O 1
ATOM 2367 N N . LEU D 2 39 ? -6.14200 -37.23200 12.77800 1.000 54.37000 39 LEU C N 1
ATOM 2368 C CA . LEU D 2 39 ? -6.35900 -38.66200 12.93000 1.000 46.28000 39 LEU C CA 1
ATOM 2369 C C . LEU D 2 39 ? -5.32300 -39.21000 13.89600 1.000 48.48000 39 LEU C C 1
ATOM 2370 O O . LEU D 2 39 ? -4.19300 -38.72500 13.94900 1.000 52.81000 39 LEU C O 1
ATOM 2375 N N . LEU D 2 40 ? -5.69800 -40.22800 14.65800 1.000 50.89000 40 LEU C N 1
ATOM 2376 C CA . LEU D 2 40 ? -4.74700 -40.90300 15.53200 1.000 52.55000 40 LEU C CA 1
ATOM 2377 C C . LEU D 2 40 ? -4.64300 -42.34300 15.05800 1.000 51.13000 40 LEU C C 1
ATOM 2378 O O . LEU D 2 40 ? -5.66500 -43.02100 14.92100 1.000 50.48000 40 LEU C O 1
ATOM 2383 N N . VAL D 2 41 ? -3.42500 -42.80900 14.78900 1.000 52.17000 41 VAL C N 1
ATOM 2384 C CA . VAL D 2 41 ? -3.22900 -44.05200 14.04800 1.000 55.54000 41 VAL C CA 1
ATOM 2385 C C . VAL D 2 41 ? -2.18900 -44.92200 14.74600 1.000 54.75000 41 VAL C C 1
ATOM 2386 O O . VAL D 2 41 ? -1.10100 -44.44200 15.08600 1.000 52.72000 41 VAL C O 1
ATOM 2390 N N . LYS D 2 42 ? -2.52800 -46.20500 14.95300 1.000 57.76000 42 LYS C N 1
ATOM 2391 C CA . LYS D 2 42 ? -1.58400 -47.19800 15.49800 1.000 62.89000 42 LYS C CA 1
ATOM 2392 C C . LYS D 2 42 ? -0.55500 -47.53400 14.43400 1.000 55.86000 42 LYS C C 1
ATOM 2393 O O . LYS D 2 42 ? -0.93800 -48.02900 13.36700 1.000 56.00000 42 LYS C O 1
ATOM 2399 N N . PRO D 2 43 ? 0.73600 -47.33900 14.67900 1.000 57.12000 43 PRO C N 1
ATOM 2400 C CA . PRO D 2 43 ? 1.73700 -47.62900 13.64100 1.000 59.47000 43 PRO C CA 1
ATOM 2401 C C . PRO D 2 43 ? 1.75200 -49.10300 13.26300 1.000 62.71000 43 PRO C C 1
ATOM 2402 O O . PRO D 2 43 ? 1.79100 -49.98400 14.12200 1.000 71.25000 43 PRO C O 1
ATOM 2406 N N . GLU D 2 44 ? 1.68000 -49.36700 11.96100 1.000 63.58000 44 GLU C N 1
ATOM 2407 C CA . GLU D 2 44 ? 2.02400 -50.67100 11.40300 1.000 65.50000 44 GLU C CA 1
ATOM 2408 C C . GLU D 2 44 ? 3.29200 -50.61700 10.55800 1.000 63.01000 44 GLU C C 1
ATOM 2409 O O . GLU D 2 44 ? 3.56900 -51.56300 9.82000 1.000 65.64000 44 GLU C O 1
ATOM 2415 N N . ASN D 2 45 ? 4.07200 -49.53800 10.66200 1.000 63.76000 45 ASN C N 1
ATOM 2416 C CA . ASN D 2 45 ? 5.20500 -49.29400 9.78100 1.000 64.01000 45 ASN C CA 1
ATOM 2417 C C . ASN D 2 45 ? 5.87600 -48.00100 10.22200 1.000 67.01000 45 ASN C C 1
ATOM 2418 O O . ASN D 2 45 ? 5.17500 -47.07000 10.63000 1.000 73.50000 45 ASN C O 1
ATOM 2423 N N . GLU D 2 46 ? 7.20800 -47.91100 10.18400 1.000 73.35000 46 GLU C N 1
ATOM 2424 C CA . GLU D 2 46 ? 7.86900 -46.70400 10.67200 1.000 76.12000 46 GLU C CA 1
ATOM 2425 C C . GLU D 2 46 ? 7.99600 -45.73300 9.51000 1.000 77.55000 46 GLU C C 1
ATOM 2426 O O . GLU D 2 46 ? 8.66600 -46.03300 8.51900 1.000 79.02000 46 GLU C O 1
ATOM 2432 N N . ILE D 2 47 ? 7.33900 -44.58600 9.62700 1.000 76.73000 47 ILE C N 1
ATOM 2433 C CA . ILE D 2 47 ? 7.32800 -43.55700 8.59200 1.000 75.60000 47 ILE C CA 1
ATOM 2434 C C . ILE D 2 47 ? 7.79800 -42.26900 9.25000 1.000 74.43000 47 ILE C C 1
ATOM 2435 O O . ILE D 2 47 ? 7.40700 -41.98900 10.39000 1.000 81.58000 47 ILE C O 1
ATOM 2440 N N . PRO D 2 48 ? 8.64500 -41.47400 8.59900 1.000 81.63000 48 PRO C N 1
ATOM 2441 C CA . PRO D 2 48 ? 9.04300 -40.19200 9.19100 1.000 82.44000 48 PRO C CA 1
ATOM 2442 C C . PRO D 2 48 ? 8.04800 -39.07300 8.93100 1.000 80.07000 48 PRO C C 1
ATOM 2443 O O . PRO D 2 48 ? 8.20500 -37.97400 9.48600 1.000 79.57000 48 PRO C O 1
ATOM 2447 N N . ASP D 2 49 ? 7.02100 -39.32200 8.11600 1.000 79.24000 49 ASP C N 1
ATOM 2448 C CA . ASP D 2 49 ? 6.14700 -38.25100 7.65000 1.000 82.33000 49 ASP C CA 1
ATOM 2449 C C . ASP D 2 49 ? 5.25200 -37.69400 8.75400 1.000 77.20000 49 ASP C C 1
ATOM 2450 O O . ASP D 2 49 ? 4.72200 -36.59600 8.58500 1.000 76.64000 49 ASP C O 1
ATOM 2455 N N . PHE D 2 50 ? 5.06700 -38.41200 9.86700 1.000 71.07000 50 PHE C N 1
ATOM 2456 C CA . PHE D 2 50 ? 4.17000 -37.96700 10.92300 1.000 63.78000 50 PHE C CA 1
ATOM 2457 C C . PHE D 2 50 ? 4.83100 -38.14100 12.28100 1.000 65.54000 50 PHE C C 1
ATOM 2458 O O . PHE D 2 50 ? 5.52500 -39.13200 12.51800 1.000 66.26000 50 PHE C O 1
ATOM 2466 N N . LYS D 2 51 ? 4.59400 -37.19400 13.18200 1.000 65.15000 51 LYS C N 1
ATOM 2467 C CA . LYS D 2 51 ? 5.10600 -37.31800 14.53500 1.000 54.49000 51 LYS C CA 1
ATOM 2468 C C . LYS D 2 51 ? 4.15500 -38.16300 15.38100 1.000 53.91000 51 LYS C C 1
ATOM 2469 O O . LYS D 2 51 ? 3.03600 -38.49100 14.97100 1.000 58.98000 51 LYS C O 1
ATOM 2475 N N . LYS D 2 52 ? 4.62800 -38.52900 16.57200 1.000 54.32000 52 LYS C N 1
ATOM 2476 C CA . LYS D 2 52 ? 3.99100 -39.51100 17.43700 1.000 55.49000 52 LYS C CA 1
ATOM 2477 C C . LYS D 2 52 ? 3.69800 -38.93800 18.81400 1.000 60.52000 52 LYS C C 1
ATOM 2478 O O . LYS D 2 52 ? 4.52200 -38.22200 19.39400 1.000 57.21000 52 LYS C O 1
ATOM 2484 N N . GLU D 2 53 ? 2.55300 -39.33400 19.36900 1.000 60.36000 53 GLU C N 1
ATOM 2485 C CA . GLU D 2 53 ? 2.25000 -39.08200 20.77300 1.000 64.36000 53 GLU C CA 1
ATOM 2486 C C . GLU D 2 53 ? 1.67300 -40.35200 21.37700 1.000 64.09000 53 GLU C C 1
ATOM 2487 O O . GLU D 2 53 ? 0.70300 -40.89700 20.84700 1.000 68.50000 53 GLU C O 1
ATOM 2493 N N . GLU D 2 54 ? 2.25400 -40.81700 22.48300 1.000 69.38000 54 GLU C N 1
ATOM 2494 C CA . GLU D 2 54 ? 1.81800 -42.06600 23.11500 1.000 73.11000 54 GLU C CA 1
ATOM 2495 C C . GLU D 2 54 ? 1.86900 -43.21600 22.11500 1.000 73.71000 54 GLU C C 1
ATOM 2496 O O . GLU D 2 54 ? 0.98700 -44.08000 22.08400 1.000 68.84000 54 GLU C O 1
ATOM 2502 N N . GLY D 2 55 ? 2.89100 -43.19300 21.26100 1.000 73.99000 55 GLY C N 1
ATOM 2503 C CA . GLY D 2 55 ? 3.10600 -44.21400 20.25800 1.000 71.49000 55 GLY C CA 1
ATOM 2504 C C . GLY D 2 55 ? 2.15900 -44.21200 19.07800 1.000 68.22000 55 GLY C C 1
ATOM 2505 O O . GLY D 2 55 ? 2.18700 -45.16400 18.29700 1.000 70.55000 55 GLY C O 1
ATOM 2506 N N . LEU D 2 56 ? 1.32500 -43.18800 18.91400 1.000 66.23000 56 LEU C N 1
ATOM 2507 C CA . LEU D 2 56 ? 0.38300 -43.11100 17.80300 1.000 62.72000 56 LEU C CA 1
ATOM 2508 C C . LEU D 2 56 ? 0.80600 -42.02700 16.82300 1.000 62.61000 56 LEU C C 1
ATOM 2509 O O . LEU D 2 56 ? 1.30400 -40.97500 17.23400 1.000 61.33000 56 LEU C O 1
ATOM 2514 N N . TYR D 2 57 ? 0.60600 -42.27700 15.52900 1.000 60.28000 57 TYR C N 1
ATOM 2515 C CA . TYR D 2 57 ? 0.86000 -41.23200 14.54800 1.000 58.31000 57 TYR C CA 1
ATOM 2516 C C . TYR D 2 57 ? -0.23900 -40.18300 14.59900 1.000 60.21000 57 TYR C C 1
ATOM 2517 O O . TYR D 2 57 ? -1.42500 -40.49700 14.74700 1.000 57.37000 57 TYR C O 1
ATOM 2526 N N . ILE D 2 58 ? 0.16100 -38.93200 14.44200 1.000 63.72000 58 ILE C N 1
ATOM 2527 C CA . ILE D 2 58 ? -0.75900 -37.81100 14.42800 1.000 50.28000 58 ILE C CA 1
ATOM 2528 C C . ILE D 2 58 ? -0.76400 -37.25900 13.02000 1.000 55.43000 58 ILE C C 1
ATOM 2529 O O . ILE D 2 58 ? 0.22700 -36.67400 12.56700 1.000 62.80000 58 ILE C O 1
ATOM 2534 N N . ILE D 2 59 ? -1.88600 -37.41900 12.33700 1.000 55.90000 59 ILE C N 1
ATOM 2535 C CA . ILE D 2 59 ? -2.01400 -37.03300 10.94100 1.000 51.62000 59 ILE C CA 1
ATOM 2536 C C . ILE D 2 59 ? -3.00800 -35.87700 10.87100 1.000 54.20000 59 ILE C C 1
ATOM 2537 O O . ILE D 2 59 ? -4.20300 -36.08200 11.12900 1.000 56.66000 59 ILE C O 1
ATOM 2542 N N . PRO D 2 60 ? -2.56700 -34.65900 10.55500 1.000 55.90000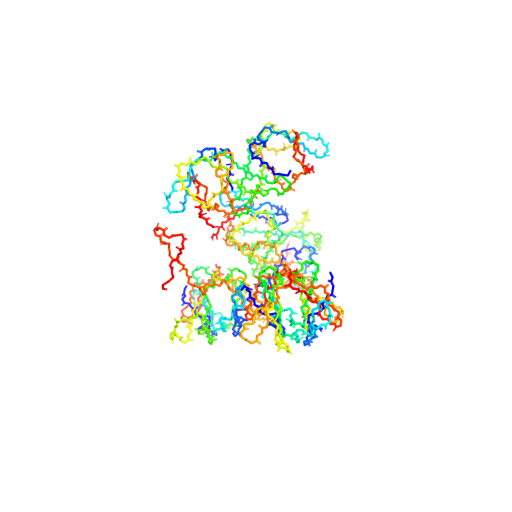 60 PRO C N 1
ATOM 2543 C CA . PRO D 2 60 ? -3.51100 -33.54800 10.36300 1.000 52.70000 60 PRO C CA 1
ATOM 2544 C C . PRO D 2 60 ? -4.57100 -33.93300 9.35100 1.000 52.31000 60 PRO C C 1
ATOM 2545 O O . PRO D 2 60 ? -4.26500 -34.49700 8.30200 1.000 54.42000 60 PRO C O 1
ATOM 2549 N N . PHE D 2 61 ? -5.83300 -33.63100 9.66300 1.000 50.85000 61 PHE C N 1
ATOM 2550 C CA . PHE D 2 61 ? -6.89000 -34.08100 8.76800 1.000 51.40000 61 PHE C CA 1
ATOM 2551 C C . PHE D 2 61 ? -6.80600 -33.39800 7.41000 1.000 51.32000 61 PHE C C 1
ATOM 2552 O O . PHE D 2 61 ? -7.34300 -33.92200 6.43100 1.000 52.23000 61 PHE C O 1
ATOM 2560 N N . GLU D 2 62 ? -6.13700 -32.24500 7.33800 1.000 54.87000 62 GLU C N 1
ATOM 2561 C CA . GLU D 2 62 ? -5.79000 -31.62000 6.06600 1.000 63.15000 62 GLU C CA 1
ATOM 2562 C C . GLU D 2 62 ? -5.17200 -32.62100 5.09900 1.000 59.10000 62 GLU C C 1
ATOM 2563 O O . GLU D 2 62 ? -5.37700 -32.52700 3.88500 1.000 57.30000 62 GLU C O 1
ATOM 2569 N N . CYS D 2 63 ? -4.41800 -33.58700 5.62000 1.000 56.07000 63 CYS C N 1
ATOM 2570 C CA . CYS D 2 63 ? -3.71200 -34.54000 4.77900 1.000 60.75000 63 CYS C CA 1
ATOM 2571 C C . CYS D 2 63 ? -4.58900 -35.67800 4.29200 1.000 58.11000 63 CYS C C 1
ATOM 2572 O O . CYS D 2 63 ? -4.11400 -36.50100 3.50500 1.000 57.00000 63 CYS C O 1
ATOM 2575 N N . VAL D 2 64 ? -5.83300 -35.76900 4.73900 1.000 55.96000 64 VAL C N 1
ATOM 2576 C CA . VAL D 2 64 ? -6.67400 -36.88500 4.33000 1.000 56.16000 64 VAL C CA 1
ATOM 2577 C C . VAL D 2 64 ? -7.22800 -36.60800 2.94400 1.000 56.61000 64 VAL C C 1
ATOM 2578 O O . VAL D 2 64 ? -7.77000 -35.52900 2.67300 1.000 57.60000 64 VAL C O 1
ATOM 2582 N N . ARG D 2 65 ? -7.08000 -37.58300 2.05800 1.000 54.04000 65 ARG C N 1
ATOM 2583 C CA . ARG D 2 65 ? -7.55900 -37.45100 0.69500 1.000 48.11000 65 ARG C CA 1
ATOM 2584 C C . ARG D 2 65 ? -8.84900 -38.19900 0.45300 1.000 55.02000 65 ARG C C 1
ATOM 2585 O O . ARG D 2 65 ? -9.63800 -37.78100 -0.40000 1.000 58.03000 65 ARG C O 1
ATOM 2593 N N . SER D 2 66 ? -9.08900 -39.29200 1.17600 1.000 56.79000 66 SER C N 1
ATOM 2594 C CA . SER D 2 66 ? -10.20100 -40.14400 0.78200 1.000 58.16000 66 SER C CA 1
ATOM 2595 C C . SER D 2 66 ? -10.50000 -41.14400 1.88900 1.000 58.63000 66 SER C C 1
ATOM 2596 O O . SER D 2 66 ? -9.59900 -41.58700 2.60800 1.000 59.45000 66 SER C O 1
ATOM 2599 N N . LEU D 2 67 ? -11.77800 -41.51300 1.98900 1.000 62.12000 67 LEU C N 1
ATOM 2600 C CA . LEU D 2 67 ? -12.29100 -42.32800 3.07700 1.000 61.67000 67 LEU C CA 1
ATOM 2601 C C . LEU D 2 67 ? -13.16300 -43.42600 2.47500 1.000 62.03000 67 LEU C C 1
ATOM 2602 O O . LEU D 2 67 ? -14.37600 -43.41100 2.61700 1.000 71.36000 67 LEU C O 1
ATOM 2607 N N . LYS D 2 68 ? -12.54700 -44.37800 1.79400 1.000 60.30000 68 LYS C N 1
ATOM 2608 C CA . LYS D 2 68 ? -13.25800 -45.48400 1.14000 1.000 61.55000 68 LYS C CA 1
ATOM 2609 C C . LYS D 2 68 ? -12.98700 -46.75300 1.91300 1.000 59.42000 68 LYS C C 1
ATOM 2610 O O . LYS D 2 68 ? -13.14000 -46.75000 3.13900 1.000 63.56000 68 LYS C O 1
ATOM 2616 N N . ASP D 2 69 ? -12.60900 -47.87300 1.28000 1.000 57.78000 69 ASP C N 1
ATOM 2617 C CA . ASP D 2 69 ? -12.16600 -49.02400 2.05300 1.000 62.79000 69 ASP C CA 1
ATOM 2618 C C . ASP D 2 69 ? -10.97000 -48.65100 2.91400 1.000 60.42000 69 ASP C C 1
ATOM 2619 O O . ASP D 2 69 ? -10.92100 -48.98700 4.09800 1.000 67.26000 69 ASP C O 1
ATOM 2624 N N . PHE D 2 70 ? -9.99700 -47.95700 2.33600 1.000 60.36000 70 PHE C N 1
ATOM 2625 C CA . PHE D 2 70 ? -8.83600 -47.46900 3.06200 1.000 65.19000 70 PHE C CA 1
ATOM 2626 C C . PHE D 2 70 ? -8.95400 -45.97200 3.26600 1.000 56.43000 70 PHE C C 1
ATOM 2627 O O . PHE D 2 70 ? -9.62300 -45.26800 2.51100 1.000 53.13000 70 PHE C O 1
ATOM 2635 N N . ILE D 2 71 ? -8.29200 -45.50300 4.30800 1.000 56.58000 71 ILE C N 1
ATOM 2636 C CA . ILE D 2 71 ? -8.10900 -44.08300 4.53400 1.000 55.97000 71 ILE C CA 1
ATOM 2637 C C . ILE D 2 71 ? -6.80600 -43.70500 3.84600 1.000 60.73000 71 ILE C C 1
ATOM 2638 O O . ILE D 2 71 ? -5.74100 -44.23600 4.18600 1.000 57.80000 71 ILE C O 1
ATOM 2643 N N . VAL D 2 72 ? -6.89500 -42.81700 2.85800 1.000 52.20000 72 VAL C N 1
ATOM 2644 C CA . VAL D 2 72 ? -5.74900 -42.41500 2.05600 1.000 54.72000 72 VAL C CA 1
ATOM 2645 C C . VAL D 2 72 ? -5.28500 -41.04700 2.52300 1.000 53.04000 72 VAL C C 1
ATOM 2646 O O . VAL D 2 72 ? -6.09400 -40.11500 2.62500 1.000 55.21000 72 VAL C O 1
ATOM 2650 N N . VAL D 2 73 ? -3.98200 -40.91700 2.78400 1.000 52.23000 73 VAL C N 1
ATOM 2651 C CA . VAL D 2 73 ? -3.39200 -39.68300 3.28700 1.000 56.76000 73 VAL C CA 1
ATOM 2652 C C . VAL D 2 73 ? -2.18800 -39.30800 2.42400 1.000 61.14000 73 VAL C C 1
ATOM 2653 O O . VAL D 2 73 ? -1.57800 -40.15200 1.76500 1.000 56.88000 73 VAL C O 1
ATOM 2657 N N . ASP D 2 74 ? -1.84900 -38.02000 2.43700 1.000 67.05000 74 ASP C N 1
ATOM 2658 C CA . ASP D 2 74 ? -0.70600 -37.47800 1.71000 1.000 68.45000 74 ASP C CA 1
ATOM 2659 C C . ASP D 2 74 ? 0.43100 -37.14500 2.67800 1.000 76.92000 74 ASP C C 1
ATOM 2660 O O . ASP D 2 74 ? 0.27200 -37.20100 3.89700 1.000 80.91000 74 ASP C O 1
ATOM 2665 N N . ARG D 2 75 ? 1.60400 -36.81600 2.11400 1.000 87.50000 75 ARG C N 1
ATOM 2666 C CA . ARG D 2 75 ? 2.70700 -36.26100 2.90100 1.000 90.73000 75 ARG C CA 1
ATOM 2667 C C . ARG D 2 75 ? 2.26200 -35.00000 3.63700 1.000 94.76000 75 ARG C C 1
ATOM 2668 O O . ARG D 2 75 ? 2.26000 -34.94500 4.87500 1.000 89.77000 75 ARG C O 1
ATOM 2676 N N . ARG D 2 76 ? 1.91800 -33.95700 2.88300 1.000 94.06000 76 ARG C N 1
ATOM 2677 C CA . ARG D 2 76 ? 1.24900 -32.78200 3.43600 1.000 90.57000 76 ARG C CA 1
ATOM 2678 C C . ARG D 2 76 ? -0.22400 -32.76900 3.01500 1.000 85.62000 76 ARG C C 1
ATOM 2679 O O . ARG D 2 76 ? -0.78300 -31.72900 2.66400 1.000 84.38000 76 ARG C O 1
ATOM 2687 N N . MET E 3 1 ? -30.31500 11.35400 28.80400 1.000 61.79000 1 MET D N 1
ATOM 2688 C CA . MET E 3 1 ? -30.55500 9.94100 28.54300 1.000 63.31000 1 MET D CA 1
ATOM 2689 C C . MET E 3 1 ? -30.93400 9.69800 27.08100 1.000 63.55000 1 MET D C 1
ATOM 2690 O O . MET E 3 1 ? -30.07800 9.33100 26.28300 1.000 64.13000 1 MET D O 1
ATOM 2695 N N . ILE E 3 2 ? -32.19000 9.93000 26.71300 1.000 61.64000 2 ILE D N 1
ATOM 2696 C CA . ILE E 3 2 ? -32.75000 9.44600 25.45900 1.000 52.46000 2 ILE D CA 1
ATOM 2697 C C . ILE E 3 2 ? -33.03900 10.61600 24.54300 1.000 53.27000 2 ILE D C 1
ATOM 2698 O O . ILE E 3 2 ? -33.73700 11.56100 24.92600 1.000 57.50000 2 ILE D O 1
ATOM 2703 N N . GLY E 3 3 ? -32.52100 10.54300 23.32600 1.000 50.02000 3 GLY D N 1
ATOM 2704 C CA . GLY E 3 3 ? -32.68600 11.63900 22.40000 1.000 44.52000 3 GLY D CA 1
ATOM 2705 C C . GLY E 3 3 ? -32.54800 11.17800 20.97200 1.000 54.75000 3 GLY D C 1
ATOM 2706 O O . GLY E 3 3 ? -32.55600 9.97500 20.69300 1.000 52.75000 3 GLY D O 1
ATOM 2707 N N . GLU E 3 4 ? -32.39700 12.12200 20.05700 1.000 48.63000 4 GLU D N 1
ATOM 2708 C CA . GLU E 3 4 ? -32.40600 11.80800 18.64200 1.000 49.69000 4 GLU D CA 1
ATOM 2709 C C . GLU E 3 4 ? -30.98300 11.74200 18.11200 1.000 51.41000 4 GLU D C 1
ATOM 2710 O O . GLU E 3 4 ? -30.10100 12.47200 18.56900 1.000 51.38000 4 GLU D O 1
ATOM 2716 N N . ILE E 3 5 ? -30.77400 10.83300 17.15400 1.000 46.79000 5 ILE D N 1
ATOM 2717 C CA . ILE E 3 5 ? -29.44200 10.54700 16.63100 1.000 48.81000 5 ILE D CA 1
ATOM 2718 C C . ILE E 3 5 ? -28.85000 11.79900 16.00800 1.000 50.80000 5 ILE D C 1
ATOM 2719 O O . ILE E 3 5 ? -27.63400 12.02700 16.07200 1.000 49.86000 5 ILE D O 1
ATOM 2724 N N . THR E 3 6 ? -29.70300 12.66400 15.45300 1.000 45.56000 6 THR D N 1
ATOM 2725 C CA . THR E 3 6 ? -29.22400 13.81800 14.70900 1.000 49.76000 6 THR D CA 1
ATOM 2726 C C . THR E 3 6 ? -28.49100 14.81100 15.58800 1.000 49.69000 6 THR D C 1
ATOM 2727 O O . THR E 3 6 ? -27.67100 15.58600 15.08600 1.000 49.87000 6 THR D O 1
ATOM 2731 N N . THR E 3 7 ? -28.73200 14.78400 16.88800 1.000 46.90000 7 THR D N 1
ATOM 2732 C CA . THR E 3 7 ? -28.01500 15.69700 17.75500 1.000 50.40000 7 THR D CA 1
ATOM 2733 C C . THR E 3 7 ? -26.51000 15.41800 17.79500 1.000 53.38000 7 THR D C 1
ATOM 2734 O O . THR E 3 7 ? -25.73900 16.33400 18.08600 1.000 54.25000 7 THR D O 1
ATOM 2738 N N . PHE E 3 8 ? -26.05800 14.20100 17.46000 1.000 56.84000 8 PHE D N 1
ATOM 2739 C CA . PHE E 3 8 ? -24.61400 13.95300 17.43300 1.000 51.74000 8 PHE D CA 1
ATOM 2740 C C . PHE E 3 8 ? -23.90000 14.77800 16.37300 1.000 48.32000 8 PHE D C 1
ATOM 2741 O O . PHE E 3 8 ? -22.72800 15.12400 16.54800 1.000 50.09000 8 PHE D O 1
ATOM 2749 N N . PHE E 3 9 ? -24.56900 15.07600 15.26500 1.000 48.54000 9 PHE D N 1
ATOM 2750 C CA . PHE E 3 9 ? -23.87100 15.57900 14.09000 1.000 53.78000 9 PHE D CA 1
ATOM 2751 C C . PHE E 3 9 ? -23.21300 16.91800 14.40000 1.000 51.79000 9 PHE D C 1
ATOM 2752 O O . PHE E 3 9 ? -23.84800 17.83000 14.93000 1.000 55.16000 9 PHE D O 1
ATOM 2760 N N . GLY E 3 10 ? -21.92100 17.02100 14.12800 1.000 50.69000 10 GLY D N 1
ATOM 2761 C CA . GLY E 3 10 ? -21.25600 18.27400 14.37000 1.000 41.02000 10 GLY D CA 1
ATOM 2762 C C . GLY E 3 10 ? -20.86900 18.54200 15.80400 1.000 49.46000 10 GLY D C 1
ATOM 2763 O O . GLY E 3 10 ? -20.21400 19.56400 16.06700 1.000 50.29000 10 GLY D O 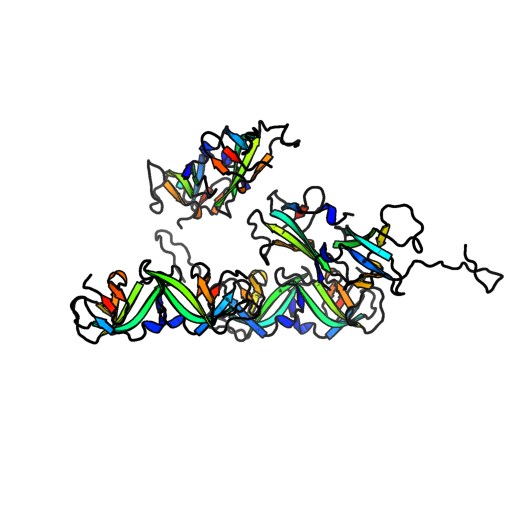1
ATOM 2764 N N . MET E 3 11 ? -21.22600 17.67100 16.74600 1.000 46.61000 11 MET D N 1
ATOM 2765 C CA . MET E 3 11 ? -20.74000 17.89400 18.09800 1.000 43.19000 11 MET D CA 1
ATOM 2766 C C . MET E 3 11 ? -19.23600 17.71500 18.16100 1.000 46.38000 11 MET D C 1
ATOM 2767 O O . MET E 3 11 ? -18.65400 16.83200 17.51800 1.000 49.11000 11 MET D O 1
ATOM 2772 N N . ARG E 3 12 ? -18.62200 18.53200 19.00100 1.000 47.47000 12 ARG D N 1
ATOM 2773 C CA . ARG E 3 12 ? -17.20000 18.46100 19.26400 1.000 43.42000 12 ARG D CA 1
ATOM 2774 C C . ARG E 3 12 ? -16.90600 17.37300 20.28300 1.000 49.74000 12 ARG D C 1
ATOM 2775 O O . ARG E 3 12 ? -17.64700 17.19300 21.26000 1.000 44.07000 12 ARG D O 1
ATOM 2783 N N . VAL E 3 13 ? -15.81700 16.64600 20.04100 1.000 46.65000 13 VAL D N 1
ATOM 2784 C CA . VAL E 3 13 ? -15.38500 15.53700 20.87500 1.000 43.76000 13 VAL D CA 1
ATOM 2785 C C . VAL E 3 13 ? -14.09600 15.93900 21.57700 1.000 47.51000 13 VAL D C 1
ATOM 2786 O O . VAL E 3 13 ? -13.16200 16.44000 20.94100 1.000 44.93000 13 VAL D O 1
ATOM 2790 N N . PHE E 3 14 ? -14.05900 15.73800 22.88800 1.000 47.03000 14 PHE D N 1
ATOM 2791 C CA . PHE E 3 14 ? -12.89300 15.98200 23.71400 1.000 45.66000 14 PHE D CA 1
ATOM 2792 C C . PHE E 3 14 ? -12.60300 14.73800 24.53300 1.000 49.58000 14 PHE D C 1
ATOM 2793 O O . PHE E 3 14 ? -13.49300 13.92600 24.81000 1.000 51.74000 14 PHE D O 1
ATOM 2801 N N . THR E 3 15 ? -11.35400 14.60400 24.93700 1.000 46.75000 15 THR D N 1
ATOM 2802 C CA . THR E 3 15 ? -11.01000 13.56800 25.88700 1.000 52.08000 15 THR D CA 1
ATOM 2803 C C . THR E 3 15 ? -11.16500 14.11200 27.29700 1.000 55.72000 15 THR D C 1
ATOM 2804 O O . THR E 3 15 ? -11.23800 15.32400 27.51500 1.000 52.58000 15 THR D O 1
ATOM 2808 N N . ASP E 3 16 ? -11.18900 13.20500 28.26700 1.000 54.72000 16 ASP D N 1
ATOM 2809 C CA . ASP E 3 16 ? -11.33400 13.64800 29.64300 1.000 53.25000 16 ASP D CA 1
ATOM 2810 C C . ASP E 3 16 ? -10.06500 14.28400 30.20100 1.000 53.57000 16 ASP D C 1
ATOM 2811 O O . ASP E 3 16 ? -10.05400 14.68100 31.37000 1.000 56.71000 16 ASP D O 1
ATOM 2816 N N . GLU E 3 17 ? -9.00400 14.41000 29.41000 1.000 56.98000 17 GLU D N 1
ATOM 2817 C CA . GLU E 3 17 ? -7.93200 15.33500 29.75400 1.000 57.50000 17 GLU D CA 1
ATOM 2818 C C . GLU E 3 17 ? -8.10200 16.68400 29.06900 1.000 55.58000 17 GLU D C 1
ATOM 2819 O O . GLU E 3 17 ? -7.19800 17.52200 29.13500 1.000 54.04000 17 GLU D O 1
ATOM 2825 N N . GLY E 3 18 ? -9.25000 16.92000 28.43700 1.000 54.12000 18 GLY D N 1
ATOM 2826 C CA . GLY E 3 18 ? -9.51900 18.19200 27.80300 1.000 47.68000 18 GLY D CA 1
ATOM 2827 C C . GLY E 3 18 ? -8.86300 18.39200 26.46200 1.000 46.23000 18 GLY D C 1
ATOM 2828 O O . GLY E 3 18 ? -8.78200 19.53100 25.99000 1.000 50.97000 18 GLY D O 1
ATOM 2829 N N . ARG E 3 19 ? -8.38100 17.33600 25.82900 1.000 52.28000 19 ARG D N 1
ATOM 2830 C CA . ARG E 3 19 ? -7.77400 17.46300 24.51900 1.000 53.19000 19 ARG D CA 1
ATOM 2831 C C . ARG E 3 19 ? -8.86300 17.35400 23.46500 1.000 49.99000 19 ARG D C 1
ATOM 2832 O O . ARG E 3 19 ? -9.74300 16.49600 23.56000 1.000 51.92000 19 ARG D O 1
ATOM 2840 N N . TYR E 3 20 ? -8.79900 18.23100 22.47200 1.000 48.76000 20 TYR D N 1
ATOM 2841 C CA . TYR E 3 20 ? -9.74600 18.22000 21.36900 1.000 54.31000 20 TYR D CA 1
ATOM 2842 C C . TYR E 3 20 ? -9.45500 17.08400 20.39700 1.000 56.07000 20 TYR D C 1
ATOM 2843 O O . TYR E 3 20 ? -8.30300 16.82200 20.04700 1.000 59.64000 20 TYR D O 1
ATOM 2852 N N . VAL E 3 21 ? -10.50700 16.42000 19.94200 1.000 54.98000 21 VAL D N 1
ATOM 2853 C CA . VAL E 3 21 ? -10.38400 15.26400 19.06800 1.000 54.21000 21 VAL D CA 1
ATOM 2854 C C . VAL E 3 21 ? -10.88700 15.57000 17.66100 1.000 58.42000 21 VAL D C 1
ATOM 2855 O O . VAL E 3 21 ? -10.23400 15.23800 16.67300 1.000 61.69000 21 VAL D O 1
ATOM 2859 N N . GLY E 3 22 ? -12.02300 16.23500 17.55000 1.000 55.18000 22 GLY D N 1
ATOM 2860 C CA . GLY E 3 22 ? -12.58600 16.54600 16.25700 1.000 53.66000 22 GLY D CA 1
ATOM 2861 C C . GLY E 3 22 ? -14.08900 16.66500 16.37300 1.000 57.43000 22 GLY D C 1
ATOM 2862 O O . GLY E 3 22 ? -14.64500 16.68900 17.46500 1.000 57.61000 22 GLY D O 1
ATOM 2863 N N . ARG E 3 23 ? -14.74000 16.73800 15.22200 1.000 57.69000 23 ARG D N 1
ATOM 2864 C CA . ARG E 3 23 ? -16.18400 16.84200 15.17400 1.000 53.74000 23 ARG D CA 1
ATOM 2865 C C . ARG E 3 23 ? -16.79600 15.56200 14.64600 1.000 54.49000 23 ARG D C 1
ATOM 2866 O O . ARG E 3 23 ? -16.20800 14.86900 13.81600 1.000 56.31000 23 ARG D O 1
ATOM 2874 N N . VAL E 3 24 ? -17.99500 15.26600 15.13200 1.000 53.59000 24 VAL D N 1
ATOM 2875 C CA . VAL E 3 24 ? -18.73200 14.09800 14.67000 1.000 54.21000 24 VAL D CA 1
ATOM 2876 C C . VAL E 3 24 ? -19.25700 14.41700 13.27700 1.000 56.66000 24 VAL D C 1
ATOM 2877 O O . VAL E 3 24 ? -20.04500 15.35200 13.09700 1.000 53.46000 24 VAL D O 1
ATOM 2881 N N . GLU E 3 25 ? -18.77700 13.66200 12.28700 1.000 58.56000 25 GLU D N 1
ATOM 2882 C CA . GLU E 3 25 ? -19.33900 13.66800 10.94500 1.000 56.90000 25 GLU D CA 1
ATOM 2883 C C . GLU E 3 25 ? -20.50600 12.69400 10.80000 1.000 55.65000 25 GLU D C 1
ATOM 2884 O O . GLU E 3 25 ? -21.40200 12.93700 9.98500 1.000 53.68000 25 GLU D O 1
ATOM 2890 N N . ASP E 3 26 ? -20.53400 11.60300 11.56500 1.000 55.56000 26 ASP D N 1
ATOM 2891 C CA . ASP E 3 26 ? -21.56500 10.59600 11.32900 1.000 52.80000 26 ASP D CA 1
ATOM 2892 C C . ASP E 3 26 ? -21.57600 9.61900 12.49900 1.000 53.34000 26 ASP D C 1
ATOM 2893 O O . ASP E 3 26 ? -20.65300 9.58300 13.31500 1.000 52.19000 26 ASP D O 1
ATOM 2898 N N . VAL E 3 27 ? -22.64400 8.83600 12.58200 1.000 52.43000 27 VAL D N 1
ATOM 2899 C CA . VAL E 3 27 ? -22.81700 7.85900 13.64300 1.000 51.86000 27 VAL D CA 1
ATOM 2900 C C . VAL E 3 27 ? -22.99100 6.49100 13.01100 1.000 48.03000 27 VAL D C 1
ATOM 2901 O O . VAL E 3 27 ? -23.73900 6.35000 12.03900 1.000 56.86000 27 VAL D O 1
ATOM 2905 N N . ILE E 3 28 ? -22.32200 5.48300 13.57600 1.000 53.09000 28 ILE D N 1
ATOM 2906 C CA . ILE E 3 28 ? -22.23400 4.13700 13.00300 1.000 49.87000 28 ILE D CA 1
ATOM 2907 C C . ILE E 3 28 ? -23.10800 3.18500 13.81200 1.000 49.42000 28 ILE D C 1
ATOM 2908 O O . ILE E 3 28 ? -22.84700 2.95300 14.99900 1.000 47.86000 28 ILE D O 1
ATOM 2913 N N . LEU E 3 29 ? -24.09000 2.57400 13.15500 1.000 47.91000 29 LEU D N 1
ATOM 2914 C CA . LEU E 3 29 ? -25.08800 1.73200 13.80300 1.000 49.84000 29 LEU D CA 1
ATOM 2915 C C . LEU E 3 29 ? -24.84600 0.25200 13.51500 1.000 57.53000 29 LEU D C 1
ATOM 2916 O O . LEU E 3 29 ? -24.40300 -0.11800 12.42300 1.000 52.02000 29 LEU D O 1
ATOM 2921 N N . ASP E 3 30 ? -25.18300 -0.59600 14.49900 1.000 58.84000 30 ASP D N 1
ATOM 2922 C CA . ASP E 3 30 ? -25.21600 -2.05600 14.35800 1.000 59.33000 30 ASP D CA 1
ATOM 2923 C C . ASP E 3 30 ? -26.65900 -2.53300 14.50000 1.000 57.38000 30 ASP D C 1
ATOM 2924 O O . ASP E 3 30 ? -27.23200 -2.47700 15.59200 1.000 62.16000 30 ASP D O 1
ATOM 2929 N N . GLN E 3 31 ? -27.23000 -3.03600 13.40700 1.000 58.83000 31 GLN D N 1
ATOM 2930 C CA . GLN E 3 31 ? -28.58200 -3.58300 13.46300 1.000 63.05000 31 GLN D CA 1
ATOM 2931 C C . GLN E 3 31 ? -28.66300 -4.76000 14.43000 1.000 71.72000 31 GLN D C 1
ATOM 2932 O O . GLN E 3 31 ? -29.62400 -4.86800 15.20300 1.000 65.87000 31 GLN D O 1
ATOM 2938 N N . ASN E 3 32 ? -27.64700 -5.63300 14.41900 1.000 74.08000 32 ASN D N 1
ATOM 2939 C CA . ASN E 3 32 ? -27.66300 -6.84900 15.23100 1.000 72.37000 32 ASN D CA 1
ATOM 2940 C C . ASN E 3 32 ? -27.81800 -6.53200 16.71200 1.000 67.76000 32 ASN D C 1
ATOM 2941 O O . ASN E 3 32 ? -28.77600 -6.96600 17.36200 1.000 65.62000 32 ASN D O 1
ATOM 2946 N N . THR E 3 33 ? -26.86700 -5.78500 17.26400 1.000 67.07000 33 THR D N 1
ATOM 2947 C CA . THR E 3 33 ? -26.86800 -5.43200 18.67600 1.000 65.41000 33 THR D CA 1
ATOM 2948 C C . THR E 3 33 ? -27.84600 -4.31900 19.02500 1.000 63.64000 33 THR D C 1
ATOM 2949 O O . THR E 3 33 ? -28.11800 -4.12300 20.21500 1.000 60.36000 33 THR D O 1
ATOM 2953 N N . LYS E 3 34 ? -28.37800 -3.60000 18.02900 1.000 60.94000 34 LYS D N 1
ATOM 2954 C CA . LYS E 3 34 ? -29.32600 -2.50900 18.25700 1.000 57.86000 34 LYS D CA 1
ATOM 2955 C C . LYS E 3 34 ? -28.64200 -1.38900 19.03300 1.000 53.69000 34 LYS D C 1
ATOM 2956 O O . LYS E 3 34 ? -29.10900 -0.96600 20.09200 1.000 52.80000 34 LYS D O 1
ATOM 2962 N N . SER E 3 35 ? -27.50300 -0.93400 18.51200 1.000 51.13000 35 SER D N 1
ATOM 2963 C CA . SER E 3 35 ? -26.65200 -0.03200 19.26400 1.000 50.13000 35 SER D CA 1
ATOM 2964 C C . SER E 3 35 ? -25.77700 0.77100 18.31700 1.000 47.83000 35 SER D C 1
ATOM 2965 O O . SER E 3 35 ? -25.55600 0.39700 17.16100 1.000 49.24000 35 SER D O 1
ATOM 2968 N N . ILE E 3 36 ? -25.29400 1.89100 18.83300 1.000 48.78000 36 ILE D N 1
ATOM 2969 C CA . ILE E 3 36 ? -24.27400 2.68800 18.16400 1.000 49.48000 36 ILE D CA 1
ATOM 2970 C C . ILE E 3 36 ? -22.93500 1.99400 18.34900 1.000 49.79000 36 ILE D C 1
ATOM 2971 O O . ILE E 3 36 ? -22.56400 1.61200 19.46700 1.000 53.82000 36 ILE D O 1
ATOM 2976 N N . ARG E 3 37 ? -22.21900 1.80500 17.25200 1.000 47.24000 37 ARG D N 1
ATOM 2977 C CA . ARG E 3 37 ? -20.91000 1.18300 17.31800 1.000 48.93000 37 ARG D CA 1
ATOM 2978 C C . ARG E 3 37 ? -19.81300 2.21700 17.41100 1.000 51.18000 37 ARG D C 1
ATOM 2979 O O . ARG E 3 37 ? -18.85600 2.04200 18.17100 1.000 48.98000 37 ARG D O 1
ATOM 2987 N N . GLY E 3 38 ? -19.94100 3.31200 16.67800 1.000 50.82000 38 GLY D N 1
ATOM 2988 C CA . GLY E 3 38 ? -18.92300 4.32400 16.81300 1.000 52.18000 38 GLY D CA 1
ATOM 2989 C C . GLY E 3 38 ? -19.45200 5.67400 16.40500 1.000 52.98000 38 GLY D C 1
ATOM 2990 O O . GLY E 3 38 ? -20.61300 5.83300 16.02500 1.000 54.62000 38 GLY D O 1
ATOM 2991 N N . LEU E 3 39 ? -18.56400 6.65100 16.50300 1.000 57.60000 39 LEU D N 1
ATOM 2992 C CA . LEU E 3 39 ? -18.78500 7.98600 15.98300 1.000 51.20000 39 LEU D CA 1
ATOM 2993 C C . LEU E 3 39 ? -17.72700 8.21100 14.92200 1.000 51.68000 39 LEU D C 1
ATOM 2994 O O . LEU E 3 39 ? -16.55200 7.93300 15.16000 1.000 53.09000 39 LEU D O 1
ATOM 2999 N N . ALA E 3 40 ? -18.13100 8.68000 13.75000 1.000 53.38000 40 ALA D N 1
ATOM 3000 C CA . ALA E 3 40 ? -17.17300 8.97400 12.69600 1.000 54.72000 40 ALA D CA 1
ATOM 3001 C C . ALA E 3 40 ? -16.74400 10.43300 12.80100 1.000 57.72000 40 ALA D C 1
ATOM 3002 O O . ALA E 3 40 ? -17.59200 11.33100 12.83200 1.000 57.60000 40 ALA D O 1
ATOM 3004 N N . ILE E 3 41 ? -15.42900 10.65900 12.85900 1.000 60.07000 41 ILE D N 1
ATOM 3005 C CA . ILE E 3 41 ? -14.84000 11.96900 13.12000 1.000 62.89000 41 ILE D CA 1
ATOM 3006 C C . ILE E 3 41 ? -14.01400 12.40500 11.91800 1.000 70.56000 41 ILE D C 1
ATOM 3007 O O . ILE E 3 41 ? -13.29400 11.59800 11.32400 1.000 77.33000 41 ILE D O 1
ATOM 3012 N N . SER E 3 42 ? -14.10500 13.68400 11.57200 1.000 74.00000 42 SER D N 1
ATOM 3013 C CA . SER E 3 42 ? -13.07800 14.33200 10.76200 1.000 83.48000 42 SER D CA 1
ATOM 3014 C C . SER E 3 42 ? -12.82200 15.70000 11.38400 1.000 87.13000 42 SER D C 1
ATOM 3015 O O . SER E 3 42 ? -13.23700 15.96100 12.52000 1.000 80.24000 42 SER D O 1
ATOM 3018 N N . ASP E 3 43 ? -12.15700 16.58800 10.64100 1.000 91.59000 43 ASP D N 1
ATOM 3019 C CA . ASP E 3 43 ? -11.55100 17.78900 11.22700 1.000 90.77000 43 ASP D CA 1
ATOM 3020 C C . ASP E 3 43 ? -10.85000 17.39500 12.52200 1.000 87.05000 43 ASP D C 1
ATOM 3021 O O . ASP E 3 43 ? -11.12100 17.90800 13.61000 1.000 86.08000 43 ASP D O 1
ATOM 3026 N N . TYR E 3 44 ? -9.94600 16.44200 12.36300 1.000 84.03000 44 TYR D N 1
ATOM 3027 C CA . TYR E 3 44 ? -9.60300 15.47800 13.39000 1.000 85.09000 44 TYR D CA 1
ATOM 3028 C C . TYR E 3 44 ? -8.16000 15.73500 13.81800 1.000 88.51000 44 TYR D C 1
ATOM 3029 O O . TYR E 3 44 ? -7.32600 16.16500 13.00600 1.000 88.87000 44 TYR D O 1
ATOM 3038 N N . ASN E 3 45 ? -7.88500 15.58700 15.11300 1.000 85.90000 45 ASN D N 1
ATOM 3039 C CA . ASN E 3 45 ? -6.66400 16.19000 15.64100 1.000 86.52000 45 ASN D CA 1
ATOM 3040 C C . ASN E 3 45 ? -5.46400 15.38400 15.17900 1.000 94.44000 45 ASN D C 1
ATOM 3041 O O . ASN E 3 45 ? -5.08800 14.37500 15.78200 1.000 91.15000 45 ASN D O 1
ATOM 3046 N N . LYS E 3 46 ? -4.84600 15.85000 14.10500 1.000 96.97000 46 LYS D N 1
ATOM 3047 C CA . LYS E 3 46 ? -3.60700 15.28000 13.59900 1.000 92.52000 46 LYS D CA 1
ATOM 3048 C C . LYS E 3 46 ? -2.46600 15.31600 14.62600 1.000 95.86000 46 LYS D C 1
ATOM 3049 O O . LYS E 3 46 ? -1.43700 14.69700 14.36300 1.000 98.09000 46 LYS D O 1
ATOM 3055 N N . ALA E 3 47 ? -2.65300 15.97100 15.77900 1.000 97.91000 47 ALA D N 1
ATOM 3056 C CA . ALA E 3 47 ? -1.74300 15.90600 16.91700 1.000 98.81000 47 ALA D CA 1
ATOM 3057 C C . ALA E 3 47 ? -1.95500 14.67200 17.79100 1.000 98.99000 47 ALA D C 1
ATOM 3058 O O . ALA E 3 47 ? -0.97800 14.01800 18.16700 1.000 101.05000 47 ALA D O 1
ATOM 3060 N N . LEU E 3 48 ? -3.20500 14.34600 18.14900 1.000 97.61000 48 LEU D N 1
ATOM 3061 C CA . LEU E 3 48 ? -3.45300 13.10600 18.88400 1.000 95.77000 48 LEU D CA 1
ATOM 3062 C C . LEU E 3 48 ? -3.45600 11.87900 17.98000 1.000 95.55000 48 LEU D C 1
ATOM 3063 O O . LEU E 3 48 ? -3.02400 10.80400 18.40600 1.000 96.87000 48 LEU D O 1
ATOM 3068 N N . ILE E 3 49 ? -3.93500 12.00100 16.74800 1.000 97.59000 49 ILE D N 1
ATOM 3069 C CA . ILE E 3 49 ? -4.11200 10.85200 15.86600 1.000 100.06000 49 ILE D CA 1
ATOM 3070 C C . ILE E 3 49 ? -3.05900 10.89800 14.76700 1.000 104.53000 49 ILE D C 1
ATOM 3071 O O . ILE E 3 49 ? -2.89200 11.92400 14.09500 1.000 104.32000 49 ILE D O 1
ATOM 3076 N N . ASP E 3 50 ? -2.34000 9.78600 14.59700 1.000 106.58000 50 ASP D N 1
ATOM 3077 C CA . ASP E 3 50 ? -1.54000 9.52500 13.40200 1.000 107.66000 50 ASP D CA 1
ATOM 3078 C C . ASP E 3 50 ? -2.38900 8.64400 12.49400 1.000 110.90000 50 ASP D C 1
ATOM 3079 O O . ASP E 3 50 ? -2.49300 7.43200 12.70600 1.000 110.81000 50 ASP D O 1
ATOM 3084 N N . SER E 3 51 ? -3.01400 9.25200 11.49000 1.000 107.93000 51 SER D N 1
ATOM 3085 C CA . SER E 3 51 ? -3.81800 8.47600 10.55900 1.000 109.64000 51 SER D CA 1
ATOM 3086 C C . SER E 3 51 ? -3.90300 9.21200 9.23600 1.000 107.92000 51 SER D C 1
ATOM 3087 O O . SER E 3 51 ? -4.28300 10.38700 9.18700 1.000 104.02000 51 SER D O 1
ATOM 3090 N N . HIS E 3 52 ? -3.53400 8.50000 8.17400 1.000 109.34000 52 HIS D N 1
ATOM 3091 C CA . HIS E 3 52 ? -3.68700 9.01300 6.82500 1.000 110.84000 52 HIS D CA 1
ATOM 3092 C C . HIS E 3 52 ? -5.15500 9.24600 6.48200 1.000 106.78000 52 HIS D C 1
ATOM 3093 O O . HIS E 3 52 ? -5.46000 10.10900 5.65400 1.000 99.29000 52 HIS D O 1
ATOM 3100 N N . ALA E 3 53 ? -6.06100 8.52000 7.13400 1.000 104.88000 53 ALA D N 1
ATOM 3101 C CA . ALA E 3 53 ? -7.41700 8.32500 6.64200 1.000 99.47000 53 ALA D CA 1
ATOM 3102 C C . ALA E 3 53 ? -8.18100 9.64100 6.56500 1.000 99.91000 53 ALA D C 1
ATOM 3103 O O . ALA E 3 53 ? -7.80800 10.64900 7.16900 1.000 102.42000 53 ALA D O 1
ATOM 3105 N N . LYS E 3 54 ? -9.26600 9.61600 5.78400 1.000 99.09000 54 LYS D N 1
ATOM 3106 C CA . LYS E 3 54 ? -10.18600 10.74700 5.73800 1.000 100.67000 54 LYS D CA 1
ATOM 3107 C C . LYS E 3 54 ? -10.83700 10.97000 7.09600 1.000 97.42000 54 LYS D C 1
ATOM 3108 O O . LYS E 3 54 ? -11.17900 12.10600 7.45100 1.000 96.13000 54 LYS D O 1
ATOM 3114 N N . GLY E 3 55 ? -11.00000 9.90200 7.86800 1.000 95.51000 55 GLY D N 1
ATOM 3115 C CA . GLY E 3 55 ? -11.56000 10.00100 9.19700 1.000 85.77000 55 GLY D CA 1
ATOM 3116 C C . GLY E 3 55 ? -11.35700 8.70500 9.94200 1.000 84.17000 55 GLY D C 1
ATOM 3117 O O . GLY E 3 55 ? -11.14100 7.64200 9.34500 1.000 84.44000 55 GLY D O 1
ATOM 3118 N N . VAL E 3 56 ? -11.41600 8.81000 11.26300 1.000 77.73000 56 VAL D N 1
ATOM 3119 C CA . VAL E 3 56 ? -11.35100 7.65600 12.13500 1.000 64.64000 56 VAL D CA 1
ATOM 3120 C C . VAL E 3 56 ? -12.70600 7.46600 12.79200 1.000 63.17000 56 VAL D C 1
ATOM 3121 O O . VAL E 3 56 ? -13.59500 8.31300 12.70700 1.000 68.25000 56 VAL D O 1
ATOM 3125 N N . ILE E 3 57 ? -12.84900 6.33600 13.47300 1.000 62.96000 57 ILE D N 1
ATOM 3126 C CA . ILE E 3 57 ? -14.07800 5.95700 14.14800 1.000 56.49000 57 ILE D CA 1
ATOM 3127 C C . ILE E 3 57 ? -13.74900 5.70700 15.60900 1.000 54.73000 57 ILE D C 1
ATOM 3128 O O . ILE E 3 57 ? -12.89300 4.87300 15.92800 1.000 57.91000 57 ILE D O 1
ATOM 3133 N N . ILE E 3 58 ? -14.41200 6.44400 16.48700 1.000 54.24000 58 ILE D N 1
ATOM 3134 C CA . ILE E 3 58 ? -14.24400 6.29800 17.92700 1.000 49.39000 58 ILE D CA 1
ATOM 3135 C C . ILE E 3 58 ? -15.25500 5.26200 18.39800 1.000 50.17000 58 ILE D C 1
ATOM 3136 O O . ILE E 3 58 ? -16.45700 5.44800 18.16700 1.000 53.82000 58 ILE D O 1
ATOM 3141 N N . PRO E 3 59 ? -14.83100 4.16400 19.02600 1.000 57.15000 59 PRO D N 1
ATOM 3142 C CA . PRO E 3 59 ? -15.81600 3.20800 19.54300 1.000 51.60000 59 PRO D CA 1
ATOM 3143 C C . PRO E 3 59 ? -16.64100 3.87000 20.62500 1.000 47.91000 59 PRO D C 1
ATOM 3144 O O . PRO E 3 59 ? -16.12400 4.64800 21.42600 1.000 50.68000 59 PRO D O 1
ATOM 3148 N N . TYR E 3 60 ? -17.93500 3.55100 20.64300 1.000 45.11000 60 TYR D N 1
ATOM 3149 C CA . TYR E 3 60 ? -18.84800 4.22900 21.54500 1.000 48.31000 60 TYR D CA 1
ATOM 3150 C C . TYR E 3 60 ? -18.56200 3.88200 22.99800 1.000 50.99000 60 TYR D C 1
ATOM 3151 O O . TYR E 3 60 ? -18.88900 4.67400 23.89100 1.000 46.50000 60 TYR D O 1
ATOM 3160 N N . ARG E 3 61 ? -17.93300 2.73200 23.25000 1.000 54.88000 61 ARG D N 1
ATOM 3161 C CA . ARG E 3 61 ? -17.62900 2.31900 24.61200 1.000 49.81000 61 ARG D CA 1
ATOM 3162 C C . ARG E 3 61 ? -16.58800 3.19400 25.28300 1.000 47.53000 61 ARG D C 1
ATOM 3163 O O . ARG E 3 61 ? -16.32900 2.99700 26.47300 1.000 53.38000 61 ARG D O 1
ATOM 3171 N N . VAL E 3 62 ? -15.96400 4.14000 24.58100 1.000 45.94000 62 VAL D N 1
ATOM 3172 C CA . VAL E 3 62 ? -15.12300 5.08800 25.29800 1.000 49.41000 62 VAL D CA 1
ATOM 3173 C C . VAL E 3 62 ? -15.82400 6.41500 25.52700 1.000 49.60000 62 VAL D C 1
ATOM 3174 O O . VAL E 3 62 ? -15.23700 7.31700 26.13400 1.000 51.71000 62 VAL D O 1
ATOM 3178 N N . VAL E 3 63 ? -17.06800 6.55700 25.07800 1.000 47.75000 63 VAL D N 1
ATOM 3179 C CA . VAL E 3 63 ? -17.83300 7.77300 25.33000 1.000 48.14000 63 VAL D CA 1
ATOM 3180 C C . VAL E 3 63 ? -18.24700 7.81500 26.79500 1.000 51.04000 63 VAL D C 1
ATOM 3181 O O . VAL E 3 63 ? -18.91800 6.90200 27.29200 1.000 55.50000 63 VAL D O 1
ATOM 3185 N N . LYS E 3 64 ? -17.86700 8.89300 27.48500 1.000 51.25000 64 LYS D N 1
ATOM 3186 C CA . LYS E 3 64 ? -18.21400 9.11700 28.88400 1.000 44.93000 64 LYS D CA 1
ATOM 3187 C C . LYS E 3 64 ? -19.40200 10.04300 29.07500 1.000 46.27000 64 LYS D C 1
ATOM 3188 O O . LYS E 3 64 ? -20.14700 9.89100 30.04900 1.000 47.26000 64 LYS D O 1
ATOM 3194 N N . ALA E 3 65 ? -19.59100 11.02200 28.20100 1.000 47.18000 65 ALA D N 1
ATOM 3195 C CA . ALA E 3 65 ? -20.74000 11.88700 28.38500 1.000 45.41000 65 ALA D CA 1
ATOM 3196 C C . ALA E 3 65 ? -21.02700 12.58700 27.08500 1.000 42.79000 65 ALA D C 1
ATOM 3197 O O . ALA E 3 65 ? -20.12300 12.85800 26.29500 1.000 45.95000 65 ALA D O 1
ATOM 3199 N N . VAL E 3 66 ? -22.30600 12.85200 26.87000 1.000 46.73000 66 VAL D N 1
ATOM 3200 C CA . VAL E 3 66 ? -22.78800 13.57800 25.71500 1.000 51.51000 66 VAL D CA 1
ATOM 3201 C C . VAL E 3 66 ? -23.55000 14.77400 26.26400 1.000 52.19000 66 VAL D C 1
ATOM 3202 O O . VAL E 3 66 ? -24.64800 14.61100 26.80600 1.000 52.18000 66 VAL D O 1
ATOM 3206 N N . GLY E 3 67 ? -22.96300 15.96600 26.15700 1.000 51.66000 67 GLY D N 1
ATOM 3207 C CA . GLY E 3 67 ? -23.62600 17.18500 26.59000 1.000 49.61000 67 GLY D CA 1
ATOM 3208 C C . GLY E 3 67 ? -23.65200 18.24300 25.50600 1.000 47.13000 67 GLY D C 1
ATOM 3209 O O . GLY E 3 67 ? -24.13800 17.99500 24.40400 1.000 55.29000 67 GLY D O 1
ATOM 3210 N N . ASP E 3 68 ? -23.15100 19.43900 25.81100 1.000 47.42000 68 ASP D N 1
ATOM 3211 C CA . ASP E 3 68 ? -22.83600 20.41000 24.77100 1.000 46.28000 68 ASP D CA 1
ATOM 3212 C C . ASP E 3 68 ? -21.67200 19.94200 23.91000 1.000 48.30000 68 ASP D C 1
ATOM 3213 O O . ASP E 3 68 ? -21.54300 20.37900 22.76100 1.000 50.37000 68 ASP D O 1
ATOM 3218 N N . ILE E 3 69 ? -20.84000 19.05100 24.45400 1.000 41.44000 69 ILE D N 1
ATOM 3219 C CA . ILE E 3 69 ? -19.75200 18.38500 23.76100 1.000 38.98000 69 ILE D CA 1
ATOM 3220 C C . ILE E 3 69 ? -19.79700 16.91700 24.15600 1.000 46.80000 69 ILE D C 1
ATOM 3221 O O . ILE E 3 69 ? -20.50900 16.52000 25.07800 1.000 46.05000 69 ILE D O 1
ATOM 3226 N N . ILE E 3 70 ? -18.98900 16.11200 23.48000 1.000 47.61000 70 ILE D N 1
ATOM 3227 C CA . ILE E 3 70 ? -18.81300 14.71100 23.82500 1.000 40.61000 70 ILE D CA 1
ATOM 3228 C C . ILE E 3 70 ? -17.47100 14.57800 24.52100 1.000 43.85000 70 ILE D C 1
ATOM 3229 O O . ILE E 3 70 ? -16.48100 15.16200 24.07500 1.000 44.95000 70 ILE D O 1
ATOM 3234 N N . ILE E 3 71 ? -17.44300 13.85300 25.63700 1.000 41.56000 71 ILE D N 1
ATOM 3235 C CA . ILE E 3 71 ? -16.21400 13.55500 26.35700 1.000 41.54000 71 ILE D CA 1
ATOM 3236 C C . ILE E 3 71 ? -15.96600 12.06100 26.26100 1.000 45.42000 71 ILE D C 1
ATOM 3237 O O . ILE E 3 71 ? -16.88600 11.26300 26.47100 1.000 46.23000 71 ILE D O 1
ATOM 3242 N N . ILE E 3 72 ? -14.73100 11.68100 25.93800 1.000 48.34000 72 ILE D N 1
ATOM 3243 C CA . ILE E 3 72 ? -14.35700 10.28700 25.75300 1.000 43.02000 72 ILE D CA 1
ATOM 3244 C C . ILE E 3 72 ? -13.16900 10.00100 26.65400 1.000 49.08000 72 ILE D C 1
ATOM 3245 O O . ILE E 3 72 ? -12.41600 10.90000 27.01800 1.000 50.24000 72 ILE D O 1
ATOM 3250 N N . LYS E 3 73 ? -13.01000 8.73500 27.02400 1.000 51.80000 73 LYS D N 1
ATOM 3251 C CA . LYS E 3 73 ? -11.78300 8.32400 27.68900 1.000 54.05000 73 LYS D CA 1
ATOM 3252 C C . LYS E 3 73 ? -10.59300 8.71000 26.82200 1.000 59.68000 73 LYS D C 1
ATOM 3253 O O . LYS E 3 73 ? -10.66200 8.64600 25.59200 1.000 58.45000 73 LYS D O 1
ATOM 3259 N N . ASP E 3 74 ? -9.49500 9.12600 27.46300 1.000 59.70000 74 ASP D N 1
ATOM 3260 C CA . ASP E 3 74 ? -8.31700 9.57200 26.72000 1.000 59.19000 74 ASP D CA 1
ATOM 3261 C C . ASP E 3 74 ? -7.42500 8.39200 26.37400 1.000 66.43000 74 ASP D C 1
ATOM 3262 O O . ASP E 3 74 ? -6.98200 7.65000 27.25800 1.000 68.62000 74 ASP D O 1
ATOM 3267 N N . LEU E 3 75 ? -7.15100 8.24700 25.08100 1.000 76.96000 75 LEU D N 1
ATOM 3268 C CA . LEU E 3 75 ? -6.40300 7.14000 24.51000 1.000 75.21000 75 LEU D CA 1
ATOM 3269 C C . LEU E 3 75 ? -4.94300 7.51600 24.32100 1.000 73.26000 75 LEU D C 1
ATOM 3270 O O . LEU E 3 75 ? -4.60100 8.17700 23.33700 1.000 76.66000 75 LEU D O 1
ATOM 3275 N N . TYR F 2 2 ? -23.56100 -1.46000 10.78600 1.000 80.92000 2 TYR E N 1
ATOM 3276 C CA . TYR F 2 2 ? -22.24600 -1.35400 10.19000 1.000 75.13000 2 TYR E CA 1
ATOM 3277 C C . TYR F 2 2 ? -22.61800 -0.28000 9.16500 1.000 72.71000 2 TYR E C 1
ATOM 3278 O O . TYR F 2 2 ? -21.92100 -0.01300 8.19200 1.000 74.01000 2 TYR E O 1
ATOM 3287 N N . VAL F 2 3 ? -23.74900 0.34700 9.48800 1.000 67.72000 3 VAL E N 1
ATOM 3288 C CA . VAL F 2 3 ? -24.49100 1.33000 8.69700 1.000 62.76000 3 VAL E CA 1
ATOM 3289 C C . VAL F 2 3 ? -24.23500 2.72800 9.24300 1.000 52.81000 3 VAL E C 1
ATOM 3290 O O . VAL F 2 3 ? -24.47600 2.96900 10.43000 1.000 56.71000 3 VAL E O 1
ATOM 3294 N N . PRO F 2 4 ? -23.77600 3.66900 8.42400 1.000 57.40000 4 PRO E N 1
ATOM 3295 C CA . PRO F 2 4 ? -23.72400 5.07200 8.85500 1.000 54.67000 4 PRO E CA 1
ATOM 3296 C C . PRO F 2 4 ? -25.11600 5.68700 8.90900 1.000 55.04000 4 PRO E C 1
ATOM 3297 O O . PRO F 2 4 ? -25.98300 5.40000 8.07900 1.000 54.99000 4 PRO E O 1
ATOM 3301 N N . ALA F 2 5 ? -25.32200 6.55900 9.89500 1.000 53.47000 5 ALA E N 1
ATOM 3302 C CA . ALA F 2 5 ? -26.66300 7.06700 10.14500 1.000 53.23000 5 ALA E CA 1
ATOM 3303 C C . ALA F 2 5 ? -27.11000 8.08400 9.09300 1.000 54.22000 5 ALA E C 1
ATOM 3304 O O . ALA F 2 5 ? -28.29600 8.11500 8.75000 1.000 52.72000 5 ALA E O 1
ATOM 3306 N N . ARG F 2 6 ? -26.20400 8.92800 8.58400 1.000 55.63000 6 ARG E N 1
ATOM 3307 C CA . ARG F 2 6 ? -26.57100 9.87600 7.52500 1.000 56.47000 6 ARG E CA 1
ATOM 3308 C C . ARG F 2 6 ? -27.32000 9.19700 6.38100 1.000 58.43000 6 ARG E C 1
ATOM 3309 O O . ARG F 2 6 ? -28.35100 9.69600 5.91500 1.000 55.75000 6 ARG E O 1
ATOM 3317 N N . SER F 2 7 ? -26.81700 8.04900 5.91800 1.000 56.99000 7 SER E N 1
ATOM 3318 C CA . SER F 2 7 ? -27.37500 7.41600 4.72600 1.000 55.05000 7 SER E CA 1
ATOM 3319 C C . SER F 2 7 ? -28.82400 6.98700 4.90400 1.000 60.46000 7 SER E C 1
ATOM 3320 O O . SER F 2 7 ? -29.47500 6.63800 3.91000 1.000 62.28000 7 SER E O 1
ATOM 3323 N N . LEU F 2 8 ? -29.34400 7.00000 6.13300 1.000 53.47000 8 LEU E N 1
ATOM 3324 C CA . LEU F 2 8 ? -30.71600 6.59500 6.39400 1.000 54.17000 8 LEU E CA 1
ATOM 3325 C C . LEU F 2 8 ? -31.70500 7.73600 6.27800 1.000 54.24000 8 LEU E C 1
ATOM 3326 O O . LEU F 2 8 ? -32.91000 7.49400 6.38700 1.000 55.18000 8 LEU E O 1
ATOM 3331 N N . ALA F 2 9 ? -31.22000 8.96100 6.12400 1.000 55.76000 9 ALA E N 1
ATOM 3332 C CA . ALA F 2 9 ? -32.07700 10.13000 6.06600 1.000 53.38000 9 ALA E CA 1
ATOM 3333 C C . ALA F 2 9 ? -33.22700 9.90900 5.09800 1.000 55.52000 9 ALA E C 1
ATOM 3334 O O . ALA F 2 9 ? -33.01400 9.66500 3.90800 1.000 51.98000 9 ALA E O 1
ATOM 3336 N N . ARG F 2 10 ? -34.44200 9.92600 5.63800 1.000 57.09000 10 ARG E N 1
ATOM 3337 C CA . ARG F 2 10 ? -35.67500 9.96800 4.85800 1.000 54.05000 10 ARG E CA 1
ATOM 3338 C C . ARG F 2 10 ? -35.88700 8.73700 3.99200 1.000 55.33000 10 ARG E C 1
ATOM 3339 O O . ARG F 2 10 ? -36.70300 8.77200 3.06900 1.000 56.92000 10 ARG E O 1
ATOM 3347 N N . LYS F 2 11 ? -35.20000 7.63100 4.27100 1.000 54.37000 11 LYS E N 1
ATOM 3348 C CA . LYS F 2 11 ? -35.52700 6.40800 3.56400 1.000 50.66000 11 LYS E CA 1
ATOM 3349 C C . LYS F 2 11 ? -36.95500 5.98700 3.87100 1.000 48.56000 11 LYS E C 1
ATOM 3350 O O . LYS F 2 11 ? -37.57600 6.43900 4.83700 1.000 49.95000 11 LYS E O 1
ATOM 3356 N N . SER F 2 12 ? -37.47800 5.11300 3.02300 1.000 46.98000 12 SER E N 1
ATOM 3357 C CA . SER F 2 12 ? -38.81200 4.58700 3.22300 1.000 50.26000 12 SER E CA 1
ATOM 3358 C C . SER F 2 12 ? -38.75700 3.39500 4.16300 1.000 52.51000 12 SER E C 1
ATOM 3359 O O . SER F 2 12 ? -37.78100 2.63400 4.18900 1.000 51.25000 12 SER E O 1
ATOM 3362 N N . VAL F 2 13 ? -39.83400 3.23200 4.92100 1.000 45.15000 13 VAL E N 1
ATOM 3363 C CA . VAL F 2 13 ? -39.97200 2.18300 5.91100 1.000 47.25000 13 VAL E CA 1
ATOM 3364 C C . VAL F 2 13 ? -41.11600 1.27700 5.46900 1.000 49.39000 13 VAL E C 1
ATOM 3365 O O . VAL F 2 13 ? -42.19300 1.75900 5.11100 1.000 50.57000 13 VAL E O 1
ATOM 3369 N N . VAL F 2 14 ? -40.87400 -0.03000 5.47000 1.000 53.31000 14 VAL E N 1
ATOM 3370 C CA . VAL F 2 14 ? -41.77800 -0.99800 4.86600 1.000 49.94000 14 VAL E CA 1
ATOM 3371 C C . VAL F 2 14 ? -41.85400 -2.21000 5.78600 1.000 52.11000 14 VAL E C 1
ATOM 3372 O O . VAL F 2 14 ? -40.84800 -2.60800 6.37600 1.000 53.26000 14 VAL E O 1
ATOM 3376 N N . LEU F 2 15 ? -43.04900 -2.78200 5.93300 1.000 58.05000 15 LEU E N 1
ATOM 3377 C CA . LEU F 2 15 ? -43.19400 -4.06600 6.60300 1.000 50.28000 15 LEU E CA 1
ATOM 3378 C C . LEU F 2 15 ? -42.58300 -5.18100 5.76500 1.000 52.28000 15 LEU E C 1
ATOM 3379 O O . LEU F 2 15 ? -42.40700 -5.05500 4.55500 1.000 54.91000 15 LEU E O 1
ATOM 3384 N N . THR F 2 16 ? -42.27300 -6.29500 6.42700 1.000 51.51000 16 THR E N 1
ATOM 3385 C CA . THR F 2 16 ? -41.73400 -7.44700 5.71600 1.000 57.46000 16 THR E CA 1
ATOM 3386 C C . THR F 2 16 ? -42.66600 -7.95200 4.61900 1.000 57.65000 16 THR E C 1
ATOM 3387 O O . THR F 2 16 ? -42.19300 -8.60000 3.68100 1.000 55.71000 16 THR E O 1
ATOM 3391 N N . ASP F 2 17 ? -43.96700 -7.66900 4.69700 1.000 59.41000 17 ASP E N 1
ATOM 3392 C CA . ASP F 2 17 ? -44.89100 -8.10800 3.65500 1.000 62.84000 17 ASP E CA 1
ATOM 3393 C C . ASP F 2 17 ? -44.98500 -7.13800 2.48700 1.000 59.79000 17 ASP E C 1
ATOM 3394 O O . ASP F 2 17 ? -45.73100 -7.40100 1.54100 1.000 59.84000 17 ASP E O 1
ATOM 3399 N N . GLY F 2 18 ? -44.26300 -6.02500 2.52900 1.000 57.96000 18 GLY E N 1
ATOM 3400 C CA . GLY F 2 18 ? -44.31500 -5.07300 1.44500 1.000 55.80000 18 GLY E CA 1
ATOM 3401 C C . GLY F 2 18 ? -45.33800 -3.98300 1.62500 1.000 56.51000 18 GLY E C 1
ATOM 3402 O O . GLY F 2 18 ? -45.61200 -3.24800 0.67100 1.000 61.35000 18 GLY E O 1
ATOM 3403 N N . THR F 2 19 ? -45.91300 -3.85600 2.81300 1.000 56.48000 19 THR E N 1
ATOM 3404 C CA . THR F 2 19 ? -46.76700 -2.72500 3.12100 1.000 53.96000 19 THR E CA 1
ATOM 3405 C C . THR F 2 19 ? -45.89400 -1.52800 3.46600 1.000 56.82000 19 THR E C 1
ATOM 3406 O O . THR F 2 19 ? -44.87400 -1.66400 4.14900 1.000 58.85000 19 THR E O 1
ATOM 3410 N N . VAL F 2 20 ? -46.26700 -0.36300 2.97500 1.000 54.42000 20 VAL E N 1
ATOM 3411 C CA . VAL F 2 20 ? -45.47900 0.83700 3.21000 1.000 49.91000 20 VAL E CA 1
ATOM 3412 C C . VAL F 2 20 ? -45.93200 1.46500 4.51800 1.000 55.21000 20 VAL E C 1
ATOM 3413 O O . VAL F 2 20 ? -47.13600 1.60100 4.77500 1.000 59.40000 20 VAL E O 1
ATOM 3417 N N . VAL F 2 21 ? -44.97100 1.82400 5.36300 1.000 49.10000 21 VAL E N 1
ATOM 3418 C CA . VAL F 2 21 ? -45.29500 2.48500 6.61900 1.000 48.06000 21 VAL E CA 1
ATOM 3419 C C . VAL F 2 21 ? -45.21800 3.99200 6.47300 1.000 48.31000 21 VAL E C 1
ATOM 3420 O O . VAL F 2 21 ? -46.09100 4.71300 6.94800 1.000 51.88000 21 VAL E O 1
ATOM 3424 N N . GLY F 2 22 ? -44.18700 4.47800 5.80500 1.000 48.34000 22 GLY E N 1
ATOM 3425 C CA . GLY F 2 22 ? -43.90600 5.89400 5.78900 1.000 51.79000 22 GLY E CA 1
ATOM 3426 C C . GLY F 2 22 ? -42.44400 6.11300 5.46700 1.000 50.68000 22 GLY E C 1
ATOM 3427 O O . GLY F 2 22 ? -41.76900 5.21600 4.97800 1.000 51.18000 22 GLY E O 1
ATOM 3428 N N . THR F 2 23 ? -41.97900 7.32100 5.74900 1.000 49.64000 23 THR E N 1
ATOM 3429 C CA . THR F 2 23 ? -40.58800 7.68100 5.53300 1.000 51.54000 23 THR E CA 1
ATOM 3430 C C . THR F 2 23 ? -39.94300 7.96800 6.87400 1.000 47.72000 23 THR E C 1
ATOM 3431 O O . THR F 2 23 ? -40.59000 8.49900 7.77500 1.000 49.12000 23 THR E O 1
ATOM 3435 N N . LEU F 2 24 ? -38.67500 7.60200 6.99800 1.000 48.57000 24 LEU E N 1
ATOM 3436 C CA . LEU F 2 24 ? -37.96500 7.78500 8.24700 1.000 46.44000 24 LEU E CA 1
ATOM 3437 C C . LEU F 2 24 ? -37.83700 9.26800 8.56200 1.000 52.08000 24 LEU E C 1
ATOM 3438 O O . LEU F 2 24 ? -37.29900 10.03700 7.76000 1.000 51.47000 24 LEU E O 1
ATOM 3443 N N . TYR F 2 25 ? -38.31900 9.67400 9.73600 1.000 51.04000 25 TYR E N 1
ATOM 3444 C CA . TYR F 2 25 ? -38.03000 11.03200 10.17200 1.000 50.92000 25 TYR E CA 1
ATOM 3445 C C . TYR F 2 25 ? -36.77000 11.10600 11.03700 1.000 47.97000 25 TYR E C 1
ATOM 3446 O O . TYR F 2 25 ? -35.92200 11.97200 10.80800 1.000 48.85000 25 TYR E O 1
ATOM 3455 N N . ASN F 2 26 ? -36.61100 10.22700 12.02400 1.000 50.36000 26 ASN E N 1
ATOM 3456 C CA . ASN F 2 26 ? -35.40700 10.30800 12.85000 1.000 48.19000 26 ASN E CA 1
ATOM 3457 C C . ASN F 2 26 ? -35.28700 9.02700 13.67700 1.000 49.64000 26 ASN E C 1
ATOM 3458 O O . ASN F 2 26 ? -36.16400 8.15300 13.64200 1.000 47.68000 26 ASN E O 1
ATOM 3463 N N . ILE F 2 27 ? -34.17200 8.91100 14.40500 1.000 41.88000 27 ILE E N 1
ATOM 3464 C CA . ILE F 2 27 ? -33.87300 7.73600 15.21600 1.000 45.43000 27 ILE E CA 1
ATOM 3465 C C . ILE F 2 27 ? -33.62400 8.18300 16.64700 1.000 41.26000 27 ILE E C 1
ATOM 3466 O O . ILE F 2 27 ? -32.87100 9.13100 16.88100 1.000 46.03000 27 ILE E O 1
ATOM 3471 N N . THR F 2 28 ? -34.23400 7.49400 17.59600 1.000 45.63000 28 THR E N 1
ATOM 3472 C CA . THR F 2 28 ? -34.06600 7.78000 19.01700 1.000 50.99000 28 THR E CA 1
ATOM 3473 C C . THR F 2 28 ? -33.04200 6.83400 19.64000 1.000 48.70000 28 THR E C 1
ATOM 3474 O O . THR F 2 28 ? -33.11600 5.62100 19.44300 1.000 47.12000 28 THR E O 1
ATOM 3478 N N . VAL F 2 29 ? -32.08800 7.38300 20.38700 1.000 49.25000 29 VAL E N 1
ATOM 3479 C CA . VAL F 2 29 ? -31.03100 6.57800 20.98400 1.000 50.21000 29 VAL E CA 1
ATOM 3480 C C . VAL F 2 29 ? -30.87800 6.93500 22.46000 1.000 50.12000 29 VAL E C 1
ATOM 3481 O O . VAL F 2 29 ? -31.18400 8.05300 22.88500 1.000 50.14000 29 VAL E O 1
ATOM 3485 N N . ASP F 2 30 ? -30.38700 5.97100 23.24200 1.000 53.61000 30 ASP E N 1
ATOM 3486 C CA . ASP F 2 30 ? -30.01000 6.19900 24.63800 1.000 55.63000 30 ASP E CA 1
ATOM 3487 C C . ASP F 2 30 ? -28.54000 6.60400 24.68000 1.000 53.98000 30 ASP E C 1
ATOM 3488 O O . ASP F 2 30 ? -27.65300 5.78400 24.40900 1.000 53.38000 30 ASP E O 1
ATOM 3493 N N . PHE F 2 31 ? -28.28800 7.86400 25.05200 1.000 51.76000 31 PHE E N 1
ATOM 3494 C CA . PHE F 2 31 ? -26.94700 8.44000 24.97900 1.000 53.24000 31 PHE E CA 1
ATOM 3495 C C . PHE F 2 31 ? -25.97800 7.79300 25.96000 1.000 58.60000 31 PHE E C 1
ATOM 3496 O O . PHE F 2 31 ? -24.78100 7.68100 25.66700 1.000 54.51000 31 PHE E O 1
ATOM 3504 N N . LYS F 2 32 ? -26.44800 7.43100 27.15400 1.000 56.82000 32 LYS E N 1
ATOM 3505 C CA . LYS F 2 32 ? -25.54300 6.82500 28.12400 1.000 59.36000 32 LYS E CA 1
ATOM 3506 C C . LYS F 2 32 ? -25.13800 5.43900 27.66900 1.000 60.60000 32 LYS E C 1
ATOM 3507 O O . LYS F 2 32 ? -23.95700 5.08200 27.69300 1.000 66.40000 32 LYS E O 1
ATOM 3513 N N . THR F 2 33 ? -26.11000 4.66900 27.21000 1.000 60.59000 33 THR E N 1
ATOM 3514 C CA . THR F 2 33 ? -25.94600 3.26100 26.90500 1.000 58.33000 33 THR E CA 1
ATOM 3515 C C . THR F 2 33 ? -25.45800 3.01000 25.49000 1.000 57.12000 33 THR E C 1
ATOM 3516 O O . THR F 2 33 ? -24.77000 2.01100 25.24100 1.000 54.81000 33 THR E O 1
ATOM 3520 N N . GLY F 2 34 ? -25.79400 3.88800 24.55400 1.000 53.91000 34 GLY E N 1
ATOM 3521 C CA . GLY F 2 34 ? -25.57100 3.59400 23.15800 1.000 46.93000 34 GLY E CA 1
ATOM 3522 C C . GLY F 2 34 ? -26.65600 2.76500 22.50700 1.000 46.06000 34 GLY E C 1
ATOM 3523 O O . GLY F 2 34 ? -26.54500 2.46100 21.31600 1.000 48.66000 34 GLY E O 1
ATOM 3524 N N . THR F 2 35 ? -27.69100 2.37300 23.24700 1.000 48.28000 35 THR E N 1
ATOM 3525 C CA . THR F 2 35 ? -28.74700 1.55300 22.67100 1.000 49.70000 35 THR E CA 1
ATOM 3526 C C . THR F 2 35 ? -29.61000 2.37800 21.72300 1.000 49.48000 35 THR E C 1
ATOM 3527 O O . THR F 2 35 ? -29.89800 3.55200 21.97600 1.000 49.99000 35 THR E O 1
ATOM 3531 N N . ILE F 2 36 ? -29.99500 1.77400 20.60800 1.000 50.41000 36 ILE E N 1
ATOM 3532 C CA . ILE F 2 36 ? -30.99500 2.38200 19.74200 1.000 51.84000 36 ILE E CA 1
ATOM 3533 C C . ILE F 2 36 ? -32.36300 2.01300 20.28200 1.000 51.06000 36 ILE E C 1
ATOM 3534 O O . ILE F 2 36 ? -32.59600 0.86400 20.67400 1.000 51.50000 36 ILE E O 1
ATOM 3539 N N . VAL F 2 37 ? -33.26000 2.98600 20.34700 1.000 49.50000 37 VAL E N 1
ATOM 3540 C CA . VAL F 2 37 ? -34.56700 2.80000 20.96600 1.000 45.70000 37 VAL E CA 1
ATOM 3541 C C . VAL F 2 37 ? -35.66900 2.73900 19.91100 1.000 47.43000 37 VAL E C 1
ATOM 3542 O O . VAL F 2 37 ? -36.34200 1.72300 19.77100 1.000 49.66000 37 VAL E O 1
ATOM 3546 N N . ASN F 2 38 ? -35.85100 3.81500 19.13700 1.000 47.86000 38 ASN E N 1
ATOM 3547 C CA . ASN F 2 38 ? -37.00300 3.91700 18.24200 1.000 49.77000 38 ASN E CA 1
ATOM 3548 C C . ASN F 2 38 ? -36.63000 4.47400 16.88300 1.000 46.88000 38 ASN E C 1
ATOM 3549 O O . ASN F 2 38 ? -35.69500 5.26300 16.74200 1.000 49.44000 38 ASN E O 1
ATOM 3554 N N . LEU F 2 39 ? -37.41900 4.09800 15.89400 1.000 47.80000 39 LEU E N 1
ATOM 3555 C CA . LEU F 2 39 ? -37.54500 4.87300 14.67100 1.000 50.70000 39 LEU E CA 1
ATOM 3556 C C . LEU F 2 39 ? -38.72900 5.82000 14.81000 1.000 47.77000 39 LEU E C 1
ATOM 3557 O O . LEU F 2 39 ? -39.79600 5.41600 15.27800 1.000 46.82000 39 LEU E O 1
ATOM 3562 N N . LEU F 2 40 ? -38.54500 7.06900 14.40600 1.000 49.65000 40 LEU E N 1
ATOM 3563 C CA . LEU F 2 40 ? -39.65500 8.00100 14.24900 1.000 49.45000 40 LEU E CA 1
ATOM 3564 C C . LEU F 2 40 ? -39.98200 8.09300 12.76400 1.000 47.66000 40 LEU E C 1
ATOM 3565 O O . LEU F 2 40 ? -39.14200 8.51900 11.96800 1.000 48.27000 40 LEU E O 1
ATOM 3570 N N . VAL F 2 41 ? -41.18900 7.68800 12.38800 1.000 42.46000 41 VAL E N 1
ATOM 3571 C CA . VAL F 2 41 ? -41.53800 7.49500 10.98900 1.000 47.45000 41 VAL E CA 1
ATOM 3572 C C . VAL F 2 41 ? -42.75100 8.36400 10.64500 1.000 53.80000 41 VAL E C 1
ATOM 3573 O O . VAL F 2 41 ? -43.75600 8.35100 11.37100 1.000 51.18000 41 VAL E O 1
ATOM 3577 N N . LYS F 2 42 ? -42.65500 9.12300 9.53600 1.000 51.66000 42 LYS E N 1
ATOM 3578 C CA . LYS F 2 42 ? -43.81200 9.86800 8.99000 1.000 54.93000 42 LYS E CA 1
ATOM 3579 C C . LYS F 2 42 ? -44.81500 8.92300 8.34600 1.000 53.13000 42 LYS E C 1
ATOM 3580 O O . LYS F 2 42 ? -44.48400 8.27900 7.34600 1.000 59.00000 42 LYS E O 1
ATOM 3586 N N . PRO F 2 43 ? -46.04800 8.85100 8.83700 1.000 52.82000 43 PRO E N 1
ATOM 3587 C CA . PRO F 2 43 ? -46.99800 7.84200 8.34200 1.000 54.49000 43 PRO E CA 1
ATOM 3588 C C . PRO F 2 43 ? -47.42100 8.08600 6.89400 1.000 60.66000 43 PRO E C 1
ATOM 3589 O O . PRO F 2 43 ? -47.44000 9.21900 6.41500 1.000 63.63000 43 PRO E O 1
ATOM 3593 N N . GLU F 2 44 ? -47.76800 6.99500 6.19600 1.000 64.44000 44 GLU E N 1
ATOM 3594 C CA . GLU F 2 44 ? -48.36200 7.06400 4.85900 1.000 65.95000 44 GLU E CA 1
ATOM 3595 C C . GLU F 2 44 ? -49.60300 6.18600 4.76900 1.000 69.40000 44 GLU E C 1
ATOM 3596 O O . GLU F 2 44 ? -50.53800 6.49000 4.01900 1.000 76.23000 44 GLU E O 1
ATOM 3602 N N . ASN F 2 45 ? -49.60800 5.08800 5.51400 1.000 63.82000 45 ASN E N 1
ATOM 3603 C CA . ASN F 2 45 ? -50.77600 4.23900 5.67400 1.000 70.03000 45 ASN E CA 1
ATOM 3604 C C . ASN F 2 45 ? -51.11200 4.08800 7.14500 1.000 70.32000 45 ASN E C 1
ATOM 3605 O O . ASN F 2 45 ? -50.30900 4.38100 8.03400 1.000 68.63000 45 ASN E O 1
ATOM 3610 N N . GLU F 2 46 ? -52.32100 3.60600 7.38400 1.000 75.83000 46 GLU E N 1
ATOM 3611 C CA . GLU F 2 46 ? -52.75100 3.28100 8.73000 1.000 72.89000 46 GLU E CA 1
ATOM 3612 C C . GLU F 2 46 ? -52.26300 1.88300 9.08200 1.000 75.01000 46 GLU E C 1
ATOM 3613 O O . GLU F 2 46 ? -52.55500 0.91200 8.37500 1.000 77.65000 46 GLU E O 1
ATOM 3619 N N . ILE F 2 47 ? -51.48700 1.79600 10.15300 1.000 79.19000 47 ILE E N 1
ATOM 3620 C CA . ILE F 2 47 ? -50.94000 0.54400 10.65800 1.000 76.54000 47 ILE E CA 1
ATOM 3621 C C . ILE F 2 47 ? -51.09800 0.61200 12.17000 1.000 76.30000 47 ILE E C 1
ATOM 3622 O O . ILE F 2 47 ? -50.24500 1.18900 12.85700 1.000 75.52000 47 ILE E O 1
ATOM 3627 N N . PRO F 2 48 ? -52.19300 0.08100 12.72000 1.000 83.13000 48 PRO E N 1
ATOM 3628 C CA . PRO F 2 48 ? -52.49300 0.30200 14.14500 1.000 83.63000 48 PRO E CA 1
ATOM 3629 C C . PRO F 2 48 ? -51.50200 -0.35400 15.08700 1.000 82.37000 48 PRO E C 1
ATOM 3630 O O . PRO F 2 48 ? -51.51500 -0.03700 16.28400 1.000 79.14000 48 PRO E O 1
ATOM 3634 N N . ASP F 2 49 ? -50.64200 -1.24400 14.58600 1.000 79.48000 49 ASP E N 1
ATOM 3635 C CA . ASP F 2 49 ? -49.67800 -1.92600 15.44200 1.000 81.03000 49 ASP E CA 1
ATOM 3636 C C . ASP F 2 49 ? -48.73800 -0.94400 16.14200 1.000 74.46000 49 ASP E C 1
ATOM 3637 O O . ASP F 2 49 ? -48.21200 -1.25300 17.21600 1.000 72.43000 49 ASP E O 1
ATOM 3642 N N . PHE F 2 50 ? -48.52900 0.24000 15.56800 1.000 67.01000 50 PHE E N 1
ATOM 3643 C CA . PHE F 2 50 ? -47.56600 1.21300 16.06500 1.000 66.25000 50 PHE E CA 1
ATOM 3644 C C . PHE F 2 50 ? -48.31100 2.36300 16.73400 1.000 66.92000 50 PHE E C 1
ATOM 3645 O O . PHE F 2 50 ? -49.39700 2.74900 16.29300 1.000 71.29000 50 PHE E O 1
ATOM 3653 N N . LYS F 2 51 ? -47.74000 2.91000 17.79600 1.000 60.77000 51 LYS E N 1
ATOM 3654 C CA . LYS F 2 51 ? -48.33600 4.08200 18.41300 1.000 60.37000 51 LYS E CA 1
ATOM 3655 C C . LYS F 2 51 ? -47.85800 5.34400 17.71700 1.000 60.69000 51 LYS E C 1
ATOM 3656 O O . LYS F 2 51 ? -46.74600 5.39900 17.18800 1.000 62.88000 51 LYS E O 1
ATOM 3662 N N . LYS F 2 52 ? -48.71900 6.35500 17.70100 1.000 63.64000 52 LYS E N 1
ATOM 3663 C CA . LYS F 2 52 ? -48.36200 7.65200 17.15500 1.000 53.94000 52 LYS E CA 1
ATOM 3664 C C . LYS F 2 52 ? -48.12700 8.64800 18.27600 1.000 58.40000 52 LYS E C 1
ATOM 3665 O O . LYS F 2 52 ? -48.76000 8.58800 19.33100 1.000 65.21000 52 LYS E O 1
ATOM 3671 N N . GLU F 2 53 ? -47.21500 9.57900 18.02800 1.000 60.74000 53 GLU E N 1
ATOM 3672 C CA . GLU F 2 53 ? -46.92400 10.64000 18.98300 1.000 65.97000 53 GLU E CA 1
ATOM 3673 C C . GLU F 2 53 ? -46.42900 11.84000 18.19300 1.000 68.49000 53 GLU E C 1
ATOM 3674 O O . GLU F 2 53 ? -45.49800 11.70500 17.39500 1.000 69.59000 53 GLU E O 1
ATOM 3680 N N . GLU F 2 54 ? -47.07300 12.99600 18.38300 1.000 64.08000 54 GLU E N 1
ATOM 3681 C CA . GLU F 2 54 ? -46.71500 14.21300 17.65300 1.000 59.98000 54 GLU E CA 1
ATOM 3682 C C . GLU F 2 54 ? -46.73300 13.96500 16.14900 1.000 61.91000 54 GLU E C 1
ATOM 3683 O O . GLU F 2 54 ? -45.87000 14.45300 15.41900 1.000 67.39000 54 GLU E O 1
ATOM 3689 N N . GLY F 2 55 ? -47.69700 13.16200 15.68700 1.000 63.08000 55 GLY E N 1
ATOM 3690 C CA . GLY F 2 55 ? -47.84800 12.83300 14.28400 1.000 58.47000 55 GLY E CA 1
ATOM 3691 C C . GLY F 2 55 ? -46.96500 11.71800 13.75000 1.000 67.54000 55 GLY E C 1
ATOM 3692 O O . GLY F 2 55 ? -47.08800 11.37700 12.56700 1.000 61.93000 55 GLY E O 1
ATOM 3693 N N . LEU F 2 56 ? -46.09100 11.12700 14.57100 1.000 63.83000 56 LEU E N 1
ATOM 3694 C CA . LEU F 2 56 ? -45.06700 10.20400 14.09000 1.000 59.19000 56 LEU E CA 1
ATOM 3695 C C . LEU F 2 56 ? -45.29200 8.80000 14.64100 1.000 57.03000 56 LEU E C 1
ATOM 3696 O O . LEU F 2 56 ? -45.60100 8.63300 15.82500 1.000 57.94000 56 LEU E O 1
ATOM 3701 N N . TYR F 2 57 ? -45.14200 7.78600 13.79000 1.000 54.19000 57 TYR E N 1
ATOM 3702 C CA . TYR F 2 57 ? -45.09400 6.42100 14.30100 1.000 56.71000 57 TYR E CA 1
ATOM 3703 C C . TYR F 2 57 ? -43.84800 6.21400 15.15000 1.000 55.62000 57 TYR E C 1
ATOM 3704 O O . TYR F 2 57 ? -42.74700 6.61800 14.76400 1.000 52.30000 57 TYR E O 1
ATOM 3713 N N . ILE F 2 58 ? -44.02800 5.58600 16.31100 1.000 61.43000 58 ILE E N 1
ATOM 3714 C CA . ILE F 2 58 ? -42.93600 5.22600 17.21000 1.000 56.51000 58 ILE E CA 1
ATOM 3715 C C . ILE F 2 58 ? -42.71800 3.73100 17.02300 1.000 54.62000 58 ILE E C 1
ATOM 3716 O O . ILE F 2 58 ? -43.44100 2.91700 17.59500 1.000 57.73000 58 ILE E O 1
ATOM 3721 N N . ILE F 2 59 ? -41.72800 3.35900 16.22500 1.000 51.21000 59 ILE E N 1
ATOM 3722 C CA . ILE F 2 59 ? -41.45000 1.95900 15.91400 1.000 47.91000 59 ILE E CA 1
ATOM 3723 C C . ILE F 2 59 ? -40.26700 1.50200 16.75100 1.000 49.95000 59 ILE E C 1
ATOM 3724 O O . ILE F 2 59 ? -39.15500 2.01900 16.55900 1.000 48.87000 59 ILE E O 1
ATOM 3729 N N . PRO F 2 60 ? -40.44100 0.55300 17.68600 1.000 52.74000 60 PRO E N 1
ATOM 3730 C CA . PRO F 2 60 ? -39.29300 0.02400 18.43800 1.000 46.06000 60 PRO E CA 1
ATOM 3731 C C . PRO F 2 60 ? -38.21100 -0.49500 17.50800 1.000 48.31000 60 PRO E C 1
ATOM 3732 O O . PRO F 2 60 ? -38.49200 -1.13700 16.49200 1.000 48.31000 60 PRO E O 1
ATOM 3736 N N . PHE F 2 61 ? -36.95500 -0.23300 17.87100 1.000 46.47000 61 PHE E N 1
ATOM 3737 C CA . PHE F 2 61 ? -35.88600 -0.67500 16.99300 1.000 48.26000 61 PHE E CA 1
ATOM 3738 C C . PHE F 2 61 ? -35.74700 -2.19700 16.96800 1.000 49.37000 61 PHE E C 1
ATOM 3739 O O . PHE F 2 61 ? -35.18000 -2.73000 16.01200 1.000 52.68000 61 PHE E O 1
ATOM 3747 N N . GLU F 2 62 ? -36.25100 -2.91100 17.98400 1.000 54.84000 62 GLU E N 1
ATOM 3748 C CA . GLU F 2 62 ? -36.32700 -4.36800 17.88400 1.000 58.39000 62 GLU E CA 1
ATOM 3749 C C . GLU F 2 62 ? -37.13200 -4.83100 16.67500 1.000 56.22000 62 GLU E C 1
ATOM 3750 O O . GLU F 2 62 ? -36.96800 -5.97300 16.24000 1.000 58.37000 62 GLU E O 1
ATOM 3756 N N . CYS F 2 63 ? -37.99900 -3.98800 16.11900 1.000 55.49000 63 CYS E N 1
ATOM 3757 C CA . CYS F 2 63 ? -38.75100 -4.41800 14.95000 1.000 54.90000 63 CYS E CA 1
ATOM 3758 C C . CYS F 2 63 ? -37.94600 -4.34200 13.66700 1.000 54.14000 63 CYS E C 1
ATOM 3759 O O . CYS F 2 63 ? -38.36500 -4.92000 12.66000 1.000 56.83000 63 CYS E O 1
ATOM 3762 N N . VAL F 2 64 ? -36.82000 -3.63700 13.66300 1.000 44.87000 64 VAL E N 1
ATOM 3763 C CA . VAL F 2 64 ? -36.09800 -3.46600 12.42100 1.000 48.04000 64 VAL E CA 1
ATOM 3764 C C . VAL F 2 64 ? -35.40900 -4.77200 12.06600 1.000 53.82000 64 VAL E C 1
ATOM 3765 O O . VAL F 2 64 ? -34.70600 -5.36600 12.88900 1.000 52.81000 64 VAL E O 1
ATOM 3769 N N . ARG F 2 65 ? -35.60000 -5.22300 10.82500 1.000 54.72000 65 ARG E N 1
ATOM 3770 C CA . ARG F 2 65 ? -34.95700 -6.44300 10.37200 1.000 56.04000 65 ARG E CA 1
ATOM 3771 C C . ARG F 2 65 ? -33.90400 -6.21200 9.30800 1.000 54.79000 65 ARG E C 1
ATOM 3772 O O . ARG F 2 65 ? -33.01500 -7.05600 9.15700 1.000 50.82000 65 ARG E O 1
ATOM 3780 N N . SER F 2 66 ? -33.95200 -5.09200 8.59000 1.000 53.83000 66 SER E N 1
ATOM 3781 C CA . SER F 2 66 ? -32.89800 -4.82800 7.61800 1.000 50.81000 66 SER E CA 1
ATOM 3782 C C . SER F 2 66 ? -32.84600 -3.34000 7.30900 1.000 55.38000 66 SER E C 1
ATOM 3783 O O . SER F 2 66 ? -33.84900 -2.62800 7.41500 1.000 54.63000 66 SER E O 1
ATOM 3786 N N . LEU F 2 67 ? -31.66700 -2.89000 6.89300 1.000 50.62000 67 LEU E N 1
ATOM 3787 C CA . LEU F 2 67 ? -31.44600 -1.49800 6.52200 1.000 56.08000 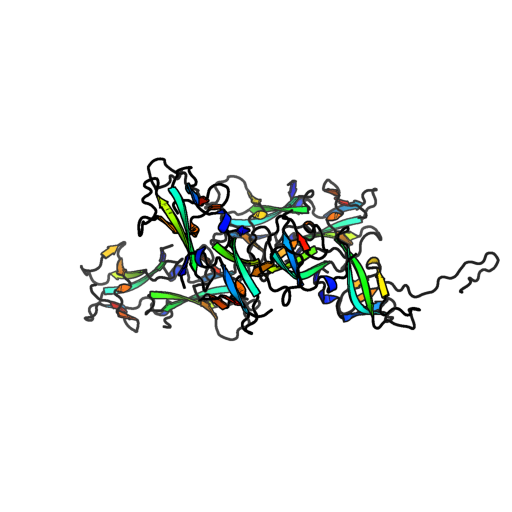67 LEU E CA 1
ATOM 3788 C C . LEU F 2 67 ? -30.66700 -1.51300 5.21200 1.000 59.78000 67 LEU E C 1
ATOM 3789 O O . LEU F 2 67 ? -29.45200 -1.73700 5.21900 1.000 65.59000 67 LEU E O 1
ATOM 3794 N N . LYS F 2 68 ? -31.36600 -1.31100 4.09300 1.000 54.02000 68 LYS E N 1
ATOM 3795 C CA . LYS F 2 68 ? -30.71900 -1.28200 2.78300 1.000 54.07000 68 LYS E CA 1
ATOM 3796 C C . LYS F 2 68 ? -31.23400 -0.07700 2.00900 1.000 54.22000 68 LYS E C 1
ATOM 3797 O O . LYS F 2 68 ? -31.13700 1.05300 2.49000 1.000 59.58000 68 LYS E O 1
ATOM 3803 N N . ASP F 2 69 ? -31.78200 -0.30100 0.81300 1.000 55.05000 69 ASP E N 1
ATOM 3804 C CA . ASP F 2 69 ? -32.47000 0.77500 0.11200 1.000 55.48000 69 ASP E CA 1
ATOM 3805 C C . ASP F 2 69 ? -33.69700 1.20900 0.89400 1.000 56.30000 69 ASP E C 1
ATOM 3806 O O . ASP F 2 69 ? -33.97500 2.40800 1.02500 1.000 55.73000 69 ASP E O 1
ATOM 3811 N N . PHE F 2 70 ? -34.42600 0.24400 1.44600 1.000 54.70000 70 PHE E N 1
ATOM 3812 C CA . PHE F 2 70 ? -35.56200 0.49100 2.31500 1.000 50.40000 70 PHE E CA 1
ATOM 3813 C C . PHE F 2 70 ? -35.24500 -0.01800 3.71000 1.000 49.83000 70 PHE E C 1
ATOM 3814 O O . PHE F 2 70 ? -34.45100 -0.94900 3.88400 1.000 55.17000 70 PHE E O 1
ATOM 3822 N N . ILE F 2 71 ? -35.87900 0.58300 4.70100 1.000 43.58000 71 ILE E N 1
ATOM 3823 C CA . ILE F 2 71 ? -35.80600 0.08400 6.06700 1.000 45.18000 71 ILE E CA 1
ATOM 3824 C C . ILE F 2 71 ? -36.96100 -0.88600 6.25600 1.000 50.89000 71 ILE E C 1
ATOM 3825 O O . ILE F 2 71 ? -38.12600 -0.51800 6.06100 1.000 51.22000 71 ILE E O 1
ATOM 3830 N N . VAL F 2 72 ? -36.64400 -2.12500 6.62200 1.000 49.07000 72 VAL E N 1
ATOM 3831 C CA . VAL F 2 72 ? -37.61900 -3.20000 6.73100 1.000 46.16000 72 VAL E CA 1
ATOM 3832 C C . VAL F 2 72 ? -37.86900 -3.49500 8.20400 1.000 52.62000 72 VAL E C 1
ATOM 3833 O O . VAL F 2 72 ? -36.92400 -3.71300 8.97200 1.000 48.74000 72 VAL E O 1
ATOM 3837 N N . VAL F 2 73 ? -39.14600 -3.52800 8.58800 1.000 48.23000 73 VAL E N 1
ATOM 3838 C CA . VAL F 2 73 ? -39.58400 -3.79100 9.95100 1.000 52.49000 73 VAL E CA 1
ATOM 3839 C C . VAL F 2 73 ? -40.67800 -4.84900 9.87500 1.000 57.37000 73 VAL E C 1
ATOM 3840 O O . VAL F 2 73 ? -41.21600 -5.12600 8.80600 1.000 57.21000 73 VAL E O 1
ATOM 3844 N N . ASP F 2 74 ? -41.02200 -5.44300 11.01800 1.000 62.75000 74 ASP E N 1
ATOM 3845 C CA . ASP F 2 74 ? -42.23400 -6.25500 11.07500 1.000 65.20000 74 ASP E CA 1
ATOM 3846 C C . ASP F 2 74 ? -43.06400 -5.87100 12.29200 1.000 66.47000 74 ASP E C 1
ATOM 3847 O O . ASP F 2 74 ? -42.59200 -5.20500 13.21300 1.000 73.11000 74 ASP E O 1
ATOM 3852 N N . ARG F 2 75 ? -44.32400 -6.31600 12.27000 1.000 78.03000 75 ARG E N 1
ATOM 3853 C CA . ARG F 2 75 ? -45.31500 -5.87000 13.24600 1.000 78.00000 75 ARG E CA 1
ATOM 3854 C C . ARG F 2 75 ? -44.87900 -6.15100 14.68200 1.000 76.02000 75 ARG E C 1
ATOM 3855 O O . ARG F 2 75 ? -45.11200 -5.32900 15.57500 1.000 79.24000 75 ARG E O 1
ATOM 3863 N N . ARG F 2 76 ? -44.27600 -7.30900 14.93700 1.000 79.40000 76 ARG E N 1
ATOM 3864 C CA . ARG F 2 76 ? -43.70300 -7.55900 16.26000 1.000 78.70000 76 ARG E CA 1
ATOM 3865 C C . ARG F 2 76 ? -42.33900 -8.21100 16.14500 1.000 75.17000 76 ARG E C 1
ATOM 3866 O O . ARG F 2 76 ? -41.42400 -7.87300 16.89000 1.000 79.71000 76 ARG E O 1
ATOM 3874 N N . MET G 3 1 ? -44.58000 -21.01400 30.06700 1.000 67.56000 1 MET F N 1
ATOM 3875 C CA . MET G 3 1 ? -44.74900 -19.66400 30.58800 1.000 73.95000 1 MET F CA 1
ATOM 3876 C C . MET G 3 1 ? -45.27800 -19.72500 32.03100 1.000 76.36000 1 MET F C 1
ATOM 3877 O O . MET G 3 1 ? -44.49100 -19.77700 32.97600 1.000 68.88000 1 MET F O 1
ATOM 3882 N N . ILE G 3 2 ? -46.59800 -19.74000 32.21200 1.000 70.28000 2 ILE F N 1
ATOM 3883 C CA . ILE G 3 2 ? -47.19400 -19.72300 33.54600 1.000 66.81000 2 ILE F CA 1
ATOM 3884 C C . ILE G 3 2 ? -47.36300 -21.15300 34.05100 1.000 68.85000 2 ILE F C 1
ATOM 3885 O O . ILE G 3 2 ? -48.16600 -21.92200 33.51100 1.000 69.43000 2 ILE F O 1
ATOM 3890 N N . GLY G 3 3 ? -46.61900 -21.50500 35.10300 1.000 70.62000 3 GLY F N 1
ATOM 3891 C CA . GLY G 3 3 ? -46.74800 -22.81900 35.70500 1.000 66.51000 3 GLY F CA 1
ATOM 3892 C C . GLY G 3 3 ? -46.68800 -22.84500 37.21700 1.000 67.04000 3 GLY F C 1
ATOM 3893 O O . GLY G 3 3 ? -46.64600 -21.80300 37.87500 1.000 69.04000 3 GLY F O 1
ATOM 3894 N N . GLU G 3 4 ? -46.66700 -24.04600 37.78200 1.000 65.43000 4 GLU F N 1
ATOM 3895 C CA . GLU G 3 4 ? -46.69100 -24.23600 39.22200 1.000 59.39000 4 GLU F CA 1
ATOM 3896 C C . GLU G 3 4 ? -45.26500 -24.36900 39.73600 1.000 63.20000 4 GLU F C 1
ATOM 3897 O O . GLU G 3 4 ? -44.41500 -24.98000 39.08300 1.000 62.39000 4 GLU F O 1
ATOM 3903 N N . ILE G 3 5 ? -45.00000 -23.76300 40.89800 1.000 61.57000 5 ILE F N 1
ATOM 3904 C CA . ILE G 3 5 ? -43.63500 -23.61000 41.38500 1.000 62.93000 5 ILE F CA 1
ATOM 3905 C C . ILE G 3 5 ? -43.03200 -24.92300 41.88000 1.000 64.61000 5 ILE F C 1
ATOM 3906 O O . ILE G 3 5 ? -41.80300 -25.04000 41.97200 1.000 56.17000 5 ILE F O 1
ATOM 3911 N N . THR G 3 6 ? -43.85500 -25.91700 42.22200 1.000 59.29000 6 THR F N 1
ATOM 3912 C CA . THR G 3 6 ? -43.29500 -27.16900 42.71200 1.000 61.13000 6 THR F CA 1
ATOM 3913 C C . THR G 3 6 ? -42.51500 -27.90300 41.63900 1.000 61.53000 6 THR F C 1
ATOM 3914 O O . THR G 3 6 ? -41.67600 -28.74600 41.96800 1.000 61.57000 6 THR F O 1
ATOM 3918 N N . THR G 3 7 ? -42.75800 -27.58800 40.36500 1.000 60.51000 7 THR F N 1
ATOM 3919 C CA . THR G 3 7 ? -42.07500 -28.28300 39.28600 1.000 60.25000 7 THR F CA 1
ATOM 3920 C C . THR G 3 7 ? -40.58100 -27.97200 39.23700 1.000 62.17000 7 THR F C 1
ATOM 3921 O O . THR G 3 7 ? -39.82700 -28.75100 38.64600 1.000 66.04000 7 THR F O 1
ATOM 3925 N N . PHE G 3 8 ? -40.13000 -26.86000 39.83100 1.000 60.24000 8 PHE F N 1
ATOM 3926 C CA . PHE G 3 8 ? -38.69000 -26.63100 39.95600 1.000 57.43000 8 PHE F CA 1
ATOM 3927 C C . PHE G 3 8 ? -38.02000 -27.71500 40.78800 1.000 59.92000 8 PHE F C 1
ATOM 3928 O O . PHE G 3 8 ? -36.87300 -28.09400 40.52200 1.000 63.19000 8 PHE F O 1
ATOM 3936 N N . PHE G 3 9 ? -38.69600 -28.18800 41.83100 1.000 63.44000 9 PHE F N 1
ATOM 3937 C CA . PHE G 3 9 ? -38.04100 -29.01900 42.83300 1.000 66.68000 9 PHE F CA 1
ATOM 3938 C C . PHE G 3 9 ? -37.45900 -30.26700 42.19100 1.000 61.93000 9 PHE F C 1
ATOM 3939 O O . PHE G 3 9 ? -38.14400 -30.96500 41.44100 1.000 61.51000 9 PHE F O 1
ATOM 3947 N N . GLY G 3 10 ? -36.18400 -30.53500 42.47100 1.000 59.70000 10 GLY F N 1
ATOM 3948 C CA . GLY G 3 10 ? -35.53400 -31.73200 41.99000 1.000 53.32000 10 GLY F CA 1
ATOM 3949 C C . GLY G 3 10 ? -34.95800 -31.64700 40.59400 1.000 57.59000 10 GLY F C 1
ATOM 3950 O O . GLY G 3 10 ? -34.11600 -32.48200 40.24700 1.000 59.03000 10 GLY F O 1
ATOM 3951 N N . MET G 3 11 ? -35.35900 -30.65700 39.79400 1.000 63.77000 11 MET F N 1
ATOM 3952 C CA . MET G 3 11 ? -34.82800 -30.50500 38.44300 1.000 56.51000 11 MET F CA 1
ATOM 3953 C C . MET G 3 11 ? -33.31300 -30.36800 38.43300 1.000 54.10000 11 MET F C 1
ATOM 3954 O O . MET G 3 11 ? -32.72800 -29.73600 39.31200 1.000 57.25000 11 MET F O 1
ATOM 3959 N N . ARG G 3 12 ? -32.69300 -30.95500 37.40700 1.000 57.96000 12 ARG F N 1
ATOM 3960 C CA . ARG G 3 12 ? -31.26300 -30.82200 37.14500 1.000 56.16000 12 ARG F CA 1
ATOM 3961 C C . ARG G 3 12 ? -30.98400 -29.48300 36.47200 1.000 53.55000 12 ARG F C 1
ATOM 3962 O O . ARG G 3 12 ? -31.76900 -29.02100 35.63800 1.000 57.48000 12 ARG F O 1
ATOM 3970 N N . VAL G 3 13 ? -29.86300 -28.86000 36.82500 1.000 54.64000 13 VAL F N 1
ATOM 3971 C CA . VAL G 3 13 ? -29.49500 -27.55200 36.29100 1.000 53.83000 13 VAL F CA 1
ATOM 3972 C C . VAL G 3 13 ? -28.20300 -27.68300 35.50000 1.000 53.81000 13 VAL F C 1
ATOM 3973 O O . VAL G 3 13 ? -27.21000 -28.23000 35.99500 1.000 54.05000 13 VAL F O 1
ATOM 3977 N N . PHE G 3 14 ? -28.21100 -27.15000 34.28700 1.000 54.14000 14 PHE F N 1
ATOM 3978 C CA . PHE G 3 14 ? -27.04200 -27.11600 33.43300 1.000 59.34000 14 PHE F CA 1
ATOM 3979 C C . PHE G 3 14 ? -26.79400 -25.67700 33.00100 1.000 57.73000 14 PHE F C 1
ATOM 3980 O O . PHE G 3 14 ? -27.69400 -24.83000 33.03800 1.000 59.13000 14 PHE F O 1
ATOM 3988 N N . THR G 3 15 ? -25.57600 -25.39400 32.58000 1.000 54.40000 15 THR F N 1
ATOM 3989 C CA . THR G 3 15 ? -25.38000 -24.08900 31.97300 1.000 69.74000 15 THR F CA 1
ATOM 3990 C C . THR G 3 15 ? -25.55200 -24.18700 30.46300 1.000 65.23000 15 THR F C 1
ATOM 3991 O O . THR G 3 15 ? -25.61600 -25.27800 29.89200 1.000 62.22000 15 THR F O 1
ATOM 3995 N N . ASP G 3 16 ? -25.61800 -23.01900 29.80900 1.000 66.36000 16 ASP F N 1
ATOM 3996 C CA . ASP G 3 16 ? -25.65300 -23.00700 28.34800 1.000 69.51000 16 ASP F CA 1
ATOM 3997 C C . ASP G 3 16 ? -24.30300 -23.35200 27.72500 1.000 63.36000 16 ASP F C 1
ATOM 3998 O O . ASP G 3 16 ? -24.20900 -23.43400 26.49700 1.000 65.90000 16 ASP F O 1
ATOM 4003 N N . GLU G 3 17 ? -23.27600 -23.59800 28.52900 1.000 63.92000 17 GLU F N 1
ATOM 4004 C CA . GLU G 3 17 ? -22.09700 -24.31000 28.05600 1.000 66.85000 17 GLU F CA 1
ATOM 4005 C C . GLU G 3 17 ? -22.26000 -25.81700 28.15800 1.000 67.66000 17 GLU F C 1
ATOM 4006 O O . GLU G 3 17 ? -21.30900 -26.54800 27.86200 1.000 66.99000 17 GLU F O 1
ATOM 4012 N N . GLY G 3 18 ? -23.42200 -26.29700 28.60000 1.000 68.60000 18 GLY F N 1
ATOM 4013 C CA . GLY G 3 18 ? -23.69400 -27.72200 28.65500 1.000 61.42000 18 GLY F CA 1
ATOM 4014 C C . GLY G 3 18 ? -23.15200 -28.44500 29.86400 1.000 60.37000 18 GLY F C 1
ATOM 4015 O O . GLY G 3 18 ? -23.23000 -29.67900 29.92100 1.000 59.55000 18 GLY F O 1
ATOM 4016 N N . ARG G 3 19 ? -22.59900 -27.73100 30.82700 1.000 65.13000 19 ARG F N 1
ATOM 4017 C CA . ARG G 3 19 ? -21.98300 -28.36300 31.97600 1.000 68.09000 19 ARG F CA 1
ATOM 4018 C C . ARG G 3 19 ? -22.97100 -28.41400 33.14200 1.000 61.41000 19 ARG F C 1
ATOM 4019 O O . ARG G 3 19 ? -23.88000 -27.58500 33.25900 1.000 56.08000 19 ARG F O 1
ATOM 4027 N N . TYR G 3 20 ? -22.79300 -29.42100 33.99100 1.000 65.04000 20 TYR F N 1
ATOM 4028 C CA . TYR G 3 20 ? -23.77100 -29.78100 35.01400 1.000 68.86000 20 TYR F CA 1
ATOM 4029 C C . TYR G 3 20 ? -23.53200 -29.02100 36.31200 1.000 70.92000 20 TYR F C 1
ATOM 4030 O O . TYR G 3 20 ? -22.42700 -29.06400 36.86400 1.000 71.61000 20 TYR F O 1
ATOM 4039 N N . VAL G 3 21 ? -24.58500 -28.40000 36.83800 1.000 66.92000 21 VAL F N 1
ATOM 4040 C CA . VAL G 3 21 ? -24.47900 -27.57000 38.03400 1.000 67.36000 21 VAL F CA 1
ATOM 4041 C C . VAL G 3 21 ? -24.98800 -28.28900 39.28200 1.000 69.58000 21 VAL F C 1
ATOM 4042 O O . VAL G 3 21 ? -24.32700 -28.28000 40.31900 1.000 74.81000 21 VAL F O 1
ATOM 4046 N N . GLY G 3 22 ? -26.16500 -28.90300 39.21300 1.000 72.21000 22 GLY F N 1
ATOM 4047 C CA . GLY G 3 22 ? -26.70600 -29.60500 40.36500 1.000 69.60000 22 GLY F CA 1
ATOM 4048 C C . GLY G 3 22 ? -28.22500 -29.63000 40.30800 1.000 68.15000 22 GLY F C 1
ATOM 4049 O O . GLY G 3 22 ? -28.81800 -29.39400 39.26200 1.000 62.52000 22 GLY F O 1
ATOM 4050 N N . ARG G 3 23 ? -28.83600 -29.90900 41.46200 1.000 70.35000 23 ARG F N 1
ATOM 4051 C CA . ARG G 3 23 ? -30.27500 -30.13700 41.55400 1.000 62.40000 23 ARG F CA 1
ATOM 4052 C C . ARG G 3 23 ? -30.93400 -29.00900 42.34200 1.000 63.23000 23 ARG F C 1
ATOM 4053 O O . ARG G 3 23 ? -30.46400 -28.63700 43.42100 1.000 66.41000 23 ARG F O 1
ATOM 4061 N N . VAL G 3 24 ? -32.04100 -28.48900 41.81400 1.000 57.67000 24 VAL F N 1
ATOM 4062 C CA . VAL G 3 24 ? -32.83600 -27.50300 42.53900 1.000 61.34000 24 VAL F CA 1
ATOM 4063 C C . VAL G 3 24 ? -33.35900 -28.10700 43.83900 1.000 67.15000 24 VAL F C 1
ATOM 4064 O O . VAL G 3 24 ? -34.14000 -29.06800 43.82700 1.000 60.31000 24 VAL F O 1
ATOM 4068 N N . GLU G 3 25 ? -32.94800 -27.53300 44.97200 1.000 68.60000 25 GLU F N 1
ATOM 4069 C CA . GLU G 3 25 ? -33.48000 -27.94900 46.26600 1.000 71.87000 25 GLU F CA 1
ATOM 4070 C C . GLU G 3 25 ? -34.62300 -27.07300 46.75900 1.000 76.64000 25 GLU F C 1
ATOM 4071 O O . GLU G 3 25 ? -35.53200 -27.57600 47.42900 1.000 72.51000 25 GLU F O 1
ATOM 4077 N N . ASP G 3 26 ? -34.60700 -25.78000 46.45200 1.000 72.62000 26 ASP F N 1
ATOM 4078 C CA . ASP G 3 26 ? -35.67700 -24.91500 46.92000 1.000 71.06000 26 ASP F CA 1
ATOM 4079 C C . ASP G 3 26 ? -35.64700 -23.64100 46.09300 1.000 71.03000 26 ASP F C 1
ATOM 4080 O O . ASP G 3 26 ? -34.64500 -23.31300 45.45600 1.000 72.81000 26 ASP F O 1
ATOM 4085 N N . VAL G 3 27 ? -36.77300 -22.94100 46.09300 1.000 69.60000 27 VAL F N 1
ATOM 4086 C CA . VAL G 3 27 ? -36.94300 -21.70000 45.35100 1.000 71.09000 27 VAL F CA 1
ATOM 4087 C C . VAL G 3 27 ? -37.05200 -20.56000 46.35700 1.000 74.58000 27 VAL F C 1
ATOM 4088 O O . VAL G 3 27 ? -37.82900 -20.64500 47.31500 1.000 71.91000 27 VAL F O 1
ATOM 4092 N N . ILE G 3 28 ? -36.27600 -19.49700 46.14800 1.000 76.96000 28 ILE F N 1
ATOM 4093 C CA . ILE G 3 28 ? -36.24400 -18.36000 47.06600 1.000 73.16000 28 ILE F CA 1
ATOM 4094 C C . ILE G 3 28 ? -37.16100 -17.27100 46.53300 1.000 74.84000 28 ILE F C 1
ATOM 4095 O O . ILE G 3 28 ? -37.08900 -16.90700 45.35300 1.000 74.94000 28 ILE F O 1
ATOM 4100 N N . LEU G 3 29 ? -38.01600 -16.73800 47.40100 1.000 83.38000 29 LEU F N 1
ATOM 4101 C CA . LEU G 3 29 ? -39.02600 -15.77600 46.99100 1.000 81.99000 29 LEU F CA 1
ATOM 4102 C C . LEU G 3 29 ? -38.80800 -14.43000 47.66900 1.000 81.80000 29 LEU F C 1
ATOM 4103 O O . LEU G 3 29 ? -38.26400 -14.34700 48.77500 1.000 93.14000 29 LEU F O 1
ATOM 4108 N N . ASP G 3 30 ? -39.22300 -13.37300 46.97200 1.000 84.32000 30 ASP F N 1
ATOM 4109 C CA . ASP G 3 30 ? -39.21700 -12.00300 47.48000 1.000 89.94000 30 ASP F CA 1
ATOM 4110 C C . ASP G 3 30 ? -40.65900 -11.51200 47.51100 1.000 87.46000 30 ASP F C 1
ATOM 4111 O O . ASP G 3 30 ? -41.26400 -11.29000 46.45600 1.000 81.45000 30 ASP F O 1
ATOM 4116 N N . GLN G 3 31 ? -41.20000 -11.33100 48.72200 1.000 91.57000 31 GLN F N 1
ATOM 4117 C CA . GLN G 3 31 ? -42.59600 -10.92000 48.86500 1.000 89.97000 31 GLN F CA 1
ATOM 4118 C C . GLN G 3 31 ? -42.82100 -9.49400 48.38400 1.000 90.59000 31 GLN F C 1
ATOM 4119 O O . GLN G 3 31 ? -43.90400 -9.17400 47.87900 1.000 88.18000 31 GLN F O 1
ATOM 4125 N N . ASN G 3 32 ? -41.81600 -8.63100 48.52300 1.000 92.75000 32 ASN F N 1
ATOM 4126 C CA . ASN G 3 32 ? -42.00900 -7.22400 48.19400 1.000 97.57000 32 ASN F CA 1
ATOM 4127 C C . ASN G 3 32 ? -42.08300 -7.01600 46.68200 1.000 93.68000 32 ASN F C 1
ATOM 4128 O O . ASN G 3 32 ? -42.94100 -6.26800 46.19300 1.000 89.16000 32 ASN F O 1
ATOM 4133 N N . THR G 3 33 ? -41.22900 -7.70300 45.92500 1.000 90.66000 33 THR F N 1
ATOM 4134 C CA . THR G 3 33 ? -41.21600 -7.61100 44.47100 1.000 83.91000 33 THR F CA 1
ATOM 4135 C C . THR G 3 33 ? -42.19900 -8.55800 43.78900 1.000 83.73000 33 THR F C 1
ATOM 4136 O O . THR G 3 33 ? -42.43500 -8.41100 42.58300 1.000 81.78000 33 THR F O 1
ATOM 4140 N N . LYS G 3 34 ? -42.76400 -9.52400 44.52400 1.000 83.09000 34 LYS F N 1
ATOM 4141 C CA . LYS G 3 34 ? -43.71900 -10.50400 43.98600 1.000 82.12000 34 LYS F CA 1
ATOM 4142 C C . LYS G 3 34 ? -43.08900 -11.36400 42.88900 1.000 72.94000 34 LYS F C 1
ATOM 4143 O O . LYS G 3 34 ? -43.64200 -11.51900 41.79800 1.000 74.14000 34 LYS F O 1
ATOM 4149 N N . SER G 3 35 ? -41.92800 -11.93800 43.18800 1.000 71.79000 35 SER F N 1
ATOM 4150 C CA . SER G 3 35 ? -41.17600 -12.61000 42.14000 1.000 74.76000 35 SER F CA 1
ATOM 4151 C C . SER G 3 35 ? -40.22000 -13.62000 42.75000 1.000 72.12000 35 SER F C 1
ATOM 4152 O O . SER G 3 35 ? -39.83600 -13.51900 43.91800 1.000 71.77000 35 SER F O 1
ATOM 4155 N N . ILE G 3 36 ? -39.81900 -14.58400 41.92200 1.000 70.82000 36 ILE F N 1
ATOM 4156 C CA . ILE G 3 36 ? -38.75800 -15.51200 42.29500 1.000 72.59000 36 ILE F CA 1
ATOM 4157 C C . ILE G 3 36 ? -37.44000 -14.75600 42.31000 1.000 69.70000 36 ILE F C 1
ATOM 4158 O O . ILE G 3 36 ? -37.00100 -14.22900 41.28300 1.000 71.53000 36 ILE F O 1
ATOM 4163 N N . ARG G 3 37 ? -36.79300 -14.69900 43.46700 1.000 70.77000 37 ARG F N 1
ATOM 4164 C CA . ARG G 3 37 ? -35.48900 -14.05300 43.45700 1.000 72.35000 37 ARG F CA 1
ATOM 4165 C C . ARG G 3 37 ? -34.40400 -14.99100 42.95100 1.000 69.18000 37 ARG F C 1
ATOM 4166 O O . ARG G 3 37 ? -33.48200 -14.55000 42.25800 1.000 74.31000 37 ARG F O 1
ATOM 4174 N N . GLY G 3 38 ? -34.49400 -16.27800 43.26500 1.000 69.69000 38 GLY F N 1
ATOM 4175 C CA . GLY G 3 38 ? -33.37300 -17.15800 42.97000 1.000 75.77000 38 GLY F CA 1
ATOM 4176 C C . GLY G 3 38 ? -33.71500 -18.61000 43.22800 1.000 74.27000 38 GLY F C 1
ATOM 4177 O O . GLY G 3 38 ? -34.81000 -18.93900 43.69300 1.000 74.41000 38 GLY F O 1
ATOM 4178 N N . LEU G 3 39 ? -32.75000 -19.48300 42.91800 1.000 71.66000 39 LEU F N 1
ATOM 4179 C CA . LEU G 3 39 ? -32.92000 -20.93400 43.01100 1.000 71.36000 39 LEU F CA 1
ATOM 4180 C C . LEU G 3 39 ? -31.83300 -21.51700 43.90200 1.000 69.56000 39 LEU F C 1
ATOM 4181 O O . LEU G 3 39 ? -30.64500 -21.38100 43.60200 1.000 69.50000 39 LEU F O 1
ATOM 4186 N N . ALA G 3 40 ? -32.23800 -22.18100 44.97900 1.000 66.65000 40 ALA F N 1
ATOM 4187 C CA . ALA G 3 40 ? -31.28400 -22.83600 45.86300 1.000 70.94000 40 ALA F CA 1
ATOM 4188 C C . ALA G 3 40 ? -30.85900 -24.16600 45.26000 1.000 72.31000 40 ALA F C 1
ATOM 4189 O O . ALA G 3 40 ? -31.71400 -24.99500 44.93000 1.000 72.72000 40 ALA F O 1
ATOM 4191 N N . ILE G 3 41 ? -29.54300 -24.38300 45.14900 1.000 69.65000 41 ILE F N 1
ATOM 4192 C CA . ILE G 3 41 ? -28.97000 -25.58300 44.54100 1.000 70.48000 41 ILE F CA 1
ATOM 4193 C C . ILE G 3 41 ? -28.23000 -26.39200 45.59200 1.000 74.29000 41 ILE F C 1
ATOM 4194 O O . ILE G 3 41 ? -27.25000 -25.92000 46.17800 1.000 72.67000 41 ILE F O 1
ATOM 4199 N N . SER G 3 42 ? -28.67700 -27.62400 45.78400 1.000 77.15000 42 SER F N 1
ATOM 4200 C CA . SER G 3 42 ? -28.00900 -28.66700 46.54300 1.000 84.30000 42 SER F CA 1
ATOM 4201 C C . SER G 3 42 ? -27.35100 -29.66000 45.59500 1.000 86.00000 42 SER F C 1
ATOM 4202 O O . SER G 3 42 ? -27.63400 -29.67700 44.39300 1.000 85.10000 42 SER F O 1
ATOM 4205 N N . ASP G 3 43 ? -26.50800 -30.51900 46.17100 1.000 84.97000 43 ASP F N 1
ATOM 4206 C CA . ASP G 3 43 ? -25.68700 -31.48400 45.43500 1.000 86.10000 43 ASP F CA 1
ATOM 4207 C C . ASP G 3 43 ? -25.06400 -30.81100 44.22200 1.000 84.23000 43 ASP F C 1
ATOM 4208 O O . ASP G 3 43 ? -25.35800 -31.10600 43.06800 1.000 80.19000 43 ASP F O 1
ATOM 4213 N N . TYR G 3 44 ? -24.21600 -29.85000 44.53800 1.000 86.55000 44 TYR F N 1
ATOM 4214 C CA . TYR G 3 44 ? -23.74800 -28.87900 43.57500 1.000 86.22000 44 TYR F CA 1
ATOM 4215 C C . TYR G 3 44 ? -22.37000 -29.27800 43.06500 1.000 88.54000 44 TYR F C 1
ATOM 4216 O O . TYR G 3 44 ? -21.53800 -29.79900 43.81700 1.000 92.66000 44 TYR F O 1
ATOM 4225 N N . ASN G 3 45 ? -22.16900 -29.11800 41.75700 1.000 86.17000 45 ASN F N 1
ATOM 4226 C CA . ASN G 3 45 ? -20.98300 -29.67100 41.11000 1.000 88.10000 45 ASN F CA 1
ATOM 4227 C C . ASN G 3 45 ? -19.72100 -29.10600 41.74200 1.000 94.92000 45 ASN F C 1
ATOM 4228 O O . ASN G 3 45 ? -19.54800 -27.88800 41.82600 1.000 94.32000 45 ASN F O 1
ATOM 4233 N N . LYS G 3 46 ? -18.85600 -30.00200 42.22100 1.000 98.44000 46 LYS F N 1
ATOM 4234 C CA . LYS G 3 46 ? -17.57200 -29.57700 42.76300 1.000 102.51000 46 LYS F CA 1
ATOM 4235 C C . LYS G 3 46 ? -16.68800 -28.98100 41.67200 1.000 96.47000 46 LYS F C 1
ATOM 4236 O O . LYS G 3 46 ? -16.01100 -27.97200 41.90100 1.000 95.38000 46 LYS F O 1
ATOM 4242 N N . ALA G 3 47 ? -16.69900 -29.57500 40.47400 1.000 96.66000 47 ALA F N 1
ATOM 4243 C CA . ALA G 3 47 ? -15.82000 -29.11100 39.40100 1.000 99.09000 47 ALA F CA 1
ATOM 4244 C C . ALA G 3 47 ? -16.08600 -27.65300 39.05300 1.000 100.79000 47 ALA F C 1
ATOM 4245 O O . ALA G 3 47 ? -15.14700 -26.86900 38.85400 1.000 101.85000 47 ALA F O 1
ATOM 4247 N N . LEU G 3 48 ? -17.36200 -27.27200 38.99600 1.000 100.18000 48 LEU F N 1
ATOM 4248 C CA . LEU G 3 48 ? -17.79000 -25.93700 38.59400 1.000 98.07000 48 LEU F CA 1
ATOM 4249 C C . LEU G 3 48 ? -17.79900 -24.91900 39.71300 1.000 102.76000 48 LEU F C 1
ATOM 4250 O O . LEU G 3 48 ? -17.50900 -23.74300 39.46600 1.000 107.51000 48 LEU F O 1
ATOM 4255 N N . ILE G 3 49 ? -18.14000 -25.32700 40.92700 1.000 104.64000 49 ILE F N 1
ATOM 4256 C CA . ILE G 3 49 ? -18.37800 -24.38500 42.01300 1.000 105.52000 49 ILE F CA 1
ATOM 4257 C C . ILE G 3 49 ? -17.35200 -24.63000 43.10500 1.000 109.26000 49 ILE F C 1
ATOM 4258 O O . ILE G 3 49 ? -17.30900 -25.71800 43.69500 1.000 105.77000 49 ILE F O 1
ATOM 4263 N N . ASP G 3 50 ? -16.52000 -23.62300 43.35400 1.000 114.39000 50 ASP F N 1
ATOM 4264 C CA . ASP G 3 50 ? -15.63200 -23.57900 44.50900 1.000 112.94000 50 ASP F CA 1
ATOM 4265 C C . ASP G 3 50 ? -16.43100 -22.98600 45.66500 1.000 114.19000 50 ASP F C 1
ATOM 4266 O O . ASP G 3 50 ? -16.54000 -21.76400 45.79600 1.000 115.70000 50 ASP F O 1
ATOM 4271 N N . SER G 3 51 ? -17.01000 -23.84600 46.50100 1.000 111.16000 51 SER F N 1
ATOM 4272 C CA . SER G 3 51 ? -17.83600 -23.36300 47.59600 1.000 108.72000 51 SER F CA 1
ATOM 4273 C C . SER G 3 51 ? -17.78000 -24.33400 48.76400 1.000 112.53000 51 SER F C 1
ATOM 4274 O O . SER G 3 51 ? -17.64000 -25.54900 48.58700 1.000 114.29000 51 SER F O 1
ATOM 4277 N N . HIS G 3 52 ? -17.90100 -23.77400 49.96300 1.000 112.62000 52 HIS F N 1
ATOM 4278 C CA . HIS G 3 52 ? -17.88000 -24.52500 51.20900 1.000 117.46000 52 HIS F CA 1
ATOM 4279 C C . HIS G 3 52 ? -19.28200 -24.78000 51.74500 1.000 115.60000 52 HIS F C 1
ATOM 4280 O O . HIS G 3 52 ? -19.54800 -25.85400 52.29400 1.000 112.24000 52 HIS F O 1
ATOM 4287 N N . ALA G 3 53 ? -20.18200 -23.81300 51.56700 1.000 114.26000 53 ALA F N 1
ATOM 4288 C CA . ALA G 3 53 ? -21.50000 -23.82900 52.18000 1.000 105.11000 53 ALA F CA 1
ATOM 4289 C C . ALA G 3 53 ? -22.33900 -24.99900 51.66600 1.000 102.47000 53 ALA F C 1
ATOM 4290 O O . ALA G 3 53 ? -22.02500 -25.64500 50.66200 1.000 101.95000 53 ALA F O 1
ATOM 4292 N N . LYS G 3 54 ? -23.43800 -25.25000 52.38200 1.000 101.80000 54 LYS F N 1
ATOM 4293 C CA . LYS G 3 54 ? -24.33000 -26.36700 52.08300 1.000 98.37000 54 LYS F CA 1
ATOM 4294 C C . LYS G 3 54 ? -24.92100 -26.29000 50.68300 1.000 98.99000 54 LYS F C 1
ATOM 4295 O O . LYS G 3 54 ? -25.36000 -27.31500 50.14800 1.000 100.34000 54 LYS F O 1
ATOM 4301 N N . GLY G 3 55 ? -24.94900 -25.10700 50.08500 1.000 96.42000 55 GLY F N 1
ATOM 4302 C CA . GLY G 3 55 ? -25.46900 -24.94500 48.74900 1.000 91.50000 55 GLY F CA 1
ATOM 4303 C C . GLY G 3 55 ? -25.07600 -23.59700 48.19100 1.000 92.65000 55 GLY F C 1
ATOM 4304 O O . GLY G 3 55 ? -24.30600 -22.85100 48.79900 1.000 98.26000 55 GLY F O 1
ATOM 4305 N N . VAL G 3 56 ? -25.61100 -23.29800 47.01200 1.000 84.12000 56 VAL F N 1
ATOM 4306 C CA . VAL G 3 56 ? -25.42700 -22.00700 46.36400 1.000 81.68000 56 VAL F CA 1
ATOM 4307 C C . VAL G 3 56 ? -26.77200 -21.55000 45.83200 1.000 78.74000 56 VAL F C 1
ATOM 4308 O O . VAL G 3 56 ? -27.58900 -22.36600 45.39100 1.000 85.12000 56 VAL F O 1
ATOM 4312 N N . ILE G 3 57 ? -27.01100 -20.25700 45.87400 1.000 71.56000 57 ILE F N 1
ATOM 4313 C CA . ILE G 3 57 ? -28.21900 -19.69700 45.28700 1.000 77.37000 57 ILE F CA 1
ATOM 4314 C C . ILE G 3 57 ? -27.84400 -19.03700 43.96600 1.000 79.97000 57 ILE F C 1
ATOM 4315 O O . ILE G 3 57 ? -26.73600 -18.49800 43.81500 1.000 81.64000 57 ILE F O 1
ATOM 4320 N N . ILE G 3 58 ? -28.75300 -19.10900 43.00000 1.000 70.80000 58 ILE F N 1
ATOM 4321 C CA . ILE G 3 58 ? -28.51400 -18.67100 41.63400 1.000 66.81000 58 ILE F CA 1
ATOM 4322 C C . ILE G 3 58 ? -29.58100 -17.64700 41.27900 1.000 68.15000 58 ILE F C 1
ATOM 4323 O O . ILE G 3 58 ? -30.77300 -17.96300 41.32100 1.000 71.15000 58 ILE F O 1
ATOM 4328 N N . PRO G 3 59 ? -29.21200 -16.42300 40.91400 1.000 71.20000 59 PRO F N 1
ATOM 4329 C CA . PRO G 3 59 ? -30.22600 -15.39900 40.63300 1.000 68.17000 59 PRO F CA 1
ATOM 4330 C C . PRO G 3 59 ? -31.08000 -15.78700 39.43600 1.000 66.14000 59 PRO F C 1
ATOM 4331 O O . PRO G 3 59 ? -30.56800 -16.15900 38.37800 1.000 69.29000 59 PRO F O 1
ATOM 4335 N N . TYR G 3 60 ? -32.39700 -15.68100 39.60400 1.000 61.68000 60 TYR F N 1
ATOM 4336 C CA . TYR G 3 60 ? -33.30100 -16.15000 38.56300 1.000 66.79000 60 TYR F CA 1
ATOM 4337 C C . TYR G 3 60 ? -33.13200 -15.37500 37.26400 1.000 69.25000 60 TYR F C 1
ATOM 4338 O O . TYR G 3 60 ? -33.60400 -15.83900 36.22100 1.000 66.93000 60 TYR F O 1
ATOM 4347 N N . ARG G 3 61 ? -32.45200 -14.22500 37.29100 1.000 69.61000 61 ARG F N 1
ATOM 4348 C CA . ARG G 3 61 ? -32.24500 -13.46400 36.06400 1.000 72.97000 61 ARG F CA 1
ATOM 4349 C C . ARG G 3 61 ? -31.29700 -14.16800 35.09900 1.000 70.16000 61 ARG F C 1
ATOM 4350 O O . ARG G 3 61 ? -31.29700 -13.83500 33.90800 1.000 68.06000 61 ARG F O 1
ATOM 4358 N N . VAL G 3 62 ? -30.49000 -15.12500 35.57500 1.000 70.86000 62 VAL F N 1
ATOM 4359 C CA . VAL G 3 62 ? -29.58700 -15.88000 34.70300 1.000 67.89000 62 VAL F CA 1
ATOM 4360 C C . VAL G 3 62 ? -30.22900 -17.19300 34.24000 1.000 69.22000 62 VAL F C 1
ATOM 4361 O O . VAL G 3 62 ? -29.55200 -18.03400 33.63600 1.000 72.03000 62 VAL F O 1
ATOM 4365 N N . VAL G 3 63 ? -31.52000 -17.40000 34.52000 1.000 65.89000 63 VAL F N 1
ATOM 4366 C CA . VAL G 3 63 ? -32.23300 -18.58600 34.04400 1.000 64.85000 63 VAL F CA 1
ATOM 4367 C C . VAL G 3 63 ? -32.61800 -18.36500 32.58900 1.000 65.52000 63 VAL F C 1
ATOM 4368 O O . VAL G 3 63 ? -33.40300 -17.46300 32.28800 1.000 65.50000 63 VAL F O 1
ATOM 4372 N N . LYS G 3 64 ? -32.08400 -19.19000 31.68600 1.000 65.33000 64 LYS F N 1
ATOM 4373 C CA . LYS G 3 64 ? -32.41600 -19.01900 30.27400 1.000 64.90000 64 LYS F CA 1
ATOM 4374 C C . LYS G 3 64 ? -33.65100 -19.79400 29.84300 1.000 60.68000 64 LYS F C 1
ATOM 4375 O O . LYS G 3 64 ? -34.33300 -19.36300 28.90700 1.000 65.29000 64 LYS F O 1
ATOM 4381 N N . ALA G 3 65 ? -33.95900 -20.91800 30.48600 1.000 61.76000 65 ALA F N 1
ATOM 4382 C CA . ALA G 3 65 ? -35.10200 -21.71900 30.06500 1.000 52.96000 65 ALA F CA 1
ATOM 4383 C C . ALA G 3 65 ? -35.38200 -22.79900 31.09500 1.000 52.14000 65 ALA F C 1
ATOM 4384 O O . ALA G 3 65 ? -34.50200 -23.21800 31.85000 1.000 54.97000 65 ALA F O 1
ATOM 4386 N N . VAL G 3 66 ? -36.62300 -23.26900 31.08100 1.000 59.56000 66 VAL F N 1
ATOM 4387 C CA . VAL G 3 66 ? -37.11300 -24.26900 32.01200 1.000 55.63000 66 VAL F CA 1
ATOM 4388 C C . VAL G 3 66 ? -37.92600 -25.27700 31.21400 1.000 53.17000 66 VAL F C 1
ATOM 4389 O O . VAL G 3 66 ? -39.03900 -24.96900 30.77700 1.000 55.59000 66 VAL F O 1
ATOM 4393 N N . GLY G 3 67 ? -37.38800 -26.47600 31.03100 1.000 51.33000 67 GLY F N 1
ATOM 4394 C CA . GLY G 3 67 ? -38.16200 -27.54500 30.42300 1.000 49.68000 67 GLY F CA 1
ATOM 4395 C C . GLY G 3 67 ? -37.98300 -28.84400 31.17900 1.000 53.75000 67 GLY F C 1
ATOM 4396 O O . GLY G 3 67 ? -38.28000 -28.92100 32.37300 1.000 57.70000 67 GLY F O 1
ATOM 4397 N N . ASP G 3 68 ? -37.48200 -29.86900 30.48900 1.000 56.83000 68 ASP F N 1
ATOM 4398 C CA . ASP G 3 68 ? -37.04800 -31.09000 31.16100 1.000 55.10000 68 ASP F CA 1
ATOM 4399 C C . ASP G 3 68 ? -35.86200 -30.82900 32.06600 1.000 50.57000 68 ASP F C 1
ATOM 4400 O O . ASP G 3 68 ? -35.65200 -31.55100 33.04800 1.000 56.96000 68 ASP F O 1
ATOM 4405 N N . ILE G 3 69 ? -35.06400 -29.81900 31.74400 1.000 53.22000 69 ILE F N 1
ATOM 4406 C CA . ILE G 3 69 ? -33.98500 -29.35800 32.60100 1.000 49.52000 69 ILE F CA 1
ATOM 4407 C C . ILE G 3 69 ? -34.05300 -27.84100 32.63600 1.000 49.35000 69 ILE F C 1
ATOM 4408 O O . ILE G 3 69 ? -34.84500 -27.21800 31.93000 1.000 52.95000 69 ILE F O 1
ATOM 4413 N N . ILE G 3 70 ? -33.22500 -27.24800 33.48100 1.000 52.55000 70 ILE F N 1
ATOM 4414 C CA . ILE G 3 70 ? -33.11400 -25.80100 33.58500 1.000 54.72000 70 ILE F CA 1
ATOM 4415 C C . ILE G 3 70 ? -31.75900 -25.41900 33.02000 1.000 58.27000 70 ILE F C 1
ATOM 4416 O O . ILE G 3 70 ? -30.74900 -26.07900 33.30700 1.000 53.45000 70 ILE F O 1
ATOM 4421 N N . ILE G 3 71 ? -31.74200 -24.37600 32.19900 1.000 57.42000 71 ILE F N 1
ATOM 4422 C CA . ILE G 3 71 ? -30.52800 -23.90400 31.55500 1.000 64.59000 71 ILE F CA 1
ATOM 4423 C C . ILE G 3 71 ? -30.20700 -22.51300 32.07400 1.000 62.53000 71 ILE F C 1
ATOM 4424 O O . ILE G 3 71 ? -31.05100 -21.61000 32.03500 1.000 62.62000 71 ILE F O 1
ATOM 4429 N N . ILE G 3 72 ? -28.97800 -22.35300 32.54100 1.000 62.65000 72 ILE F N 1
ATOM 4430 C CA . ILE G 3 72 ? -28.49800 -21.15500 33.21100 1.000 66.27000 72 ILE F CA 1
ATOM 4431 C C . ILE G 3 72 ? -27.44500 -20.49200 32.33600 1.000 72.00000 72 ILE F C 1
ATOM 4432 O O . ILE G 3 72 ? -26.60200 -21.17600 31.74300 1.000 71.14000 72 ILE F O 1
ATOM 4437 N N . LYS G 3 73 ? -27.49500 -19.16700 32.24400 1.000 69.47000 73 LYS F N 1
ATOM 4438 C CA . LYS G 3 73 ? -26.34200 -18.42700 31.75000 1.000 75.68000 73 LYS F CA 1
ATOM 4439 C C . LYS G 3 73 ? -25.09500 -18.86700 32.50800 1.000 75.75000 73 LYS F C 1
ATOM 4440 O O . LYS G 3 73 ? -25.06400 -18.81900 33.74000 1.000 80.84000 73 LYS F O 1
ATOM 4446 N N . ASP G 3 74 ? -24.06900 -19.31400 31.77800 1.000 79.10000 74 ASP F N 1
ATOM 4447 C CA . ASP G 3 74 ? -22.87400 -19.84800 32.43300 1.000 82.11000 74 ASP F CA 1
ATOM 4448 C C . ASP G 3 74 ? -22.01700 -18.71600 32.98900 1.000 90.95000 74 ASP F C 1
ATOM 4449 O O . ASP G 3 74 ? -21.49500 -17.87800 32.24300 1.000 93.03000 74 ASP F O 1
ATOM 4454 N N . LEU G 3 75 ? -21.84100 -18.72700 34.31200 1.000 92.03000 75 LEU F N 1
ATOM 4455 C CA . LEU G 3 75 ? -21.02300 -17.76100 35.04300 1.000 92.91000 75 LEU F CA 1
ATOM 4456 C C . LEU G 3 75 ? -19.58400 -18.26000 35.16700 1.000 92.69000 75 LEU F C 1
ATOM 4457 O O . LEU G 3 75 ? -18.65600 -17.64900 34.62900 1.000 95.12000 75 LEU F O 1
ATOM 4462 N N . PHE G 3 76 ? -19.40100 -19.38000 35.86200 1.000 88.53000 76 PHE F N 1
ATOM 4463 C CA . PHE G 3 76 ? -18.11000 -20.00800 36.13200 1.000 93.25000 76 PHE F CA 1
ATOM 4464 C C . PHE G 3 76 ? -17.22700 -20.21500 34.89300 1.000 87.82000 76 PHE F C 1
ATOM 4465 O O . PHE G 3 76 ? -16.09500 -20.71600 34.98600 1.000 90.60000 76 PHE F O 1
ATOM 4473 N N . MET H 2 1 ? -36.25100 -9.67900 50.20400 1.000 109.03000 1 MET G N 1
ATOM 4474 C CA . MET H 2 1 ? -36.64800 -10.53900 51.30900 1.000 106.58000 1 MET G CA 1
ATOM 4475 C C . MET H 2 1 ? -36.09200 -11.94900 51.07100 1.000 105.52000 1 MET G C 1
ATOM 4476 O O . MET H 2 1 ? -35.54300 -12.23900 50.00500 1.000 102.35000 1 MET G O 1
ATOM 4481 N N . TYR H 2 2 ? -36.22400 -12.82200 52.06500 1.000 102.66000 2 TYR G N 1
ATOM 4482 C CA . TYR H 2 2 ? -35.60600 -14.14800 52.02200 1.000 103.28000 2 TYR G CA 1
ATOM 4483 C C . TYR H 2 2 ? -36.63600 -15.16100 52.53000 1.000 99.12000 2 TYR G C 1
ATOM 4484 O O . TYR H 2 2 ? -36.72700 -15.41700 53.73100 1.000 101.32000 2 TYR G O 1
ATOM 4493 N N . VAL H 2 3 ? -37.41500 -15.73400 51.61600 1.000 94.46000 3 VAL G N 1
ATOM 4494 C CA . VAL H 2 3 ? -38.47000 -16.68000 51.98600 1.000 89.28000 3 VAL G CA 1
ATOM 4495 C C . VAL H 2 3 ? -38.29700 -17.99200 51.22500 1.000 85.87000 3 VAL G C 1
ATOM 4496 O O . VAL H 2 3 ? -38.67400 -18.07400 50.04700 1.000 86.46000 3 VAL G O 1
ATOM 4500 N N . PRO H 2 4 ? -37.74200 -19.04100 51.84000 1.000 82.43000 4 PRO G N 1
ATOM 4501 C CA . PRO H 2 4 ? -37.69900 -20.34900 51.16800 1.000 80.48000 4 PRO G CA 1
ATOM 4502 C C . PRO H 2 4 ? -39.10000 -20.86200 50.88000 1.000 81.02000 4 PRO G C 1
ATOM 4503 O O . PRO H 2 4 ? -40.00700 -20.74900 51.70800 1.000 88.08000 4 PRO G O 1
ATOM 4507 N N . ALA H 2 5 ? -39.27300 -21.45000 49.69500 1.000 76.74000 5 ALA G N 1
ATOM 4508 C CA . ALA H 2 5 ? -40.62300 -21.78300 49.24800 1.000 76.22000 5 ALA G CA 1
ATOM 4509 C C . ALA H 2 5 ? -41.11800 -23.11700 49.79500 1.000 73.16000 5 ALA G C 1
ATOM 4510 O O . ALA H 2 5 ? -42.33000 -23.30600 49.92900 1.000 74.47000 5 ALA G O 1
ATOM 4512 N N . ARG H 2 6 ? -40.22200 -24.05500 50.10600 1.000 71.31000 6 ARG G N 1
ATOM 4513 C CA . ARG H 2 6 ? -40.67900 -25.28600 50.73900 1.000 75.43000 6 ARG G CA 1
ATOM 4514 C C . ARG H 2 6 ? -41.27600 -25.01400 52.11300 1.000 76.50000 6 ARG G C 1
ATOM 4515 O O . ARG H 2 6 ? -42.17200 -25.74200 52.55200 1.000 79.91000 6 ARG G O 1
ATOM 4523 N N . SER H 2 7 ? -40.82000 -23.95400 52.78700 1.000 78.12000 7 SER G N 1
ATOM 4524 C CA . SER H 2 7 ? -41.39100 -23.57900 54.07600 1.000 77.43000 7 SER G CA 1
ATOM 4525 C C . SER H 2 7 ? -42.88300 -23.29900 53.97900 1.000 79.22000 7 SER G C 1
ATOM 4526 O O . SER H 2 7 ? -43.62400 -23.54700 54.93700 1.000 85.45000 7 SER G O 1
ATOM 4529 N N . LEU H 2 8 ? -43.34000 -22.77100 52.84700 1.000 76.71000 8 LEU G N 1
ATOM 4530 C CA . LEU H 2 8 ? -44.75300 -22.44900 52.68000 1.000 77.04000 8 LEU G CA 1
ATOM 4531 C C . LEU H 2 8 ? -45.62200 -23.67600 52.44700 1.000 74.24000 8 LEU G C 1
ATOM 4532 O O . LEU H 2 8 ? -46.83500 -23.52700 52.24500 1.000 71.06000 8 LEU G O 1
ATOM 4537 N N . ALA H 2 9 ? -45.03300 -24.86800 52.45600 1.000 77.47000 9 ALA G N 1
ATOM 4538 C CA . ALA H 2 9 ? -45.77200 -26.07600 52.12500 1.000 77.86000 9 ALA G CA 1
ATOM 4539 C C . ALA H 2 9 ? -46.90700 -26.29400 53.11600 1.000 80.27000 9 ALA G C 1
ATOM 4540 O O . ALA H 2 9 ? -46.70000 -26.25300 54.33300 1.000 80.32000 9 ALA G O 1
ATOM 4542 N N . ARG H 2 10 ? -48.11800 -26.47800 52.59300 1.000 82.31000 10 ARG G N 1
ATOM 4543 C CA . ARG H 2 10 ? -49.29800 -26.85600 53.36800 1.000 82.03000 10 ARG G CA 1
ATOM 4544 C C . ARG H 2 10 ? -49.67300 -25.81400 54.40900 1.000 83.58000 10 ARG G C 1
ATOM 4545 O O . ARG H 2 10 ? -50.58800 -26.04100 55.20200 1.000 84.47000 10 ARG G O 1
ATOM 4553 N N . LYS H 2 11 ? -48.99600 -24.67300 54.43100 1.000 84.04000 11 LYS G N 1
ATOM 4554 C CA . LYS H 2 11 ? -49.23100 -23.69400 55.47900 1.000 77.52000 11 LYS G CA 1
ATOM 4555 C C . LYS H 2 11 ? -50.68000 -23.20700 55.41700 1.000 78.09000 11 LYS G C 1
ATOM 4556 O O . LYS H 2 11 ? -51.36000 -23.34600 54.39600 1.000 73.35000 11 LYS G O 1
ATOM 4562 N N . SER H 2 12 ? -51.17400 -22.67600 56.53400 1.000 83.11000 12 SER G N 1
ATOM 4563 C CA . SER H 2 12 ? -52.57500 -22.28300 56.61400 1.000 80.80000 12 SER G CA 1
ATOM 4564 C C . SER H 2 12 ? -52.81500 -20.93500 55.93500 1.000 79.12000 12 SER G C 1
ATOM 4565 O O . SER H 2 12 ? -51.93500 -20.06900 55.89100 1.000 82.93000 12 SER G O 1
ATOM 4568 N N . VAL H 2 13 ? -54.02500 -20.76800 55.39500 1.000 72.97000 13 VAL G N 1
ATOM 4569 C CA . VAL H 2 13 ? -54.42700 -19.55900 54.68100 1.000 76.94000 13 VAL G CA 1
ATOM 4570 C C . VAL H 2 13 ? -55.71500 -19.02300 55.29800 1.000 79.18000 13 VAL G C 1
ATOM 4571 O O . VAL H 2 13 ? -56.72200 -19.74100 55.36900 1.000 77.72000 13 VAL G O 1
ATOM 4575 N N . VAL H 2 14 ? -55.69000 -17.75300 55.72000 1.000 75.24000 14 VAL G N 1
ATOM 4576 C CA . VAL H 2 14 ? -56.81900 -17.12300 56.39700 1.000 78.68000 14 VAL G CA 1
ATOM 4577 C C . VAL H 2 14 ? -57.05400 -15.73300 55.82400 1.000 77.27000 14 VAL G C 1
ATOM 4578 O O . VAL H 2 14 ? -56.15600 -15.11000 55.25400 1.000 79.38000 14 VAL G O 1
ATOM 4582 N N . LEU H 2 15 ? -58.27800 -15.23700 56.00500 1.000 75.13000 15 LEU G N 1
ATOM 4583 C CA . LEU H 2 15 ? -58.55100 -13.84400 55.68300 1.000 78.57000 15 LEU G CA 1
ATOM 4584 C C . LEU H 2 15 ? -57.92500 -12.93800 56.74600 1.000 77.65000 15 LEU G C 1
ATOM 4585 O O . LEU H 2 15 ? -57.30200 -13.40100 57.70800 1.000 77.88000 15 LEU G O 1
ATOM 4590 N N . THR H 2 16 ? -58.08300 -11.62000 56.57600 1.000 79.23000 16 THR G N 1
ATOM 4591 C CA . THR H 2 16 ? -57.47900 -10.68600 57.52400 1.000 81.15000 16 THR G CA 1
ATOM 4592 C C . THR H 2 16 ? -58.15200 -10.71500 58.89100 1.000 75.95000 16 THR G C 1
ATOM 4593 O O . THR H 2 16 ? -57.55300 -10.23700 59.86000 1.000 79.91000 16 THR G O 1
ATOM 4597 N N . ASP H 2 17 ? -59.36400 -11.27100 59.00200 1.000 79.43000 17 ASP G N 1
ATOM 4598 C CA . ASP H 2 17 ? -60.08000 -11.33200 60.27100 1.000 78.03000 17 ASP G CA 1
ATOM 4599 C C . ASP H 2 17 ? -59.90000 -12.66400 60.99400 1.000 80.71000 17 ASP G C 1
ATOM 4600 O O . ASP H 2 17 ? -60.52100 -12.88000 62.04000 1.000 81.77000 17 ASP G O 1
ATOM 4605 N N . GLY H 2 18 ? -59.05100 -13.54900 60.47700 1.000 80.97000 18 GLY G N 1
ATOM 4606 C CA . GLY H 2 18 ? -58.74900 -14.80900 61.11300 1.000 74.61000 18 GLY G CA 1
ATOM 4607 C C . GLY H 2 18 ? -59.46600 -16.00400 60.51800 1.000 77.83000 18 GLY G C 1
ATOM 4608 O O . GLY H 2 18 ? -58.99700 -17.13800 60.69100 1.000 75.24000 18 GLY G O 1
ATOM 4609 N N . THR H 2 19 ? -60.58600 -15.78100 59.82800 1.000 77.36000 19 THR G N 1
ATOM 4610 C CA . THR H 2 19 ? -61.38100 -16.88600 59.30300 1.000 80.75000 19 THR G CA 1
ATOM 4611 C C . THR H 2 19 ? -60.63500 -17.61000 58.18500 1.000 86.93000 19 THR G C 1
ATOM 4612 O O . THR H 2 19 ? -60.02900 -16.98700 57.30500 1.000 84.23000 19 THR G O 1
ATOM 4616 N N . VAL H 2 20 ? -60.68500 -18.94100 58.22400 1.000 86.27000 20 VAL G N 1
ATOM 4617 C CA . VAL H 2 20 ? -59.77100 -19.76300 57.43800 1.000 83.74000 20 VAL G CA 1
ATOM 4618 C C . VAL H 2 20 ? -60.28500 -19.89200 56.01000 1.000 81.96000 20 VAL G C 1
ATOM 4619 O O . VAL H 2 20 ? -61.47200 -20.16200 55.78000 1.000 80.73000 20 VAL G O 1
ATOM 4623 N N . VAL H 2 21 ? -59.38900 -19.67200 55.04700 1.000 76.99000 21 VAL G N 1
ATOM 4624 C CA . VAL H 2 21 ? -59.67900 -19.99300 53.65600 1.000 79.28000 21 VAL G CA 1
ATOM 4625 C C . VAL H 2 21 ? -59.44200 -21.47300 53.40100 1.000 75.67000 21 VAL G C 1
ATOM 4626 O O . VAL H 2 21 ? -60.27200 -22.16500 52.80100 1.000 77.09000 21 VAL G O 1
ATOM 4630 N N . GLY H 2 22 ? -58.31900 -21.97600 53.88700 1.000 76.32000 22 GLY G N 1
ATOM 4631 C CA . GLY H 2 22 ? -57.94200 -23.36300 53.71400 1.000 74.65000 22 GLY G CA 1
ATOM 4632 C C . GLY H 2 22 ? -56.43600 -23.48500 53.85600 1.000 71.61000 22 GLY G C 1
ATOM 4633 O O . GLY H 2 22 ? -55.78900 -22.62500 54.44500 1.000 75.31000 22 GLY G O 1
ATOM 4634 N N . THR H 2 23 ? -55.90100 -24.55500 53.28500 1.000 76.23000 23 THR G N 1
ATOM 4635 C CA . THR H 2 23 ? -54.46900 -24.80600 53.29400 1.000 72.57000 23 THR G CA 1
ATOM 4636 C C . THR H 2 23 ? -53.88300 -24.62700 51.89800 1.000 73.64000 23 THR G C 1
ATOM 4637 O O . THR H 2 23 ? -54.54200 -24.89100 50.88600 1.000 74.41000 23 THR G O 1
ATOM 4641 N N . LEU H 2 24 ? -52.63200 -24.17100 51.85500 1.000 70.36000 24 LEU G N 1
ATOM 4642 C CA . LEU H 2 24 ? -51.98100 -23.86600 50.58900 1.000 69.57000 24 LEU G CA 1
ATOM 4643 C C . LEU H 2 24 ? -51.62700 -25.14900 49.85200 1.000 68.12000 24 LEU G C 1
ATOM 4644 O O . LEU H 2 24 ? -51.05300 -26.07300 50.43500 1.000 71.72000 24 LEU G O 1
ATOM 4649 N N . TYR H 2 25 ? -51.94800 -25.20000 48.56100 1.000 65.56000 25 TYR G N 1
ATOM 4650 C CA . TYR H 2 25 ? -51.58600 -26.36100 47.76300 1.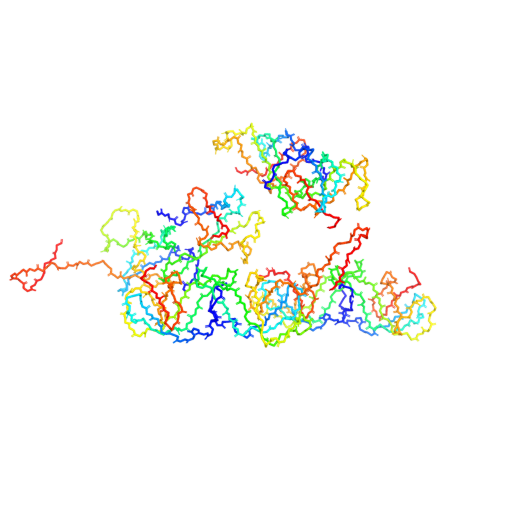000 66.31000 25 TYR G CA 1
ATOM 4651 C C . TYR H 2 25 ? -50.40000 -26.11000 46.84700 1.000 67.65000 25 TYR G C 1
ATOM 4652 O O . TYR H 2 25 ? -49.53400 -26.98000 46.73400 1.000 69.64000 25 TYR G O 1
ATOM 4661 N N . ASN H 2 26 ? -50.33200 -24.95000 46.19100 1.000 69.63000 26 ASN G N 1
ATOM 4662 C CA . ASN H 2 26 ? -49.21700 -24.63600 45.29700 1.000 67.98000 26 ASN G CA 1
ATOM 4663 C C . ASN H 2 26 ? -49.29400 -23.15500 44.93500 1.000 69.04000 26 ASN G C 1
ATOM 4664 O O . ASN H 2 26 ? -50.22900 -22.44700 45.32800 1.000 70.00000 26 ASN G O 1
ATOM 4669 N N . ILE H 2 27 ? -48.30200 -22.69400 44.16500 1.000 68.01000 27 ILE G N 1
ATOM 4670 C CA . ILE H 2 27 ? -48.15900 -21.28700 43.79800 1.000 70.27000 27 ILE G CA 1
ATOM 4671 C C . ILE H 2 27 ? -47.87500 -21.16600 42.30600 1.000 65.88000 27 ILE G C 1
ATOM 4672 O O . ILE H 2 27 ? -46.90800 -21.74800 41.80200 1.000 69.09000 27 ILE G O 1
ATOM 4677 N N . THR H 2 28 ? -48.67100 -20.35600 41.62300 1.000 63.44000 28 THR G N 1
ATOM 4678 C CA . THR H 2 28 ? -48.52000 -20.08300 40.19900 1.000 64.93000 28 THR G CA 1
ATOM 4679 C C . THR H 2 28 ? -47.43000 -19.03400 39.95200 1.000 69.60000 28 THR G C 1
ATOM 4680 O O . THR H 2 28 ? -47.47300 -17.94200 40.53100 1.000 70.01000 28 THR G O 1
ATOM 4684 N N . VAL H 2 29 ? -46.45600 -19.35900 39.08800 1.000 67.85000 29 VAL G N 1
ATOM 4685 C CA . VAL H 2 29 ? -45.41700 -18.41200 38.68300 1.000 68.42000 29 VAL G CA 1
ATOM 4686 C C . VAL H 2 29 ? -45.26600 -18.39500 37.16200 1.000 69.21000 29 VAL G C 1
ATOM 4687 O O . VAL H 2 29 ? -45.57300 -19.37400 36.47600 1.000 72.24000 29 VAL G O 1
ATOM 4691 N N . ASP H 2 30 ? -44.80700 -17.25600 36.63400 1.000 71.57000 30 ASP G N 1
ATOM 4692 C CA . ASP H 2 30 ? -44.36800 -17.14500 35.24200 1.000 71.97000 30 ASP G CA 1
ATOM 4693 C C . ASP H 2 30 ? -42.88700 -17.48500 35.19800 1.000 66.58000 30 ASP G C 1
ATOM 4694 O O . ASP H 2 30 ? -42.07800 -16.84300 35.87700 1.000 68.60000 30 ASP G O 1
ATOM 4699 N N . PHE H 2 31 ? -42.53800 -18.51400 34.42500 1.000 71.14000 31 PHE G N 1
ATOM 4700 C CA . PHE H 2 31 ? -41.15800 -18.97900 34.40000 1.000 70.18000 31 PHE G CA 1
ATOM 4701 C C . PHE H 2 31 ? -40.24300 -18.01600 33.66300 1.000 71.24000 31 PHE G C 1
ATOM 4702 O O . PHE H 2 31 ? -39.03800 -17.97700 33.93900 1.000 70.57000 31 PHE G O 1
ATOM 4710 N N . LYS H 2 32 ? -40.77900 -17.25800 32.70700 1.000 69.32000 32 LYS G N 1
ATOM 4711 C CA . LYS H 2 32 ? -39.96300 -16.25400 32.03600 1.000 77.64000 32 LYS G CA 1
ATOM 4712 C C . LYS H 2 32 ? -39.59100 -15.13200 32.99800 1.000 75.26000 32 LYS G C 1
ATOM 4713 O O . LYS H 2 32 ? -38.40600 -14.85500 33.22000 1.000 76.00000 32 LYS G O 1
ATOM 4719 N N . THR H 2 33 ? -40.59200 -14.50700 33.61700 1.000 75.44000 33 THR G N 1
ATOM 4720 C CA . THR H 2 33 ? -40.35200 -13.29300 34.38900 1.000 79.55000 33 THR G CA 1
ATOM 4721 C C . THR H 2 33 ? -39.84700 -13.58400 35.79700 1.000 75.16000 33 THR G C 1
ATOM 4722 O O . THR H 2 33 ? -38.95700 -12.88600 36.29300 1.000 71.40000 33 THR G O 1
ATOM 4726 N N . GLY H 2 34 ? -40.39100 -14.60900 36.44700 1.000 78.35000 34 GLY G N 1
ATOM 4727 C CA . GLY H 2 34 ? -40.20600 -14.82000 37.86300 1.000 71.81000 34 GLY G CA 1
ATOM 4728 C C . GLY H 2 34 ? -41.36700 -14.31900 38.68400 1.000 71.07000 34 GLY G C 1
ATOM 4729 O O . GLY H 2 34 ? -41.42200 -14.58700 39.88900 1.000 71.71000 34 GLY G O 1
ATOM 4730 N N . THR H 2 35 ? -42.30200 -13.62200 38.04500 1.000 71.07000 35 THR G N 1
ATOM 4731 C CA . THR H 2 35 ? -43.45600 -13.04500 38.72100 1.000 72.31000 35 THR G CA 1
ATOM 4732 C C . THR H 2 35 ? -44.33700 -14.12900 39.32300 1.000 75.37000 35 THR G C 1
ATOM 4733 O O . THR H 2 35 ? -44.76800 -15.05200 38.62700 1.000 73.84000 35 THR G O 1
ATOM 4737 N N . ILE H 2 36 ? -44.60100 -14.00700 40.62600 1.000 69.30000 36 ILE G N 1
ATOM 4738 C CA . ILE H 2 36 ? -45.60400 -14.83500 41.27200 1.000 65.35000 36 ILE G CA 1
ATOM 4739 C C . ILE H 2 36 ? -46.97900 -14.34500 40.87000 1.000 67.98000 36 ILE G C 1
ATOM 4740 O O . ILE H 2 36 ? -47.24000 -13.13700 40.84000 1.000 75.76000 36 ILE G O 1
ATOM 4745 N N . VAL H 2 37 ? -47.88200 -15.27500 40.58500 1.000 70.15000 37 VAL G N 1
ATOM 4746 C CA . VAL H 2 37 ? -49.14800 -14.95300 39.92200 1.000 68.63000 37 VAL G CA 1
ATOM 4747 C C . VAL H 2 37 ? -50.34700 -15.22800 40.83700 1.000 75.46000 37 VAL G C 1
ATOM 4748 O O . VAL H 2 37 ? -51.11800 -14.32100 41.15600 1.000 74.63000 37 VAL G O 1
ATOM 4752 N N . ASN H 2 38 ? -50.53900 -16.48400 41.24200 1.000 72.04000 38 ASN G N 1
ATOM 4753 C CA . ASN H 2 38 ? -51.66100 -16.84500 42.10400 1.000 67.74000 38 ASN G CA 1
ATOM 4754 C C . ASN H 2 38 ? -51.17700 -17.77100 43.20700 1.000 71.98000 38 ASN G C 1
ATOM 4755 O O . ASN H 2 38 ? -50.07700 -18.33400 43.15100 1.000 70.31000 38 ASN G O 1
ATOM 4760 N N . LEU H 2 39 ? -52.01700 -17.92000 44.22400 1.000 72.98000 39 LEU G N 1
ATOM 4761 C CA . LEU H 2 39 ? -51.92200 -19.02400 45.16400 1.000 63.71000 39 LEU G CA 1
ATOM 4762 C C . LEU H 2 39 ? -53.05900 -19.99300 44.87300 1.000 65.74000 39 LEU G C 1
ATOM 4763 O O . LEU H 2 39 ? -54.14900 -19.58500 44.45800 1.000 67.08000 39 LEU G O 1
ATOM 4768 N N . LEU H 2 40 ? -52.77600 -21.28100 45.05400 1.000 69.28000 40 LEU G N 1
ATOM 4769 C CA . LEU H 2 40 ? -53.75700 -22.35000 44.92200 1.000 60.85000 40 LEU G CA 1
ATOM 4770 C C . LEU H 2 40 ? -53.96600 -22.96300 46.29900 1.000 64.69000 40 LEU G C 1
ATOM 4771 O O . LEU H 2 40 ? -52.99800 -23.37600 46.94600 1.000 67.33000 40 LEU G O 1
ATOM 4776 N N . VAL H 2 41 ? -55.22100 -23.02000 46.74500 1.000 69.93000 41 VAL G N 1
ATOM 4777 C CA . VAL H 2 41 ? -55.55200 -23.28700 48.13900 1.000 69.75000 41 VAL G CA 1
ATOM 4778 C C . VAL H 2 41 ? -56.62000 -24.37200 48.20700 1.000 70.10000 41 VAL G C 1
ATOM 4779 O O . VAL H 2 41 ? -57.62500 -24.29800 47.49000 1.000 64.18000 41 VAL G O 1
ATOM 4783 N N . LYS H 2 42 ? -56.40700 -25.37300 49.07900 1.000 71.19000 42 LYS G N 1
ATOM 4784 C CA . LYS H 2 42 ? -57.42900 -26.40200 49.31900 1.000 73.81000 42 LYS G CA 1
ATOM 4785 C C . LYS H 2 42 ? -58.64800 -25.77100 49.96300 1.000 76.21000 42 LYS G C 1
ATOM 4786 O O . LYS H 2 42 ? -58.54200 -25.24000 51.06800 1.000 72.99000 42 LYS G O 1
ATOM 4792 N N . PRO H 2 43 ? -59.80700 -25.84800 49.35500 1.000 80.65000 43 PRO G N 1
ATOM 4793 C CA . PRO H 2 43 ? -60.95900 -25.09000 49.86600 1.000 81.56000 43 PRO G CA 1
ATOM 4794 C C . PRO H 2 43 ? -61.54400 -25.69900 51.13300 1.000 86.79000 43 PRO G C 1
ATOM 4795 O O . PRO H 2 43 ? -62.45200 -26.52700 51.09400 1.000 89.58000 43 PRO G O 1
ATOM 4799 N N . GLU H 2 44 ? -61.03400 -25.28800 52.29700 1.000 85.67000 44 GLU G N 1
ATOM 4800 C CA . GLU H 2 44 ? -61.52200 -25.83300 53.56000 1.000 85.06000 44 GLU G CA 1
ATOM 4801 C C . GLU H 2 44 ? -62.65500 -25.02300 54.15500 1.000 86.73000 44 GLU G C 1
ATOM 4802 O O . GLU H 2 44 ? -63.17600 -25.40100 55.20400 1.000 88.89000 44 GLU G O 1
ATOM 4808 N N . ASN H 2 45 ? -63.06600 -23.94200 53.50200 1.000 85.92000 45 ASN G N 1
ATOM 4809 C CA . ASN H 2 45 ? -64.30900 -23.28500 53.86200 1.000 87.14000 45 ASN G CA 1
ATOM 4810 C C . ASN H 2 45 ? -64.85900 -22.56700 52.63900 1.000 91.87000 45 ASN G C 1
ATOM 4811 O O . ASN H 2 45 ? -64.10400 -21.94900 51.88400 1.000 92.15000 45 ASN G O 1
ATOM 4816 N N . GLU H 2 46 ? -66.18100 -22.64600 52.45800 1.000 97.76000 46 GLU G N 1
ATOM 4817 C CA . GLU H 2 46 ? -66.84100 -22.24000 51.21200 1.000 103.89000 46 GLU G CA 1
ATOM 4818 C C . GLU H 2 46 ? -67.06000 -20.72900 51.24600 1.000 101.66000 46 GLU G C 1
ATOM 4819 O O . GLU H 2 46 ? -68.00700 -20.23200 51.85900 1.000 105.52000 46 GLU G O 1
ATOM 4825 N N . ILE H 2 47 ? -66.18400 -20.00600 50.56400 1.000 101.21000 47 ILE G N 1
ATOM 4826 C CA . ILE H 2 47 ? -66.12600 -18.54600 50.58600 1.000 94.76000 47 ILE G CA 1
ATOM 4827 C C . ILE H 2 47 ? -66.57400 -18.02600 49.22500 1.000 103.63000 47 ILE G C 1
ATOM 4828 O O . ILE H 2 47 ? -66.08700 -18.51500 48.19900 1.000 107.06000 47 ILE G O 1
ATOM 4833 N N . PRO H 2 48 ? -67.47100 -17.03500 49.17100 1.000 108.23000 48 PRO G N 1
ATOM 4834 C CA . PRO H 2 48 ? -67.97300 -16.55200 47.87000 1.000 106.53000 48 PRO G CA 1
ATOM 4835 C C . PRO H 2 48 ? -67.02700 -15.61600 47.13800 1.000 103.75000 48 PRO G C 1
ATOM 4836 O O . PRO H 2 48 ? -67.13900 -15.49000 45.91000 1.000 100.20000 48 PRO G O 1
ATOM 4840 N N . ASP H 2 49 ? -66.09900 -14.97100 47.84900 1.000 102.82000 49 ASP G N 1
ATOM 4841 C CA . ASP H 2 49 ? -65.27800 -13.92200 47.25100 1.000 99.82000 49 ASP G CA 1
ATOM 4842 C C . ASP H 2 49 ? -64.27400 -14.48300 46.25500 1.000 97.20000 49 ASP G C 1
ATOM 4843 O O . ASP H 2 49 ? -64.06400 -13.89700 45.18500 1.000 98.58000 49 ASP G O 1
ATOM 4848 N N . PHE H 2 50 ? -63.63000 -15.59500 46.58400 1.000 94.01000 50 PHE G N 1
ATOM 4849 C CA . PHE H 2 50 ? -62.63200 -16.14000 45.67800 1.000 92.03000 50 PHE G CA 1
ATOM 4850 C C . PHE H 2 50 ? -63.26400 -17.08100 44.66300 1.000 94.22000 50 PHE G C 1
ATOM 4851 O O . PHE H 2 50 ? -64.36200 -17.60900 44.86000 1.000 90.33000 50 PHE G O 1
ATOM 4859 N N . LYS H 2 51 ? -62.53700 -17.29400 43.56800 1.000 93.36000 51 LYS G N 1
ATOM 4860 C CA . LYS H 2 51 ? -62.98000 -18.15900 42.48500 1.000 87.18000 51 LYS G CA 1
ATOM 4861 C C . LYS H 2 51 ? -62.33800 -19.53200 42.63800 1.000 84.64000 51 LYS G C 1
ATOM 4862 O O . LYS H 2 51 ? -61.12500 -19.63800 42.86100 1.000 80.65000 51 LYS G O 1
ATOM 4868 N N . LYS H 2 52 ? -63.16400 -20.57600 42.51800 1.000 88.01000 52 LYS G N 1
ATOM 4869 C CA . LYS H 2 52 ? -62.79300 -21.96700 42.77500 1.000 83.74000 52 LYS G CA 1
ATOM 4870 C C . LYS H 2 52 ? -62.74300 -22.69700 41.43800 1.000 86.67000 52 LYS G C 1
ATOM 4871 O O . LYS H 2 52 ? -63.78800 -22.96800 40.83600 1.000 91.70000 52 LYS G O 1
ATOM 4877 N N . GLU H 2 53 ? -61.53600 -22.99800 40.96700 1.000 83.13000 53 GLU G N 1
ATOM 4878 C CA . GLU H 2 53 ? -61.33400 -23.74200 39.73000 1.000 80.47000 53 GLU G CA 1
ATOM 4879 C C . GLU H 2 53 ? -60.60900 -25.04200 40.04100 1.000 82.30000 53 GLU G C 1
ATOM 4880 O O . GLU H 2 53 ? -59.58500 -25.03100 40.73100 1.000 77.67000 53 GLU G O 1
ATOM 4886 N N . GLU H 2 54 ? -61.15000 -26.15700 39.54100 1.000 82.95000 54 GLU G N 1
ATOM 4887 C CA . GLU H 2 54 ? -60.57600 -27.48200 39.78200 1.000 79.19000 54 GLU G CA 1
ATOM 4888 C C . GLU H 2 54 ? -60.53100 -27.78900 41.27600 1.000 78.40000 54 GLU G C 1
ATOM 4889 O O . GLU H 2 54 ? -59.56700 -28.36400 41.78900 1.000 76.49000 54 GLU G O 1
ATOM 4895 N N . GLY H 2 55 ? -61.59200 -27.38700 41.97200 1.000 78.79000 55 GLY G N 1
ATOM 4896 C CA . GLY H 2 55 ? -61.68600 -27.54700 43.40800 1.000 82.09000 55 GLY G CA 1
ATOM 4897 C C . GLY H 2 55 ? -60.65200 -26.79600 44.21700 1.000 81.67000 55 GLY G C 1
ATOM 4898 O O . GLY H 2 55 ? -60.27500 -27.26100 45.29200 1.000 84.56000 55 GLY G O 1
ATOM 4899 N N . LEU H 2 56 ? -60.16900 -25.65500 43.73100 1.000 76.84000 56 LEU G N 1
ATOM 4900 C CA . LEU H 2 56 ? -59.15000 -24.88000 44.43400 1.000 73.91000 56 LEU G CA 1
ATOM 4901 C C . LEU H 2 56 ? -59.43400 -23.39400 44.27800 1.000 73.55000 56 LEU G C 1
ATOM 4902 O O . LEU H 2 56 ? -59.75200 -22.93200 43.17800 1.000 76.82000 56 LEU G O 1
ATOM 4907 N N . TYR H 2 57 ? -59.31800 -22.64600 45.37500 1.000 71.15000 57 TYR G N 1
ATOM 4908 C CA . TYR H 2 57 ? -59.41000 -21.19600 45.27800 1.000 73.41000 57 TYR G CA 1
ATOM 4909 C C . TYR H 2 57 ? -58.20500 -20.63900 44.53600 1.000 72.65000 57 TYR G C 1
ATOM 4910 O O . TYR H 2 57 ? -57.05700 -21.01700 44.80300 1.000 66.07000 57 TYR G O 1
ATOM 4919 N N . ILE H 2 58 ? -58.47500 -19.73300 43.60800 1.000 68.61000 58 ILE G N 1
ATOM 4920 C CA . ILE H 2 58 ? -57.44300 -19.03700 42.86300 1.000 70.26000 58 ILE G CA 1
ATOM 4921 C C . ILE H 2 58 ? -57.34100 -17.63500 43.43600 1.000 72.08000 58 ILE G C 1
ATOM 4922 O O . ILE H 2 58 ? -58.21100 -16.79000 43.19900 1.000 72.16000 58 ILE G O 1
ATOM 4927 N N . ILE H 2 59 ? -56.27100 -17.39000 44.18300 1.000 68.13000 59 ILE G N 1
ATOM 4928 C CA . ILE H 2 59 ? -56.09500 -16.16500 44.95000 1.000 74.66000 59 ILE G CA 1
ATOM 4929 C C . ILE H 2 59 ? -54.93000 -15.38600 44.34300 1.000 71.06000 59 ILE G C 1
ATOM 4930 O O . ILE H 2 59 ? -53.77200 -15.81900 44.45000 1.000 67.79000 59 ILE G O 1
ATOM 4935 N N . PRO H 2 60 ? -55.18400 -14.24000 43.71200 1.000 66.42000 60 PRO G N 1
ATOM 4936 C CA . PRO H 2 60 ? -54.08200 -13.40800 43.21100 1.000 68.65000 60 PRO G CA 1
ATOM 4937 C C . PRO H 2 60 ? -53.09700 -13.09500 44.32400 1.000 69.64000 60 PRO G C 1
ATOM 4938 O O . PRO H 2 60 ? -53.48800 -12.79500 45.45100 1.000 72.79000 60 PRO G O 1
ATOM 4942 N N . PHE H 2 61 ? -51.80200 -13.20400 44.01000 1.000 65.27000 61 PHE G N 1
ATOM 4943 C CA . PHE H 2 61 ? -50.77900 -12.97000 45.02400 1.000 68.21000 61 PHE G CA 1
ATOM 4944 C C . PHE H 2 61 ? -50.75400 -11.51600 45.46800 1.000 73.43000 61 PHE G C 1
ATOM 4945 O O . PHE H 2 61 ? -50.19200 -11.20400 46.52600 1.000 76.11000 61 PHE G O 1
ATOM 4953 N N . GLU H 2 62 ? -51.34400 -10.62500 44.67000 1.000 73.89000 62 GLU G N 1
ATOM 4954 C CA . GLU H 2 62 ? -51.53100 -9.23500 45.06700 1.000 78.79000 62 GLU G CA 1
ATOM 4955 C C . GLU H 2 62 ? -52.25900 -9.12400 46.39700 1.000 79.67000 62 GLU G C 1
ATOM 4956 O O . GLU H 2 62 ? -52.04900 -8.16300 47.14400 1.000 80.66000 62 GLU G O 1
ATOM 4962 N N . CYS H 2 63 ? -53.12600 -10.09300 46.70100 1.000 79.97000 63 CYS G N 1
ATOM 4963 C CA . CYS H 2 63 ? -53.96000 -10.08300 47.89700 1.000 78.35000 63 CYS G CA 1
ATOM 4964 C C . CYS H 2 63 ? -53.25200 -10.62300 49.12500 1.000 73.55000 63 CYS G C 1
ATOM 4965 O O . CYS H 2 63 ? -53.85900 -10.65400 50.19800 1.000 78.86000 63 CYS G O 1
ATOM 4968 N N . VAL H 2 64 ? -52.02000 -11.07300 49.00200 1.000 69.89000 64 VAL G N 1
ATOM 4969 C CA . VAL H 2 64 ? -51.31100 -11.57600 50.16700 1.000 72.67000 64 VAL G CA 1
ATOM 4970 C C . VAL H 2 64 ? -50.85000 -10.40100 51.01000 1.000 76.37000 64 VAL G C 1
ATOM 4971 O O . VAL H 2 64 ? -50.36800 -9.39500 50.48200 1.000 81.65000 64 VAL G O 1
ATOM 4975 N N . ARG H 2 65 ? -50.99800 -10.52500 52.32700 1.000 76.50000 65 ARG G N 1
ATOM 4976 C CA . ARG H 2 65 ? -50.58100 -9.48600 53.25900 1.000 81.06000 65 ARG G CA 1
ATOM 4977 C C . ARG H 2 65 ? -49.46600 -9.91300 54.20000 1.000 78.00000 65 ARG G C 1
ATOM 4978 O O . ARG H 2 65 ? -48.67700 -9.05800 54.61400 1.000 77.98000 65 ARG G O 1
ATOM 4986 N N . SER H 2 66 ? -49.35200 -11.19600 54.53600 1.000 75.63000 66 SER G N 1
ATOM 4987 C CA . SER H 2 66 ? -48.23000 -11.62400 55.36600 1.000 79.16000 66 SER G CA 1
ATOM 4988 C C . SER H 2 66 ? -47.99900 -13.11000 55.16300 1.000 86.02000 66 SER G C 1
ATOM 4989 O O . SER H 2 66 ? -48.93700 -13.86600 54.87500 1.000 83.89000 66 SER G O 1
ATOM 4992 N N . LEU H 2 67 ? -46.75200 -13.52500 55.36500 1.000 85.50000 67 LEU G N 1
ATOM 4993 C CA . LEU H 2 67 ? -46.31400 -14.88100 55.05700 1.000 86.72000 67 LEU G CA 1
ATOM 4994 C C . LEU H 2 67 ? -45.38300 -15.31800 56.17300 1.000 87.63000 67 LEU G C 1
ATOM 4995 O O . LEU H 2 67 ? -44.17100 -15.31300 56.01900 1.000 93.29000 67 LEU G O 1
ATOM 5000 N N . LYS H 2 68 ? -45.95600 -15.69500 57.31100 1.000 94.13000 68 LYS G N 1
ATOM 5001 C CA . LYS H 2 68 ? -45.16800 -16.12100 58.46100 1.000 96.21000 68 LYS G CA 1
ATOM 5002 C C . LYS H 2 68 ? -45.69400 -17.48800 58.87700 1.000 96.09000 68 LYS G C 1
ATOM 5003 O O . LYS H 2 68 ? -45.57400 -18.43900 58.10700 1.000 95.92000 68 LYS G O 1
ATOM 5009 N N . ASP H 2 69 ? -46.25500 -17.62100 60.07800 1.000 95.22000 69 ASP G N 1
ATOM 5010 C CA . ASP H 2 69 ? -46.74100 -18.93100 60.49500 1.000 98.08000 69 ASP G CA 1
ATOM 5011 C C . ASP H 2 69 ? -48.04300 -19.27300 59.78200 1.000 93.07000 69 ASP G C 1
ATOM 5012 O O . ASP H 2 69 ? -48.31100 -20.44500 59.48900 1.000 92.56000 69 ASP G O 1
ATOM 5017 N N . PHE H 2 70 ? -48.84100 -18.25300 59.46800 1.000 90.31000 70 PHE G N 1
ATOM 5018 C CA . PHE H 2 70 ? -50.12700 -18.40400 58.80100 1.000 91.25000 70 PHE G CA 1
ATOM 5019 C C . PHE H 2 70 ? -50.17600 -17.38400 57.66500 1.000 86.22000 70 PHE G C 1
ATOM 5020 O O . PHE H 2 70 ? -49.73500 -16.24400 57.83400 1.000 88.19000 70 PHE G O 1
ATOM 5028 N N . ILE H 2 71 ? -50.66600 -17.80600 56.49700 1.000 83.27000 71 ILE G N 1
ATOM 5029 C CA . ILE H 2 71 ? -50.79100 -16.90500 55.35600 1.000 79.72000 71 ILE G CA 1
ATOM 5030 C C . ILE H 2 71 ? -52.03100 -16.04500 55.51800 1.000 75.93000 71 ILE G C 1
ATOM 5031 O O . ILE H 2 71 ? -53.13000 -16.55000 55.78000 1.000 79.03000 71 ILE G O 1
ATOM 5036 N N . VAL H 2 72 ? -51.87000 -14.74100 55.32900 1.000 72.77000 72 VAL G N 1
ATOM 5037 C CA . VAL H 2 72 ? -52.96600 -13.79600 55.47800 1.000 74.17000 72 VAL G CA 1
ATOM 5038 C C . VAL H 2 72 ? -53.23300 -13.13900 54.14000 1.000 75.66000 72 VAL G C 1
ATOM 5039 O O . VAL H 2 72 ? -52.31900 -12.57400 53.52900 1.000 78.53000 72 VAL G O 1
ATOM 5043 N N . VAL H 2 73 ? -54.48000 -13.21300 53.68700 1.000 74.64000 73 VAL G N 1
ATOM 5044 C CA . VAL H 2 73 ? -54.92300 -12.56800 52.46500 1.000 74.68000 73 VAL G CA 1
ATOM 5045 C C . VAL H 2 73 ? -56.13100 -11.71200 52.82200 1.000 75.75000 73 VAL G C 1
ATOM 5046 O O . VAL H 2 73 ? -56.57400 -11.69900 53.96900 1.000 77.98000 73 VAL G O 1
ATOM 5050 N N . ASP H 2 74 ? -56.66200 -10.99000 51.83700 1.000 79.98000 74 ASP G N 1
ATOM 5051 C CA . ASP H 2 74 ? -57.88200 -10.22000 52.04700 1.000 88.04000 74 ASP G CA 1
ATOM 5052 C C . ASP H 2 74 ? -58.89000 -10.43800 50.93100 1.000 92.01000 74 ASP G C 1
ATOM 5053 O O . ASP H 2 74 ? -58.75100 -11.37100 50.14200 1.000 96.89000 74 ASP G O 1
ATOM 5058 N N . ARG H 2 75 ? -59.91300 -9.58200 50.85900 1.000 100.80000 75 ARG G N 1
ATOM 5059 C CA . ARG H 2 75 ? -60.95600 -9.75100 49.84400 1.000 102.14000 75 ARG G CA 1
ATOM 5060 C C . ARG H 2 75 ? -60.48400 -9.32400 48.45500 1.000 103.74000 75 ARG G C 1
ATOM 5061 O O . ARG H 2 75 ? -60.84100 -9.95500 47.45200 1.000 100.84000 75 ARG G O 1
ATOM 5069 N N . ARG H 2 76 ? -59.69600 -8.25400 48.36700 1.000 104.00000 76 ARG G N 1
ATOM 5070 C CA . ARG H 2 76 ? -59.25900 -7.74800 47.06300 1.000 96.12000 76 ARG G CA 1
ATOM 5071 C C . ARG H 2 76 ? -57.80300 -7.31900 47.05700 1.000 89.89000 76 ARG G C 1
ATOM 5072 O O . ARG H 2 76 ? -57.44200 -6.36300 46.37400 1.000 92.57000 76 ARG G O 1
#